Protein AF-0000000078876801 (afdb_homodimer)

Secondary structure (DSSP, 8-state):
---GGG-HHHHHHHHHHHHHHHHHHHTTT-HHHHHHHHHHHHHHHHHHHHHHHHTT---HHHHHHHHHHHHHHHHHHHHHHHHH-GGGHHHHHHHHHHHHHHHHHHHHHHH-----TT---GGGSHHHHHHTSHHHHHHHHHHHHHHHHHHHHHHH---SEEEETTEEEEHHHHHHHHHHHHHHHHHHHHHHHHHHHHHHHHHHHHHHHHHH-/---GGG-HHHHHHHHHHHHHHHHHHHTTT-HHHHHHHHHHHHHHHHHHHHHHHHTT---HHHHHHHHHHHHHHHHHHHHHHHHH-GGGHHHHHHHHHHHHHHHHHHHHHHH-----TT---GGGSHHHHHHTSHHHHHHHHHHHHHHHHHHHHHHH---SEEEETTEEEEHHHHHHHHHHHHHHHHHHHHHHHHHHHHHHHHHHHHHHHHHH-

Sequence (426 aa):
MTSVFLFIPNLIGYLRIILAFASFYYMPSDHVKAAVMYVISGFLDAFDGHAARYFNQSTKFGAFLDMLTDRCVTTALIMMLGVFYPKFLFLFQFLVCLDITSHWIHVQSAMLKGDSHKKIDLSGNYFLRVYYKKVVLFTFCAGNELFFCCLYLAHFTPGPIISLAGHSAGLWIILAYVTAPICLLKQLVSVIQLWAACYNTVLVDESERAKANMTSVFLFIPNLIGYLRIILAFASFYYMPSDHVKAAVMYVISGFLDAFDGHAARYFNQSTKFGAFLDMLTDRCVTTALIMMLGVFYPKFLFLFQFLVCLDITSHWIHVQSAMLKGDSHKKIDLSGNYFLRVYYKKVVLFTFCAGNELFFCCLYLAHFTPGPIISLAGHSAGLWIILAYVTAPICLLKQLVSVIQLWAACYNTVLVDESERAKAN

Structure (mmCIF, N/CA/C/O backbone):
data_AF-0000000078876801-model_v1
#
loop_
_entity.id
_entity.type
_entity.pdbx_description
1 polymer 'CDP-diacylglycerol--inositol 3-phosphatidyltransferase'
#
loop_
_atom_site.group_PDB
_atom_site.id
_atom_site.type_symbol
_atom_site.label_atom_id
_atom_site.label_alt_id
_atom_site.label_comp_id
_atom_site.label_asym_id
_atom_site.label_entity_id
_atom_site.label_seq_id
_atom_site.pdbx_PDB_ins_code
_atom_site.Cartn_x
_atom_site.Cartn_y
_atom_site.Cartn_z
_atom_site.occupancy
_atom_site.B_iso_or_equiv
_atom_site.auth_seq_id
_atom_site.auth_comp_id
_atom_site.auth_asym_id
_atom_site.auth_atom_id
_atom_site.pdbx_PDB_model_num
ATOM 1 N N . MET A 1 1 ? -9.055 9.336 32.125 1 66.12 1 MET A N 1
ATOM 2 C CA . MET A 1 1 ? -9.469 9.469 30.734 1 66.12 1 MET A CA 1
ATOM 3 C C . MET A 1 1 ? -9.062 8.234 29.922 1 66.12 1 MET A C 1
ATOM 5 O O . MET A 1 1 ? -8.039 7.609 30.219 1 66.12 1 MET A O 1
ATOM 9 N N . THR A 1 2 ? -9.938 7.617 29.281 1 85.62 2 THR A N 1
ATOM 10 C CA . THR A 1 2 ? -9.711 6.395 28.516 1 85.62 2 THR A CA 1
ATOM 11 C C . THR A 1 2 ? -8.688 6.633 27.406 1 85.62 2 THR A C 1
ATOM 13 O O . THR A 1 2 ? -8.719 7.664 26.734 1 85.62 2 THR A O 1
ATOM 16 N N . SER A 1 3 ? -7.75 5.766 27.422 1 91.44 3 SER A N 1
ATOM 17 C CA . SER A 1 3 ? -6.727 5.875 26.391 1 91.44 3 SER A CA 1
ATOM 18 C C . SER A 1 3 ? -7.34 5.832 25 1 91.44 3 SER A C 1
ATOM 20 O O . SER A 1 3 ? -8.297 5.09 24.75 1 91.44 3 SER A O 1
ATOM 22 N N . VAL A 1 4 ? -6.836 6.598 24.188 1 93.69 4 VAL A N 1
ATOM 23 C CA . VAL A 1 4 ? -7.301 6.66 22.812 1 93.69 4 VAL A CA 1
ATOM 24 C C . VAL A 1 4 ? -7.246 5.27 22.188 1 93.69 4 VAL A C 1
ATOM 26 O O . VAL A 1 4 ? -8.094 4.918 21.359 1 93.69 4 VAL A O 1
ATOM 29 N N . PHE A 1 5 ? -6.285 4.438 22.609 1 95 5 PHE A N 1
ATOM 30 C CA . PHE A 1 5 ? -6.156 3.078 22.094 1 95 5 PHE A CA 1
ATOM 31 C C . PHE A 1 5 ? -7.41 2.266 22.406 1 95 5 PHE A C 1
ATOM 33 O O . PHE A 1 5 ? -7.734 1.322 21.672 1 95 5 PHE A O 1
ATOM 40 N N . LEU A 1 6 ? -8.156 2.734 23.391 1 95.19 6 LEU A N 1
ATOM 41 C CA . LEU A 1 6 ? -9.273 1.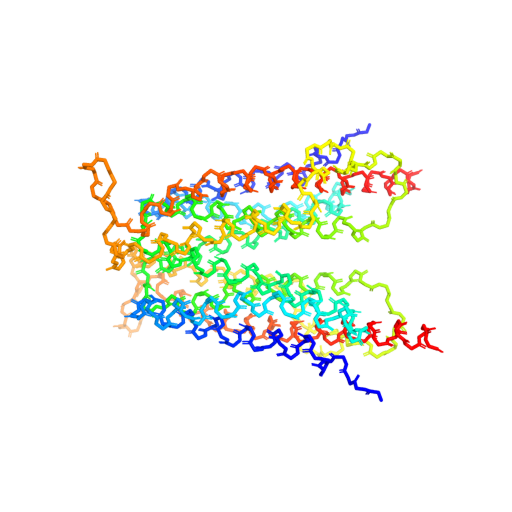921 23.844 1 95.19 6 LEU A CA 1
ATOM 42 C C . LEU A 1 6 ? -10.602 2.584 23.5 1 95.19 6 LEU A C 1
ATOM 44 O O . LEU A 1 6 ? -11.656 2.168 24 1 95.19 6 LEU A O 1
ATOM 48 N N . PHE A 1 7 ? -10.516 3.615 22.688 1 95.31 7 PHE A N 1
ATOM 49 C CA . PHE A 1 7 ? -11.75 4.219 22.203 1 95.31 7 PHE A CA 1
ATOM 50 C C . PHE A 1 7 ? -12.594 3.197 21.453 1 95.31 7 PHE A C 1
ATOM 52 O O . PHE A 1 7 ? -12.055 2.309 20.797 1 95.31 7 PHE A O 1
ATOM 59 N N . ILE A 1 8 ? -13.836 3.342 21.484 1 95.62 8 ILE A N 1
ATOM 60 C CA . ILE A 1 8 ? -14.781 2.389 20.922 1 95.62 8 ILE A CA 1
ATOM 61 C C . ILE A 1 8 ? -14.516 2.219 19.422 1 95.62 8 ILE A C 1
ATOM 63 O O . ILE A 1 8 ? -14.391 1.095 18.938 1 95.62 8 ILE A O 1
ATOM 67 N N . PRO A 1 9 ? -14.461 3.258 18.609 1 96.19 9 PRO A N 1
ATOM 68 C CA . PRO A 1 9 ? -14.18 3.084 17.188 1 96.19 9 PRO A CA 1
ATOM 69 C C . PRO A 1 9 ? -12.883 2.326 16.922 1 96.19 9 PRO A C 1
ATOM 71 O O . PRO A 1 9 ? -12.797 1.566 15.953 1 96.19 9 PRO A O 1
ATOM 74 N N . ASN A 1 10 ? -11.891 2.529 17.781 1 97.44 10 ASN A N 1
ATOM 75 C CA . ASN A 1 10 ? -10.617 1.841 17.594 1 97.44 10 ASN A CA 1
ATOM 76 C C . ASN A 1 10 ? -10.742 0.351 17.906 1 97.44 10 ASN A C 1
ATOM 78 O O . ASN A 1 10 ? -10.109 -0.477 17.25 1 97.44 10 ASN A O 1
ATOM 82 N N . LEU A 1 11 ? -11.523 0.039 18.906 1 97 11 LEU A N 1
ATOM 83 C CA . LEU A 1 11 ? -11.781 -1.365 19.203 1 97 11 LEU A CA 1
ATOM 84 C C . LEU A 1 11 ? -12.469 -2.057 18.031 1 97 11 LEU A C 1
ATOM 86 O O . LEU A 1 11 ? -12.148 -3.203 17.719 1 97 11 LEU A O 1
ATOM 90 N N . ILE A 1 12 ? -13.391 -1.38 17.438 1 97.12 12 ILE A N 1
ATOM 91 C CA . ILE A 1 12 ? -14.047 -1.898 16.25 1 97.12 12 ILE A CA 1
ATOM 92 C C . ILE A 1 12 ? -13.023 -2.078 15.125 1 97.12 12 ILE A C 1
ATOM 94 O O . ILE A 1 12 ? -13.031 -3.09 14.422 1 97.12 12 ILE A O 1
ATOM 98 N N . GLY A 1 13 ? -12.109 -1.131 15.016 1 97.25 13 GLY A N 1
ATOM 99 C CA . GLY A 1 13 ? -11.055 -1.223 14.023 1 97.25 13 GLY A CA 1
ATOM 100 C C . GLY A 1 13 ? -10.148 -2.426 14.227 1 97.25 13 GLY A C 1
ATOM 101 O O . GLY A 1 13 ? -9.773 -3.094 13.266 1 97.25 13 GLY A O 1
ATOM 102 N N . TYR A 1 14 ? -9.836 -2.684 15.57 1 97.88 14 TYR A N 1
ATOM 103 C CA . TYR A 1 14 ? -9.016 -3.852 15.867 1 97.88 14 TYR A CA 1
ATOM 104 C C . TYR A 1 14 ? -9.727 -5.137 15.469 1 97.88 14 TYR A C 1
ATOM 106 O O . TYR A 1 14 ? -9.109 -6.055 14.922 1 97.88 14 TYR A O 1
ATOM 114 N N . LEU A 1 15 ? -10.945 -5.16 15.734 1 97.81 15 LEU A N 1
ATOM 115 C CA . LEU A 1 15 ? -11.734 -6.328 15.359 1 97.81 15 LEU A CA 1
ATOM 116 C C . LEU A 1 15 ? -11.758 -6.496 13.844 1 97.81 15 LEU A C 1
ATOM 118 O O . LEU A 1 15 ? -11.664 -7.617 13.336 1 97.81 15 LEU A O 1
ATOM 122 N N . ARG A 1 16 ? -11.875 -5.379 13.094 1 98.06 16 ARG A N 1
ATOM 123 C CA . ARG A 1 16 ? -11.844 -5.414 11.641 1 98.06 16 ARG A CA 1
ATOM 124 C C . ARG A 1 16 ? -10.547 -6.039 11.133 1 98.06 16 ARG A C 1
ATOM 126 O O . ARG A 1 16 ? -10.562 -6.859 10.219 1 98.06 16 ARG A O 1
ATOM 133 N N . ILE A 1 17 ? -9.469 -5.688 11.75 1 98.12 17 ILE A N 1
ATOM 134 C CA . ILE A 1 17 ? -8.156 -6.176 11.344 1 98.12 17 ILE A CA 1
ATOM 135 C C . ILE A 1 17 ? -8.062 -7.68 11.586 1 98.12 17 ILE A C 1
ATOM 137 O O . ILE A 1 17 ? -7.605 -8.43 10.719 1 98.12 17 ILE A O 1
ATOM 141 N N . ILE A 1 18 ? -8.516 -8.141 12.703 1 98.31 18 ILE A N 1
ATOM 142 C CA . ILE A 1 18 ? -8.492 -9.555 13.055 1 98.31 18 ILE A CA 1
ATOM 143 C C . ILE A 1 18 ? -9.336 -10.352 12.062 1 98.31 18 ILE A C 1
ATOM 145 O O . ILE A 1 18 ? -8.883 -11.375 11.539 1 98.31 18 ILE A O 1
ATOM 149 N N . LEU A 1 19 ? -10.516 -9.852 11.789 1 98.25 19 LEU A N 1
ATOM 150 C CA . LEU A 1 19 ? -11.406 -10.531 10.852 1 98.25 19 LEU A CA 1
ATOM 151 C C . LEU A 1 19 ? -10.812 -10.531 9.445 1 98.25 19 LEU A C 1
ATOM 153 O O . LEU A 1 19 ? -10.953 -11.516 8.719 1 98.25 19 LEU A O 1
ATOM 157 N N . ALA A 1 20 ? -10.195 -9.438 9.086 1 98 20 ALA A N 1
ATOM 158 C CA . ALA A 1 20 ? -9.57 -9.352 7.77 1 98 20 ALA A CA 1
ATOM 159 C C . ALA A 1 20 ? -8.484 -10.398 7.609 1 98 20 ALA A C 1
ATOM 161 O O . ALA A 1 20 ? -8.461 -11.133 6.617 1 98 20 ALA A O 1
ATOM 162 N N . PHE A 1 21 ? -7.598 -10.555 8.594 1 98.38 21 PHE A N 1
ATOM 163 C CA . PHE A 1 21 ? -6.508 -11.516 8.484 1 98.38 21 PHE A CA 1
ATOM 164 C C . PHE A 1 21 ? -7.043 -12.945 8.547 1 98.38 21 PHE A C 1
ATOM 166 O O . PHE A 1 21 ? -6.5 -13.844 7.902 1 98.38 21 PHE A O 1
ATOM 173 N N . ALA A 1 22 ? -8.062 -13.133 9.359 1 98.38 22 ALA A N 1
ATOM 174 C CA . ALA A 1 22 ? -8.711 -14.438 9.336 1 98.38 22 ALA A CA 1
ATOM 175 C C . ALA A 1 22 ? -9.273 -14.742 7.949 1 98.38 22 ALA A C 1
ATOM 177 O O . ALA A 1 22 ? -9.172 -15.875 7.465 1 98.38 22 ALA A O 1
ATOM 178 N N . SER A 1 23 ? -9.875 -13.742 7.379 1 98.56 23 SER A N 1
ATOM 179 C CA . SER A 1 23 ? -10.383 -13.906 6.02 1 98.56 23 SER A CA 1
ATOM 180 C C . SER A 1 23 ? -9.266 -14.273 5.051 1 98.56 23 SER A C 1
ATOM 182 O O . SER A 1 23 ? -9.414 -15.172 4.227 1 98.56 23 SER A O 1
ATOM 184 N N . PHE A 1 24 ? -8.117 -13.57 5.156 1 98.38 24 PHE A N 1
ATOM 185 C CA . PHE A 1 24 ? -6.98 -13.859 4.297 1 98.38 24 PHE A CA 1
ATOM 186 C C . PHE A 1 24 ? -6.582 -15.328 4.391 1 98.38 24 PHE A C 1
ATOM 188 O O . PHE A 1 24 ? -6.301 -15.969 3.375 1 98.38 24 PHE A O 1
ATOM 195 N N . TYR A 1 25 ? -6.574 -15.82 5.617 1 98.12 25 TYR A N 1
ATOM 196 C CA . TYR A 1 25 ? -6.148 -17.188 5.883 1 98.12 25 TYR A CA 1
ATOM 197 C C . TYR A 1 25 ? -7.035 -18.188 5.148 1 98.12 25 TYR A C 1
ATOM 199 O O . TYR A 1 25 ? -6.551 -19.188 4.629 1 98.12 25 TYR A O 1
ATOM 207 N N . TYR A 1 26 ? -8.289 -17.938 5.008 1 98.12 26 TYR A N 1
ATOM 208 C CA . TYR A 1 26 ? -9.234 -18.891 4.457 1 98.12 26 TYR A CA 1
ATOM 209 C C . TYR A 1 26 ? -9.453 -18.656 2.969 1 98.12 26 TYR A C 1
ATOM 211 O O . TYR A 1 26 ? -10.078 -19.469 2.287 1 98.12 26 TYR A O 1
ATOM 219 N N . MET A 1 27 ? -8.922 -17.656 2.418 1 97.81 27 MET A N 1
ATOM 220 C CA . MET A 1 27 ? -9.188 -17.234 1.042 1 97.81 27 MET A CA 1
ATOM 221 C C . MET A 1 27 ? -8.891 -18.375 0.067 1 97.81 27 MET A C 1
ATOM 223 O O . MET A 1 27 ? -9.672 -18.641 -0.845 1 97.81 27 MET A O 1
ATOM 227 N N . PRO A 1 28 ? -7.77 -19.078 0.29 1 97.19 28 PRO A N 1
ATOM 228 C CA . PRO A 1 28 ? -7.449 -20.094 -0.714 1 97.19 28 PRO A CA 1
ATOM 229 C C . PRO A 1 28 ? -8.297 -21.359 -0.568 1 97.19 28 PRO A C 1
ATOM 231 O O . PRO A 1 28 ? -8.492 -22.094 -1.541 1 97.19 28 PRO A O 1
ATOM 234 N N . SER A 1 29 ? -8.836 -21.672 0.586 1 96.44 29 SER A N 1
ATOM 235 C CA . SER A 1 29 ? -9.367 -23.016 0.836 1 96.44 29 SER A CA 1
ATOM 236 C C . SER A 1 29 ? -10.875 -22.984 1.077 1 96.44 29 SER A C 1
ATOM 238 O O . SER A 1 29 ? -11.578 -23.922 0.741 1 96.44 29 SER A O 1
ATOM 240 N N . ASP A 1 30 ? -11.367 -21.938 1.752 1 97.94 30 ASP A N 1
ATOM 241 C CA . ASP A 1 30 ? -12.773 -21.844 2.117 1 97.94 30 ASP A CA 1
ATOM 242 C C . ASP A 1 30 ? -13.352 -20.469 1.776 1 97.94 30 ASP A C 1
ATOM 244 O O . ASP A 1 30 ? -13.289 -19.547 2.59 1 97.94 30 ASP A O 1
ATOM 248 N N . HIS A 1 31 ? -13.984 -20.438 0.604 1 97.5 31 HIS A N 1
ATOM 249 C CA . HIS A 1 31 ? -14.453 -19.156 0.101 1 97.5 31 HIS A CA 1
ATOM 250 C C . HIS A 1 31 ? -15.633 -18.641 0.922 1 97.5 31 HIS A C 1
ATOM 252 O O . HIS A 1 31 ? -15.852 -17.422 1.002 1 97.5 31 HIS A O 1
ATOM 258 N N . VAL A 1 32 ? -16.453 -19.484 1.577 1 97.44 32 VAL A N 1
ATOM 259 C CA . VAL A 1 32 ? -17.594 -19.062 2.373 1 97.44 32 VAL A CA 1
ATOM 260 C C . VAL A 1 32 ? -17.109 -18.375 3.652 1 97.44 32 VAL A C 1
ATOM 262 O O . VAL A 1 32 ? -17.5 -17.25 3.947 1 97.44 32 VAL A O 1
ATOM 265 N N . LYS A 1 33 ? -16.219 -19.094 4.41 1 98.31 33 LYS A N 1
ATOM 266 C CA . LYS A 1 33 ? -15.664 -18.484 5.621 1 98.31 33 LYS A CA 1
ATOM 267 C C . LYS A 1 33 ? -14.938 -17.188 5.305 1 98.31 33 LYS A C 1
ATOM 269 O O . LYS A 1 33 ? -15.094 -16.188 6.016 1 98.31 33 LYS A O 1
ATOM 274 N N . ALA A 1 34 ? -14.125 -17.203 4.199 1 98.5 34 ALA A N 1
ATOM 275 C CA . ALA A 1 34 ? -13.375 -16.016 3.795 1 98.5 34 ALA A CA 1
ATOM 276 C C . ALA A 1 34 ? -14.312 -14.859 3.463 1 98.5 34 ALA A C 1
ATOM 278 O O . ALA A 1 34 ? -14.109 -13.734 3.932 1 98.5 34 ALA A O 1
ATOM 279 N N . ALA A 1 35 ? -15.359 -15.133 2.715 1 97.75 35 ALA A N 1
ATOM 280 C CA . ALA A 1 35 ? -16.281 -14.094 2.277 1 97.75 35 ALA A CA 1
ATOM 281 C C . ALA A 1 35 ? -17.062 -13.516 3.459 1 97.75 35 ALA A C 1
ATOM 283 O O . ALA A 1 35 ? -17.234 -12.297 3.559 1 97.75 35 ALA A O 1
ATOM 284 N N . VAL A 1 36 ? -17.516 -14.359 4.348 1 97.81 36 VAL A N 1
ATOM 285 C CA . VAL A 1 36 ? -18.281 -13.922 5.5 1 97.81 36 VAL A CA 1
ATOM 286 C C . VAL A 1 36 ? -17.422 -13.016 6.387 1 97.81 36 VAL A C 1
ATOM 288 O O . VAL A 1 36 ? -17.859 -11.922 6.766 1 97.81 36 VAL A O 1
ATOM 291 N N . MET A 1 37 ? -16.25 -13.469 6.664 1 98.38 37 MET A N 1
ATOM 292 C CA . MET A 1 37 ? -15.352 -12.68 7.512 1 98.38 37 MET A CA 1
ATOM 293 C C . MET A 1 37 ? -14.953 -11.375 6.824 1 98.38 37 MET A C 1
ATOM 295 O O . MET A 1 37 ? -14.852 -10.336 7.473 1 98.38 37 MET A O 1
ATOM 299 N N . TYR A 1 38 ? -14.742 -11.453 5.539 1 98 38 TYR A N 1
ATOM 300 C CA . TYR A 1 38 ? -14.383 -10.273 4.762 1 98 38 TYR A CA 1
ATOM 301 C C . TYR A 1 38 ? -15.5 -9.242 4.797 1 98 38 TYR A C 1
ATOM 303 O O . TYR A 1 38 ? -15.25 -8.055 5.039 1 98 38 TYR A O 1
ATOM 311 N N . VAL A 1 39 ? -16.719 -9.688 4.594 1 95.19 39 VAL A N 1
ATOM 312 C CA . VAL A 1 39 ? -17.875 -8.797 4.52 1 95.19 39 VAL A CA 1
ATOM 313 C C . VAL A 1 39 ? -18.156 -8.211 5.902 1 95.19 39 VAL A C 1
ATOM 315 O O . VAL A 1 39 ? -18.453 -7.02 6.023 1 95.19 39 VAL A O 1
ATOM 318 N N . ILE A 1 40 ? -18.047 -9.023 6.914 1 96.62 40 ILE A N 1
ATOM 319 C CA . ILE A 1 40 ? -18.266 -8.516 8.266 1 96.62 40 ILE A CA 1
ATOM 320 C C . ILE A 1 40 ? -17.203 -7.461 8.594 1 96.62 40 ILE A C 1
ATOM 322 O O . ILE A 1 40 ? -17.516 -6.414 9.156 1 96.62 40 ILE A O 1
ATOM 326 N N . SER A 1 41 ? -15.961 -7.746 8.25 1 96.88 41 SER A N 1
ATOM 327 C CA . SER A 1 41 ? -14.891 -6.766 8.445 1 96.88 41 SER A CA 1
ATOM 328 C C . SER A 1 41 ? -15.219 -5.449 7.746 1 96.88 41 SER A C 1
ATOM 330 O O . SER A 1 41 ? -15.023 -4.375 8.32 1 96.88 41 SER A O 1
ATOM 332 N N . GLY A 1 42 ? -15.758 -5.555 6.531 1 93.12 42 GLY A N 1
ATOM 333 C CA . GLY A 1 42 ? -16.125 -4.371 5.766 1 93.12 42 GLY A CA 1
ATOM 334 C C . GLY A 1 42 ? -17.312 -3.623 6.363 1 93.12 42 GLY A C 1
ATOM 335 O O . GLY A 1 42 ? -17.328 -2.391 6.352 1 93.12 42 GLY A O 1
ATOM 336 N N . PHE A 1 43 ? -18.25 -4.309 6.887 1 91.62 43 PHE A N 1
ATOM 337 C CA . PHE A 1 43 ? -19.422 -3.695 7.496 1 91.62 43 PHE A CA 1
ATOM 338 C C . PHE A 1 43 ? -19.047 -2.957 8.773 1 91.62 43 PHE A C 1
ATOM 340 O O . PHE A 1 43 ? -19.609 -1.899 9.078 1 91.62 43 PHE A O 1
ATOM 347 N N . LEU A 1 44 ? -18.141 -3.531 9.438 1 94.38 44 LEU A N 1
ATOM 348 C CA . LEU A 1 44 ? -17.688 -2.906 10.672 1 94.38 44 LEU A CA 1
ATOM 349 C C . LEU A 1 44 ? -17.031 -1.555 10.391 1 94.38 44 LEU A C 1
ATOM 351 O O . LEU A 1 44 ? -16.922 -0.717 11.289 1 94.38 44 LEU A O 1
ATOM 355 N N . ASP A 1 45 ? -16.531 -1.382 9.18 1 92.38 45 ASP A N 1
ATOM 356 C CA . ASP A 1 45 ? -15.969 -0.106 8.758 1 92.38 45 ASP A CA 1
ATOM 357 C C . ASP A 1 45 ? -16.984 1.024 8.898 1 92.38 45 ASP A C 1
ATOM 359 O O . ASP A 1 45 ? -16.656 2.104 9.398 1 92.38 45 ASP A O 1
ATOM 363 N N . ALA A 1 46 ? -18.25 0.812 8.492 1 86.75 46 ALA A N 1
ATOM 364 C CA . ALA A 1 46 ? -19.312 1.808 8.617 1 86.75 46 ALA A CA 1
ATOM 365 C C . ALA A 1 46 ? -19.641 2.076 10.078 1 86.75 46 ALA A C 1
ATOM 367 O O . ALA A 1 46 ? -19.938 3.215 10.461 1 86.75 46 ALA A O 1
ATOM 368 N N . PHE A 1 47 ? -19.438 1.127 10.859 1 91.25 47 PHE A N 1
ATOM 369 C CA . PHE A 1 47 ? -19.812 1.24 12.266 1 91.25 47 PHE A CA 1
ATOM 370 C C . PHE A 1 47 ? -18.75 2.021 13.039 1 91.25 47 PHE A C 1
ATOM 372 O O . PHE A 1 47 ? -19.094 2.773 13.961 1 91.25 47 PHE A O 1
ATOM 379 N N . ASP A 1 48 ? -17.547 1.779 12.727 1 92.31 48 ASP A N 1
ATOM 380 C CA . ASP A 1 48 ? -16.516 2.492 13.484 1 92.31 48 ASP A CA 1
ATOM 381 C C . ASP A 1 48 ? -16.562 3.99 13.188 1 92.31 48 ASP A C 1
ATOM 383 O O . ASP A 1 48 ? -16.312 4.809 14.07 1 92.31 48 ASP A O 1
ATOM 387 N N . GLY A 1 49 ? -16.844 4.359 11.953 1 89.12 49 GLY A N 1
ATOM 388 C CA . GLY A 1 49 ? -17.031 5.77 11.641 1 89.12 49 GLY A CA 1
ATOM 389 C C . GLY A 1 49 ? -18.219 6.387 12.375 1 89.12 49 GLY A C 1
ATOM 390 O O . GLY A 1 49 ? -18.109 7.492 12.906 1 89.12 49 GLY A O 1
ATOM 391 N N . HIS A 1 50 ? -19.281 5.664 12.375 1 91.12 50 HIS A N 1
ATOM 392 C CA . HIS A 1 50 ? -20.469 6.141 13.086 1 91.12 50 HIS A CA 1
ATOM 393 C C . HIS A 1 50 ? -20.203 6.27 14.578 1 91.12 50 HIS A C 1
ATOM 395 O O . HIS A 1 50 ? -20.578 7.273 15.195 1 91.12 50 HIS A O 1
ATOM 401 N N . ALA A 1 51 ? -19.547 5.297 15.117 1 92.81 51 ALA A N 1
ATOM 402 C CA . ALA A 1 51 ? -19.219 5.305 16.531 1 92.81 51 ALA A CA 1
ATOM 403 C C . ALA A 1 51 ? -18.312 6.477 16.891 1 92.81 51 ALA A C 1
ATOM 405 O O . ALA A 1 51 ? -18.469 7.105 17.938 1 92.81 51 ALA A O 1
ATOM 406 N N . ALA A 1 52 ? -17.359 6.785 16.031 1 92.88 52 ALA A N 1
ATOM 407 C CA . ALA A 1 52 ? -16.438 7.898 16.266 1 92.88 52 ALA A CA 1
ATOM 408 C C . ALA A 1 52 ? -17.203 9.211 16.406 1 92.88 52 ALA A C 1
ATOM 410 O O . ALA A 1 52 ? -16.922 10.008 17.297 1 92.88 52 ALA A O 1
ATOM 411 N N . ARG A 1 53 ? -18.203 9.391 15.625 1 92 53 ARG A N 1
ATOM 412 C CA . ARG A 1 53 ? -19 10.609 15.641 1 92 53 ARG A CA 1
ATOM 413 C C . ARG A 1 53 ? -19.984 10.609 16.797 1 92 53 ARG A C 1
ATOM 415 O O . ARG A 1 53 ? -20.156 11.617 17.5 1 92 53 ARG A O 1
ATOM 422 N N . TYR A 1 54 ? -20.578 9.5 17 1 94.25 54 TYR A N 1
ATOM 423 C CA . TYR A 1 54 ? -21.594 9.367 18.031 1 94.25 54 TYR A CA 1
ATOM 424 C C . TYR A 1 54 ? -21.016 9.586 19.406 1 94.25 54 TYR A C 1
ATOM 426 O O . TYR A 1 54 ? -21.609 10.266 20.25 1 94.25 54 TYR A O 1
ATOM 434 N N . PHE A 1 55 ? -19.828 9.078 19.719 1 94.88 55 PHE A N 1
ATOM 435 C CA . PHE A 1 55 ? -19.234 9.156 21.047 1 94.88 55 PHE A CA 1
ATOM 436 C C . PHE A 1 55 ? -18.234 10.305 21.125 1 94.88 55 PHE A C 1
ATOM 438 O O . PHE A 1 55 ? -17.5 10.438 22.109 1 94.88 55 PHE A O 1
ATOM 445 N N . ASN A 1 56 ? -18.141 11.109 20.078 1 93.81 56 ASN A N 1
ATOM 446 C CA . ASN A 1 56 ? -17.172 12.203 20 1 93.81 56 ASN A CA 1
ATOM 447 C C . ASN A 1 56 ? -15.742 11.703 20.219 1 93.81 56 ASN A C 1
ATOM 449 O O . ASN A 1 56 ? -15.008 12.25 21.047 1 93.81 56 ASN A O 1
ATOM 453 N N . GLN A 1 57 ? -15.477 10.617 19.594 1 95.5 57 GLN A N 1
ATOM 454 C CA . GLN A 1 57 ? -14.172 9.969 19.703 1 95.5 57 GLN A CA 1
ATOM 455 C C . GLN A 1 57 ? -13.453 9.961 18.359 1 95.5 57 GLN A C 1
ATOM 457 O O . GLN A 1 57 ? -12.828 8.961 17.984 1 95.5 57 GLN A O 1
ATOM 462 N N . SER A 1 58 ? -13.633 11.008 17.547 1 94.25 58 SER A N 1
ATOM 463 C CA . SER A 1 58 ? -12.898 11.148 16.297 1 94.25 58 SER A CA 1
ATOM 464 C C . SER A 1 58 ? -11.453 11.555 16.531 1 94.25 58 SER A C 1
ATOM 466 O O . SER A 1 58 ? -11.188 12.57 17.172 1 94.25 58 SER A O 1
ATOM 468 N N . THR A 1 59 ? -10.547 10.672 16.156 1 95.31 59 THR A N 1
ATOM 469 C CA . THR A 1 59 ? -9.125 10.922 16.359 1 95.31 59 THR A CA 1
ATOM 470 C C . THR A 1 59 ? -8.336 10.711 15.07 1 95.31 59 THR A C 1
ATOM 472 O O . THR A 1 59 ? -8.844 10.109 14.125 1 95.31 59 THR A O 1
ATOM 475 N N . LYS A 1 60 ? -7.141 11.195 15.031 1 94.31 60 LYS A N 1
ATOM 476 C CA . LYS A 1 60 ? -6.234 10.945 13.914 1 94.31 60 LYS A CA 1
ATOM 477 C C . LYS A 1 60 ? -5.852 9.469 13.836 1 94.31 60 LYS A C 1
ATOM 479 O O . LYS A 1 60 ? -5.805 8.891 12.75 1 94.31 60 LYS A O 1
ATOM 484 N N . PHE A 1 61 ? -5.559 8.906 15 1 95.62 61 PHE A N 1
ATOM 485 C CA . PHE A 1 61 ? -5.195 7.492 15.047 1 95.62 61 PHE A CA 1
ATOM 486 C C . PHE A 1 61 ? -6.305 6.629 14.453 1 95.62 61 PHE A C 1
ATOM 488 O O . PHE A 1 61 ? -6.043 5.758 13.625 1 95.62 61 PHE A O 1
ATOM 495 N N . GLY A 1 62 ? -7.5 6.906 14.906 1 96.06 62 GLY A N 1
ATOM 496 C CA . GLY A 1 62 ? -8.633 6.152 14.383 1 96.06 62 GLY A CA 1
ATOM 497 C C . GLY A 1 62 ? -8.797 6.297 12.883 1 96.06 62 GLY A C 1
ATOM 498 O O . GLY A 1 62 ? -9.109 5.324 12.195 1 96.06 62 GLY A O 1
ATOM 499 N N . ALA A 1 63 ? -8.633 7.449 12.391 1 94.19 63 ALA A N 1
ATOM 500 C CA . ALA A 1 63 ? -8.742 7.703 10.953 1 94.19 63 ALA A CA 1
ATOM 501 C C . ALA A 1 63 ? -7.672 6.941 10.18 1 94.19 63 ALA A C 1
ATOM 503 O O . ALA A 1 63 ? -7.949 6.359 9.133 1 94.19 63 ALA A O 1
ATOM 504 N N . PHE A 1 64 ? -6.5 6.918 10.719 1 94.5 64 PHE A N 1
ATOM 505 C CA . PHE A 1 64 ? -5.402 6.195 10.078 1 94.5 64 PHE A CA 1
ATOM 506 C C . PHE A 1 64 ? -5.664 4.695 10.094 1 94.5 64 PHE A C 1
ATOM 508 O O . PHE A 1 64 ? -5.449 4.012 9.086 1 94.5 64 PHE A O 1
ATOM 515 N N . LEU A 1 65 ? -6.043 4.262 11.227 1 96.12 65 LEU A N 1
ATOM 516 C CA . LEU A 1 65 ? -6.359 2.846 11.375 1 96.12 65 LEU A CA 1
ATOM 517 C C . LEU A 1 65 ? -7.395 2.412 10.336 1 96.12 65 LEU A C 1
ATOM 519 O O . LEU A 1 65 ? -7.227 1.38 9.688 1 96.12 65 LEU A O 1
ATOM 523 N N . ASP A 1 66 ? -8.383 3.254 10.219 1 95.5 66 ASP A N 1
ATOM 524 C CA . ASP A 1 66 ? -9.461 2.975 9.273 1 95.5 66 ASP A CA 1
ATOM 525 C C . ASP A 1 66 ? -8.945 2.979 7.836 1 95.5 66 ASP A C 1
ATOM 527 O O . ASP A 1 66 ? -9.141 2.008 7.102 1 95.5 66 ASP A O 1
ATOM 531 N N . MET A 1 67 ? -8.281 3.965 7.438 1 94.69 67 MET A N 1
ATOM 532 C CA . MET A 1 67 ? -7.82 4.145 6.066 1 94.69 67 MET A CA 1
ATOM 533 C C . MET A 1 67 ? -6.824 3.053 5.684 1 94.69 67 MET A C 1
ATOM 535 O O . MET A 1 67 ? -6.871 2.531 4.566 1 94.69 67 MET A O 1
ATOM 539 N N . LEU A 1 68 ? -5.91 2.678 6.535 1 96.75 68 LEU A N 1
ATOM 540 C CA . LEU A 1 68 ? -4.887 1.673 6.254 1 96.75 68 LEU A CA 1
ATOM 541 C C . LEU A 1 68 ? -5.504 0.28 6.176 1 96.75 68 LEU A C 1
ATOM 543 O O . LEU A 1 68 ? -5.117 -0.527 5.328 1 96.75 68 LEU A O 1
ATOM 547 N N . THR A 1 69 ? -6.434 0.023 7.094 1 97.31 69 THR A N 1
ATOM 548 C CA . THR A 1 69 ? -7.105 -1.271 7.055 1 97.31 69 THR A CA 1
ATOM 549 C C . THR A 1 69 ? -7.812 -1.474 5.719 1 97.31 69 THR A C 1
ATOM 551 O O . THR A 1 69 ? -7.715 -2.543 5.113 1 97.31 69 THR A O 1
ATOM 554 N N . ASP A 1 70 ? -8.484 -0.43 5.27 1 95.88 70 ASP A N 1
ATOM 555 C CA . ASP A 1 70 ? -9.188 -0.511 3.992 1 95.88 70 ASP A CA 1
ATOM 556 C C . ASP A 1 70 ? -8.227 -0.862 2.859 1 95.88 70 ASP A C 1
ATOM 558 O O . ASP A 1 70 ? -8.523 -1.735 2.039 1 95.88 70 ASP A O 1
ATOM 562 N N . ARG A 1 71 ? -7.086 -0.229 2.801 1 96.56 71 ARG A N 1
ATOM 563 C CA . ARG A 1 71 ? -6.102 -0.455 1.749 1 96.56 71 ARG A CA 1
ATOM 564 C C . ARG A 1 71 ? -5.508 -1.857 1.846 1 96.56 71 ARG A C 1
ATOM 566 O O . ARG A 1 71 ? -5.219 -2.486 0.825 1 96.56 71 ARG A O 1
ATOM 573 N N . CYS A 1 72 ? -5.223 -2.316 3.025 1 97.75 72 CYS A N 1
ATOM 574 C CA . CYS A 1 72 ? -4.633 -3.637 3.225 1 97.75 72 CYS A CA 1
ATOM 575 C C . CYS A 1 72 ? -5.602 -4.734 2.805 1 97.75 72 CYS A C 1
ATOM 577 O O . CYS A 1 72 ? -5.211 -5.695 2.141 1 97.75 72 CYS A O 1
ATOM 579 N N . VAL A 1 73 ? -6.859 -4.566 3.201 1 97.94 73 VAL A N 1
ATOM 580 C CA . VAL A 1 73 ? -7.867 -5.574 2.906 1 97.94 73 VAL A CA 1
ATOM 581 C C . VAL A 1 73 ? -8.047 -5.699 1.395 1 97.94 73 VAL A C 1
ATOM 583 O O . VAL A 1 73 ? -8.031 -6.805 0.848 1 97.94 73 VAL A O 1
ATOM 586 N N . THR A 1 74 ? -8.188 -4.602 0.756 1 97.81 74 THR A N 1
ATOM 587 C CA . THR A 1 74 ? -8.359 -4.613 -0.692 1 97.81 74 THR A CA 1
ATOM 588 C C . THR A 1 74 ? -7.121 -5.172 -1.38 1 97.81 74 THR A C 1
ATOM 590 O O . THR A 1 74 ? -7.23 -5.992 -2.293 1 97.81 74 THR A O 1
ATOM 593 N N . THR A 1 75 ? -5.945 -4.781 -0.97 1 98.69 75 THR A N 1
ATOM 594 C CA . THR A 1 75 ? -4.695 -5.27 -1.546 1 98.69 75 THR A CA 1
ATOM 595 C C . THR A 1 75 ? -4.594 -6.785 -1.403 1 98.69 75 THR A C 1
ATOM 597 O O . THR A 1 75 ? -4.25 -7.484 -2.361 1 98.69 75 THR A O 1
ATOM 600 N N . ALA A 1 76 ? -4.891 -7.254 -0.235 1 98.75 76 ALA A N 1
ATOM 601 C CA . ALA A 1 76 ? -4.805 -8.688 0.017 1 98.75 76 ALA A CA 1
ATOM 602 C C . ALA A 1 76 ? -5.777 -9.461 -0.875 1 98.75 76 ALA A C 1
ATOM 604 O O . ALA A 1 76 ? -5.449 -10.539 -1.37 1 98.75 76 ALA A O 1
ATOM 605 N N . LEU A 1 77 ? -6.961 -8.914 -1.008 1 98.69 77 LEU A N 1
ATOM 606 C CA . LEU A 1 77 ? -7.938 -9.547 -1.89 1 98.69 77 LEU A CA 1
ATOM 607 C C . LEU A 1 77 ? -7.43 -9.578 -3.328 1 98.69 77 LEU A C 1
ATOM 609 O O . LEU A 1 77 ? -7.527 -10.609 -4 1 98.69 77 LEU A O 1
ATOM 613 N N . ILE A 1 78 ? -6.863 -8.516 -3.785 1 98.81 78 ILE A N 1
ATOM 614 C CA . ILE A 1 78 ? -6.367 -8.43 -5.152 1 98.81 78 ILE A CA 1
ATOM 615 C C . ILE A 1 78 ? -5.18 -9.367 -5.332 1 98.81 78 ILE A C 1
ATOM 617 O O . ILE A 1 78 ? -5.012 -9.977 -6.391 1 98.81 78 ILE A O 1
ATOM 621 N N . MET A 1 79 ? -4.359 -9.516 -4.293 1 98.81 79 MET A N 1
ATOM 622 C CA . MET A 1 79 ? -3.275 -10.492 -4.34 1 98.81 79 MET A CA 1
ATOM 623 C C . MET A 1 79 ? -3.824 -11.898 -4.566 1 98.81 79 MET A C 1
ATOM 625 O O . MET A 1 79 ? -3.264 -12.672 -5.348 1 98.81 79 MET A O 1
ATOM 629 N N . MET A 1 80 ? -4.898 -12.219 -3.871 1 98.88 80 MET A N 1
ATOM 630 C CA . MET A 1 80 ? -5.531 -13.523 -4.074 1 98.88 80 MET A CA 1
ATOM 631 C C . MET A 1 80 ? -6.043 -13.664 -5.504 1 98.88 80 MET A C 1
ATOM 633 O O . MET A 1 80 ? -5.891 -14.719 -6.121 1 98.88 80 MET A O 1
ATOM 637 N N . LEU A 1 81 ? -6.648 -12.594 -5.988 1 98.75 81 LEU A N 1
ATOM 638 C CA . LEU A 1 81 ? -7.141 -12.617 -7.359 1 98.75 81 LEU A CA 1
ATOM 639 C C . LEU A 1 81 ? -5.996 -12.844 -8.344 1 98.75 81 LEU A C 1
ATOM 641 O O . LEU A 1 81 ? -6.172 -13.523 -9.359 1 98.75 81 LEU A O 1
ATOM 645 N N . GLY A 1 82 ? -4.836 -12.273 -8.047 1 98.69 82 GLY A N 1
ATOM 646 C CA . GLY A 1 82 ? -3.664 -12.555 -8.859 1 98.69 82 GLY A CA 1
ATOM 647 C C . GLY A 1 82 ? -3.311 -14.023 -8.914 1 98.69 82 GLY A C 1
ATOM 648 O O . GLY A 1 82 ? -2.91 -14.539 -9.969 1 98.69 82 GLY A O 1
ATOM 649 N N . VAL A 1 83 ? -3.461 -14.695 -7.844 1 98.62 83 VAL A N 1
ATOM 650 C CA . VAL A 1 83 ? -3.17 -16.125 -7.762 1 98.62 83 VAL A CA 1
ATOM 651 C C . VAL A 1 83 ? -4.195 -16.906 -8.578 1 98.62 83 VAL A C 1
ATOM 653 O O . VAL A 1 83 ? -3.84 -17.844 -9.289 1 98.62 83 VAL A O 1
ATOM 656 N N . PHE A 1 84 ? -5.465 -16.5 -8.484 1 98.25 84 PHE A N 1
ATOM 657 C CA . PHE A 1 84 ? -6.543 -17.203 -9.172 1 98.25 84 PHE A CA 1
ATOM 658 C C . PHE A 1 84 ? -6.516 -16.922 -10.664 1 98.25 84 PHE A C 1
ATOM 660 O O . PHE A 1 84 ? -6.84 -17.797 -11.477 1 98.25 84 PHE A O 1
ATOM 667 N N . TYR A 1 85 ? -6.215 -15.672 -11.008 1 98 85 TYR A N 1
ATOM 668 C CA . TYR A 1 85 ? -6.223 -15.219 -12.398 1 98 85 TYR A CA 1
ATOM 669 C C . TYR A 1 85 ? -4.875 -14.625 -12.789 1 98 85 TYR A C 1
ATOM 671 O O . TYR A 1 85 ? -4.777 -13.43 -13.078 1 98 85 TYR A O 1
ATOM 679 N N . PRO A 1 86 ? -3.9 -15.492 -12.969 1 97.88 86 PRO A N 1
ATOM 680 C CA . PRO A 1 86 ? -2.535 -15 -13.188 1 97.88 86 PRO A CA 1
ATOM 681 C C . PRO A 1 86 ? -2.375 -14.266 -14.516 1 97.88 86 PRO A C 1
ATOM 683 O O . PRO A 1 86 ? -1.464 -13.445 -14.656 1 97.88 86 PRO A O 1
ATOM 686 N N . LYS A 1 87 ? -3.258 -14.492 -15.484 1 97.62 87 LYS A N 1
ATOM 687 C CA . LYS A 1 87 ? -3.203 -13.797 -16.766 1 97.62 87 LYS A CA 1
ATOM 688 C C . LYS A 1 87 ? -3.395 -12.297 -16.578 1 97.62 87 LYS A C 1
ATOM 690 O O . LYS A 1 87 ? -2.918 -11.5 -17.406 1 97.62 87 LYS A O 1
ATOM 695 N N . PHE A 1 88 ? -4.055 -11.906 -15.477 1 98.12 88 PHE A N 1
ATOM 696 C CA . PHE A 1 88 ? -4.375 -10.508 -15.242 1 98.12 88 PHE A CA 1
ATOM 697 C C . PHE A 1 88 ? -3.508 -9.93 -14.133 1 98.12 88 PHE A C 1
ATOM 699 O O . PHE A 1 88 ? -3.828 -8.883 -13.57 1 98.12 88 PHE A O 1
ATOM 706 N N . LEU A 1 89 ? -2.455 -10.609 -13.789 1 98.56 89 LEU A N 1
ATOM 707 C CA . LEU A 1 89 ? -1.618 -10.188 -12.672 1 98.56 89 LEU A CA 1
ATOM 708 C C . LEU A 1 89 ? -1.085 -8.781 -12.898 1 98.56 89 LEU A C 1
ATOM 710 O O . LEU A 1 89 ? -1.059 -7.969 -11.969 1 98.56 89 LEU A O 1
ATOM 714 N N . PHE A 1 90 ? -0.666 -8.5 -14.125 1 98.56 90 PHE A N 1
ATOM 715 C CA . PHE A 1 90 ? -0.128 -7.184 -14.43 1 98.56 90 PHE A CA 1
ATOM 716 C C . PHE A 1 90 ? -1.146 -6.094 -14.109 1 98.56 90 PHE A C 1
ATOM 718 O O . PHE A 1 90 ? -0.806 -5.082 -13.492 1 98.56 90 PHE A O 1
ATOM 725 N N . LEU A 1 91 ? -2.369 -6.301 -14.508 1 98.38 91 LEU A N 1
ATOM 726 C CA . LEU A 1 91 ? -3.439 -5.348 -14.227 1 98.38 91 LEU A CA 1
ATOM 727 C C . LEU A 1 91 ? -3.664 -5.215 -12.727 1 98.38 91 LEU A C 1
ATOM 729 O O . LEU A 1 91 ? -3.842 -4.105 -12.219 1 98.38 91 LEU A O 1
ATOM 733 N N . PHE A 1 92 ? -3.68 -6.332 -11.992 1 98.69 92 PHE A N 1
ATOM 734 C CA . PHE A 1 92 ? -3.877 -6.32 -10.547 1 98.69 92 PHE A CA 1
ATOM 735 C C . PHE A 1 92 ? -2.752 -5.559 -9.859 1 98.69 92 PHE A C 1
ATOM 737 O O . PHE A 1 92 ? -2.996 -4.805 -8.914 1 98.69 92 PHE A O 1
ATOM 744 N N . GLN A 1 93 ? -1.514 -5.785 -10.336 1 98.75 93 GLN A N 1
ATOM 745 C CA . GLN A 1 93 ? -0.383 -5.035 -9.797 1 98.75 93 GLN A CA 1
ATOM 746 C C . GLN A 1 93 ? -0.571 -3.535 -10.008 1 98.75 93 GLN A C 1
ATOM 748 O O . GLN A 1 93 ? -0.319 -2.738 -9.102 1 98.75 93 GLN A O 1
ATOM 753 N N . PHE A 1 94 ? -1.031 -3.158 -11.148 1 98.56 94 PHE A N 1
ATOM 754 C CA . PHE A 1 94 ? -1.274 -1.756 -11.461 1 98.56 94 PHE A CA 1
ATOM 755 C C . PHE A 1 94 ? -2.352 -1.178 -10.555 1 98.56 94 PHE A C 1
ATOM 757 O O . PHE A 1 94 ? -2.191 -0.083 -10.008 1 98.56 94 PHE A O 1
ATOM 764 N N . LEU A 1 95 ? -3.414 -1.915 -10.375 1 98.5 95 LEU A N 1
ATOM 765 C CA . LEU A 1 95 ? -4.535 -1.444 -9.57 1 98.5 95 LEU A CA 1
ATOM 766 C C . LEU A 1 95 ? -4.121 -1.252 -8.117 1 98.5 95 LEU A C 1
ATOM 768 O O . LEU A 1 95 ? -4.512 -0.273 -7.48 1 98.5 95 LEU A O 1
ATOM 772 N N . VAL A 1 96 ? -3.324 -2.174 -7.594 1 98.69 96 VAL A N 1
ATOM 773 C CA . VAL A 1 96 ? -2.85 -2.072 -6.219 1 98.69 96 VAL A CA 1
ATOM 774 C C . VAL A 1 96 ? -1.94 -0.854 -6.074 1 98.69 96 VAL A C 1
ATOM 776 O O . VAL A 1 96 ? -2.088 -0.069 -5.137 1 98.69 96 VAL A O 1
ATOM 779 N N . CYS A 1 97 ? -1.028 -0.646 -7.031 1 98.44 97 CYS A N 1
ATOM 780 C CA . CYS A 1 97 ? -0.13 0.503 -7 1 98.44 97 CYS A CA 1
ATOM 781 C C . CYS A 1 97 ? -0.913 1.81 -7.062 1 98.44 97 CYS A C 1
ATOM 783 O O . CYS A 1 97 ? -0.618 2.75 -6.32 1 98.44 97 CYS A O 1
ATOM 785 N N . LEU A 1 98 ? -1.89 1.832 -7.914 1 98.19 98 LEU A N 1
ATOM 786 C CA . LEU A 1 98 ? -2.703 3.035 -8.055 1 98.19 98 LEU A CA 1
ATOM 787 C C . LEU A 1 98 ? -3.453 3.342 -6.766 1 98.19 98 LEU A C 1
ATOM 789 O O . LEU A 1 98 ? -3.479 4.492 -6.316 1 98.19 98 LEU A O 1
ATOM 793 N N . ASP A 1 99 ? -4.027 2.355 -6.176 1 97.69 99 ASP A N 1
ATOM 794 C CA . ASP A 1 99 ? -4.809 2.529 -4.953 1 97.69 99 ASP A CA 1
ATOM 795 C C . ASP A 1 99 ? -3.938 3.066 -3.82 1 97.69 99 ASP A C 1
ATOM 797 O O . ASP A 1 99 ? -4.281 4.062 -3.184 1 97.69 99 ASP A O 1
ATOM 801 N N . ILE A 1 100 ? -2.797 2.455 -3.641 1 97.38 100 ILE A N 1
ATOM 802 C CA . ILE A 1 100 ? -1.905 2.83 -2.549 1 97.38 100 ILE A CA 1
ATOM 803 C C . ILE A 1 100 ? -1.345 4.23 -2.799 1 97.38 100 ILE A C 1
ATOM 805 O O . ILE A 1 100 ? -1.424 5.102 -1.929 1 97.38 100 ILE A O 1
ATOM 809 N N . THR A 1 101 ? -0.87 4.488 -3.979 1 97.75 101 THR A N 1
ATOM 810 C CA . THR A 1 101 ? -0.173 5.734 -4.27 1 97.75 101 THR A CA 1
ATOM 811 C C . THR A 1 101 ? -1.146 6.91 -4.27 1 97.75 101 THR A C 1
ATOM 813 O O . THR A 1 101 ? -0.851 7.965 -3.701 1 97.75 101 THR A O 1
ATOM 816 N N . SER A 1 102 ? -2.289 6.73 -4.879 1 96.5 102 SER A N 1
ATOM 817 C CA . SER A 1 102 ? -3.248 7.828 -4.969 1 96.5 102 SER A CA 1
ATOM 818 C C . SER A 1 102 ? -3.736 8.25 -3.59 1 96.5 102 SER A C 1
ATOM 820 O O . SER A 1 102 ? -3.779 9.445 -3.277 1 96.5 102 SER A O 1
ATOM 822 N N . HIS A 1 103 ? -4.004 7.266 -2.752 1 95.38 103 HIS A N 1
ATOM 823 C CA . HIS A 1 103 ? -4.512 7.59 -1.422 1 95.38 103 HIS A CA 1
ATOM 824 C C . HIS A 1 103 ? -3.404 8.148 -0.533 1 95.38 103 HIS A C 1
ATOM 826 O O . HIS A 1 103 ? -3.621 9.109 0.205 1 95.38 103 HIS A O 1
ATOM 832 N N . TRP A 1 104 ? -2.268 7.562 -0.618 1 95.62 104 TRP A N 1
ATOM 833 C CA . TRP A 1 104 ? -1.146 7.98 0.219 1 95.62 104 TRP A CA 1
ATOM 834 C C . TRP A 1 104 ? -0.757 9.422 -0.072 1 95.62 104 TRP A C 1
ATOM 836 O O . TRP A 1 104 ? -0.753 10.266 0.829 1 95.62 104 TRP A O 1
ATOM 846 N N . ILE A 1 105 ? -0.608 9.773 -1.287 1 93.94 105 ILE A N 1
ATOM 847 C CA . ILE A 1 105 ? -0.155 11.117 -1.62 1 93.94 105 ILE A CA 1
ATOM 848 C C . ILE A 1 105 ? -1.29 12.117 -1.395 1 93.94 105 ILE A C 1
ATOM 850 O O . ILE A 1 105 ? -1.047 13.273 -1.049 1 93.94 105 ILE A O 1
ATOM 854 N N . HIS A 1 106 ? -2.494 11.68 -1.583 1 90.94 106 HIS A N 1
ATOM 855 C CA . HIS A 1 106 ? -3.635 12.547 -1.315 1 90.94 106 HIS A CA 1
ATOM 856 C C . HIS A 1 106 ? -3.676 12.969 0.15 1 90.94 106 HIS A C 1
ATOM 858 O O . HIS A 1 106 ? -3.822 14.156 0.455 1 90.94 106 HIS A O 1
ATOM 864 N N . VAL A 1 107 ? -3.486 12.047 1.004 1 91.62 107 VAL A N 1
ATOM 865 C CA . VAL A 1 107 ? -3.508 12.336 2.434 1 91.62 107 VAL A CA 1
ATOM 866 C C . VAL A 1 107 ? -2.307 13.203 2.805 1 91.62 107 VAL A C 1
ATOM 868 O O . VAL A 1 107 ? -2.441 14.18 3.547 1 91.62 107 VAL A O 1
ATOM 871 N N . GLN A 1 108 ? -1.201 12.906 2.312 1 90.5 108 GLN A N 1
ATOM 872 C CA . GLN A 1 108 ? 0.01 13.664 2.621 1 90.5 108 GLN A CA 1
ATOM 873 C C . GLN A 1 108 ? -0.092 15.102 2.115 1 90.5 108 GLN A C 1
ATOM 875 O O . GLN A 1 108 ? 0.29 16.031 2.816 1 90.5 108 GLN A O 1
ATOM 880 N N . SER A 1 109 ? -0.586 15.203 0.904 1 89.38 109 SER A N 1
ATOM 881 C CA . SER A 1 109 ? -0.717 16.531 0.319 1 89.38 109 SER A CA 1
ATOM 882 C C . SER A 1 109 ? -1.701 17.391 1.108 1 89.38 109 SER A C 1
ATOM 884 O O . SER A 1 109 ? -1.522 18.594 1.225 1 89.38 109 SER A O 1
ATOM 886 N N . ALA A 1 110 ? -2.688 16.781 1.676 1 85.62 110 ALA A N 1
ATOM 887 C CA . ALA A 1 110 ? -3.689 17.5 2.459 1 85.62 110 ALA A CA 1
ATOM 888 C C . ALA A 1 110 ? -3.104 18 3.779 1 85.62 110 ALA A C 1
ATOM 890 O O . ALA A 1 110 ? -3.59 18.969 4.355 1 85.62 110 ALA A O 1
ATOM 891 N N . MET A 1 111 ? -2.061 17.359 4.219 1 86.12 111 MET A N 1
ATOM 892 C CA . MET A 1 111 ? -1.442 17.719 5.492 1 86.12 111 MET A CA 1
ATOM 893 C C . MET A 1 111 ? -0.402 18.828 5.297 1 86.12 111 MET A C 1
ATOM 895 O O . MET A 1 111 ? 0.037 19.438 6.266 1 86.12 111 MET A O 1
ATOM 899 N N . LEU A 1 112 ? 0.036 19.016 4.086 1 85.44 112 LEU A N 1
ATOM 900 C CA . LEU A 1 112 ? 1.041 20.047 3.826 1 85.44 112 LEU A CA 1
ATOM 901 C C . LEU A 1 112 ? 0.432 21.438 3.918 1 85.44 112 LEU A C 1
ATOM 903 O O . LEU A 1 112 ? -0.685 21.656 3.447 1 85.44 112 LEU A O 1
ATOM 907 N N . LYS A 1 113 ? 0.978 22.297 4.949 1 68.62 113 LYS A N 1
ATOM 908 C CA . LYS A 1 113 ? 0.56 23.672 5.195 1 68.62 113 LYS A CA 1
ATOM 909 C C . LYS A 1 113 ? 1.132 24.625 4.145 1 68.62 113 LYS A C 1
ATOM 911 O O . LYS A 1 113 ? 2.316 24.547 3.811 1 68.62 113 LYS A O 1
ATOM 916 N N . GLY A 1 114 ? 0.363 24.891 3.01 1 60.78 114 GLY A N 1
ATOM 917 C CA . GLY A 1 114 ? 0.956 25.891 2.131 1 60.78 114 GLY A CA 1
ATOM 918 C C . GLY A 1 114 ? -0.066 26.828 1.513 1 60.78 114 GLY A C 1
ATOM 919 O O . GLY A 1 114 ? -1.22 26.438 1.304 1 60.78 114 GLY A O 1
ATOM 920 N N . ASP A 1 115 ? 0.054 28 1.822 1 53.81 115 ASP A N 1
ATOM 921 C CA . ASP A 1 115 ? -0.706 29.188 1.445 1 53.81 115 ASP A CA 1
ATOM 922 C C . ASP A 1 115 ? -0.714 29.375 -0.07 1 53.81 115 ASP A C 1
ATOM 924 O O . ASP A 1 115 ? 0.075 30.156 -0.608 1 53.81 115 ASP A O 1
ATOM 928 N N . SER A 1 116 ? -0.636 28.328 -0.911 1 61.12 116 SER A N 1
ATOM 929 C CA . SER A 1 116 ? -0.623 28.828 -2.285 1 61.12 116 SER A CA 1
ATOM 930 C C . SER A 1 116 ? -2.039 28.953 -2.838 1 61.12 116 SER A C 1
ATOM 932 O O . SER A 1 116 ? -2.844 28.031 -2.729 1 61.12 116 SER A O 1
ATOM 934 N N . HIS A 1 117 ? -2.5 30.078 -3.193 1 60.12 117 HIS A N 1
ATOM 935 C CA . HIS A 1 117 ? -3.771 30.359 -3.846 1 60.12 117 HIS A CA 1
ATOM 936 C C . HIS A 1 117 ? -3.973 29.5 -5.078 1 60.12 117 HIS A C 1
ATOM 938 O O . HIS A 1 117 ? -5.078 29.422 -5.625 1 60.12 117 HIS A O 1
ATOM 944 N N . LYS A 1 118 ? -2.914 28.781 -5.539 1 67.06 118 LYS A N 1
ATOM 945 C CA . LYS A 1 118 ? -2.99 28.016 -6.777 1 67.06 118 LYS A CA 1
ATOM 946 C C . LYS A 1 118 ? -3.268 26.531 -6.488 1 67.06 118 LYS A C 1
ATOM 948 O O . LYS A 1 118 ? -3.293 25.719 -7.406 1 67.06 118 LYS A O 1
ATOM 953 N N . LYS A 1 119 ? -3.549 26.281 -5.301 1 73.62 119 LYS A N 1
ATOM 954 C CA . LYS A 1 119 ? -3.836 24.906 -4.938 1 73.62 119 LYS A CA 1
ATOM 955 C C . LYS A 1 119 ? -5.086 24.391 -5.648 1 73.62 119 LYS A C 1
ATOM 957 O O . LYS A 1 119 ? -6.066 25.125 -5.789 1 73.62 119 LYS A O 1
ATOM 962 N N . ILE A 1 120 ? -4.941 23.25 -6.355 1 71.94 120 ILE A N 1
ATOM 963 C CA . ILE A 1 120 ? -6.098 22.609 -6.977 1 71.94 120 ILE A CA 1
ATOM 964 C C . ILE A 1 120 ? -7.059 22.125 -5.898 1 71.94 120 ILE A C 1
ATOM 966 O O . ILE A 1 120 ? -6.684 21.297 -5.059 1 71.94 120 ILE A O 1
ATOM 970 N N . ASP A 1 121 ? -8.148 22.75 -5.859 1 71.69 121 ASP A N 1
ATOM 971 C CA . ASP A 1 121 ? -9.25 22.281 -5.023 1 71.69 121 ASP A CA 1
ATOM 972 C C . ASP A 1 121 ? -10.203 21.391 -5.816 1 71.69 121 ASP A C 1
ATOM 974 O O . ASP A 1 121 ? -10.906 21.859 -6.711 1 71.69 121 ASP A O 1
ATOM 978 N N . LEU A 1 12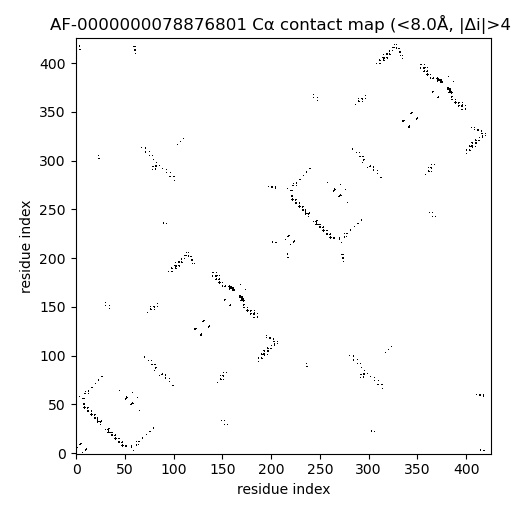2 ? -10.133 20.203 -5.559 1 68.25 122 LEU A N 1
ATOM 979 C CA . LEU A 1 122 ? -10.945 19.25 -6.293 1 68.25 122 LEU A CA 1
ATOM 980 C C . LEU A 1 122 ? -12.43 19.547 -6.125 1 68.25 122 LEU A C 1
ATOM 982 O O . LEU A 1 122 ? -13.25 19.156 -6.961 1 68.25 122 LEU A O 1
ATOM 986 N N . SER A 1 123 ? -12.664 20.219 -5.145 1 67.19 123 SER A N 1
ATOM 987 C CA . SER A 1 123 ? -14.055 20.594 -4.918 1 67.19 123 SER A CA 1
ATOM 988 C C . SER A 1 123 ? -14.508 21.656 -5.922 1 67.19 123 SER A C 1
ATOM 990 O O . SER A 1 123 ? -15.703 21.922 -6.043 1 67.19 123 SER A O 1
ATOM 992 N N . GLY A 1 124 ? -13.555 22.125 -6.609 1 70.5 124 GLY A N 1
ATOM 993 C CA . GLY A 1 124 ? -13.914 23.094 -7.629 1 70.5 124 GLY A CA 1
ATOM 994 C C . GLY A 1 124 ? -14.547 22.469 -8.859 1 70.5 124 GLY A C 1
ATOM 995 O O . GLY A 1 124 ? -15.289 23.125 -9.586 1 70.5 124 GLY A O 1
ATOM 996 N N . ASN A 1 125 ? -14.188 21.297 -9.086 1 77.06 125 ASN A N 1
ATOM 997 C CA . ASN A 1 125 ? -14.781 20.547 -10.18 1 77.06 125 ASN A CA 1
ATOM 998 C C . ASN A 1 125 ? -16.109 19.906 -9.758 1 77.06 125 ASN A C 1
ATOM 1000 O O . ASN A 1 125 ? -16.188 19.25 -8.719 1 77.06 125 ASN A O 1
ATOM 1004 N N . TYR A 1 126 ? -17.125 20.172 -10.609 1 79.25 126 TYR A N 1
ATOM 1005 C CA . TYR A 1 126 ? -18.469 19.719 -10.273 1 79.25 126 TYR A CA 1
ATOM 1006 C C . TYR A 1 126 ? -18.5 18.203 -10.07 1 79.25 126 TYR A C 1
ATOM 1008 O O . TYR A 1 126 ? -19.078 17.719 -9.094 1 79.25 126 TYR A O 1
ATOM 1016 N N . PHE A 1 127 ? -17.875 17.531 -10.953 1 78.56 127 PHE A N 1
ATOM 1017 C CA . PHE A 1 127 ? -17.875 16.078 -10.891 1 78.56 127 PHE A CA 1
ATOM 1018 C C . PHE A 1 127 ? -17.219 15.586 -9.609 1 78.56 127 PHE A C 1
ATOM 1020 O O . PHE A 1 127 ? -17.719 14.664 -8.953 1 78.56 127 PHE A O 1
ATOM 1027 N N . LEU A 1 128 ? -16.25 16.141 -9.273 1 80.94 128 LEU A N 1
ATOM 1028 C CA . LEU A 1 128 ? -15.531 15.727 -8.07 1 80.94 128 LEU A CA 1
ATOM 1029 C C . LEU A 1 128 ? -16.281 16.172 -6.816 1 80.94 128 LEU A C 1
ATOM 1031 O O . LEU A 1 128 ? -16.266 15.469 -5.801 1 80.94 128 LEU A O 1
ATOM 1035 N N . ARG A 1 129 ? -16.984 17.203 -6.945 1 82.31 129 ARG A N 1
ATOM 1036 C CA . ARG A 1 129 ? -17.828 17.625 -5.828 1 82.31 129 ARG A CA 1
ATOM 1037 C C . ARG A 1 129 ? -18.938 16.625 -5.551 1 82.31 129 ARG A C 1
ATOM 1039 O O . ARG A 1 129 ? -19.219 16.312 -4.395 1 82.31 129 ARG A O 1
ATOM 1046 N N . VAL A 1 130 ? -19.469 16.203 -6.664 1 83.88 130 VAL A N 1
ATOM 1047 C CA . VAL A 1 130 ? -20.516 15.195 -6.527 1 83.88 130 VAL A CA 1
ATOM 1048 C C . VAL A 1 130 ? -19.922 13.898 -5.992 1 83.88 130 VAL A C 1
ATOM 1050 O O . VAL A 1 130 ? -20.5 13.242 -5.129 1 83.88 130 VAL A O 1
ATOM 1053 N N . TYR A 1 131 ? -18.766 13.562 -6.441 1 83.62 131 TYR A N 1
ATOM 1054 C CA . TYR A 1 131 ? -18.078 12.344 -6.035 1 83.62 131 TYR A CA 1
ATOM 1055 C C . TYR A 1 131 ? -17.844 12.328 -4.531 1 83.62 131 TYR A C 1
ATOM 1057 O O . TYR A 1 131 ? -17.953 11.281 -3.885 1 83.62 131 TYR A O 1
ATOM 1065 N N . TYR A 1 132 ? -17.688 13.445 -4 1 82.5 132 TYR A N 1
ATOM 1066 C CA . TYR A 1 132 ? -17.281 13.492 -2.602 1 82.5 132 TYR A CA 1
ATOM 1067 C C . TYR A 1 132 ? -18.484 13.633 -1.683 1 82.5 132 TYR A C 1
ATOM 1069 O O . TYR A 1 132 ? -18.344 13.719 -0.461 1 82.5 132 TYR A O 1
ATOM 1077 N N . LYS A 1 133 ? -19.609 13.625 -2.359 1 85.44 133 LYS A N 1
ATOM 1078 C CA . LYS A 1 133 ? -20.781 13.438 -1.513 1 85.44 133 LYS A CA 1
ATOM 1079 C C . LYS A 1 133 ? -20.75 12.086 -0.814 1 85.44 133 LYS A C 1
ATOM 1081 O O . LYS A 1 133 ? -20.344 11.078 -1.413 1 85.44 133 LYS A O 1
ATOM 1086 N N . LYS A 1 134 ? -21.156 12.008 0.368 1 84.94 134 LYS A N 1
ATOM 1087 C CA . LYS A 1 134 ? -21.016 10.828 1.227 1 84.94 134 LYS A CA 1
ATOM 1088 C C . LYS A 1 134 ? -21.625 9.594 0.573 1 84.94 134 LYS A C 1
ATOM 1090 O O . LYS A 1 134 ? -20.969 8.547 0.504 1 84.94 134 LYS A O 1
ATOM 1095 N N . VAL A 1 135 ? -22.812 9.695 0.089 1 86.56 135 VAL A N 1
ATOM 1096 C CA . VAL A 1 135 ? -23.531 8.562 -0.47 1 86.56 135 VAL A CA 1
ATOM 1097 C C . VAL A 1 135 ? -22.859 8.086 -1.748 1 86.56 135 VAL A C 1
ATOM 1099 O O . VAL A 1 135 ? -22.734 6.879 -1.979 1 86.56 135 VAL A O 1
ATOM 1102 N N . VAL A 1 136 ? -22.438 9.023 -2.537 1 89.12 136 VAL A N 1
ATOM 1103 C CA . VAL A 1 136 ? -21.812 8.688 -3.805 1 89.12 136 VAL A CA 1
ATOM 1104 C C . VAL A 1 136 ? -20.453 8.031 -3.543 1 89.12 136 VAL A C 1
ATOM 1106 O O . VAL A 1 136 ? -20.125 6.992 -4.129 1 89.12 136 VAL A O 1
ATOM 1109 N N . LEU A 1 137 ? -19.75 8.625 -2.682 1 87.25 137 LEU A N 1
ATOM 1110 C CA . LEU A 1 137 ? -18.453 8.07 -2.303 1 87.25 137 LEU A CA 1
ATOM 1111 C C . LEU A 1 137 ? -18.609 6.652 -1.77 1 87.25 137 LEU A C 1
ATOM 1113 O O . LEU A 1 137 ? -17.844 5.758 -2.152 1 87.25 137 LEU A O 1
ATOM 1117 N N . PHE A 1 138 ? -19.562 6.43 -0.971 1 87.56 138 PHE A N 1
ATOM 1118 C CA . PHE A 1 138 ? -19.828 5.117 -0.396 1 87.56 138 PHE A CA 1
ATOM 1119 C C . PHE A 1 138 ? -20.172 4.105 -1.484 1 87.56 138 PHE A C 1
ATOM 1121 O O . PHE A 1 138 ? -19.672 2.977 -1.469 1 87.56 138 PHE A O 1
ATOM 1128 N N . THR A 1 139 ? -20.984 4.531 -2.371 1 90 139 THR A N 1
ATOM 1129 C CA . THR A 1 139 ? -21.406 3.648 -3.455 1 90 139 THR A CA 1
ATOM 1130 C C . THR A 1 139 ? -20.219 3.254 -4.316 1 90 139 THR A C 1
ATOM 1132 O O . THR A 1 139 ? -20.078 2.09 -4.699 1 90 139 THR A O 1
ATOM 1135 N N . PHE A 1 140 ? -19.391 4.148 -4.582 1 91.38 140 PHE A N 1
ATOM 1136 C CA . PHE A 1 140 ? -18.219 3.879 -5.395 1 91.38 140 PHE A CA 1
ATOM 1137 C C . PHE A 1 140 ? -17.266 2.943 -4.668 1 91.38 140 PHE A C 1
ATOM 1139 O O . PHE A 1 140 ? -16.734 2.006 -5.266 1 91.38 140 PHE A O 1
ATOM 1146 N N . CYS A 1 141 ? -17.078 3.172 -3.404 1 91 141 CYS A N 1
ATOM 1147 C CA . CYS A 1 141 ? -16.188 2.324 -2.613 1 91 141 CYS A CA 1
ATOM 1148 C C . CYS A 1 141 ? -16.75 0.917 -2.48 1 91 141 CYS A C 1
ATOM 1150 O O . CYS A 1 141 ? -16.031 -0.067 -2.654 1 91 141 CYS A O 1
ATOM 1152 N N . ALA A 1 142 ? -18.031 0.869 -2.221 1 92.12 142 ALA A N 1
ATOM 1153 C CA . ALA A 1 142 ? -18.703 -0.422 -2.084 1 92.12 142 ALA A CA 1
ATOM 1154 C C . ALA A 1 142 ? -18.734 -1.169 -3.414 1 92.12 142 ALA A C 1
ATOM 1156 O O . ALA A 1 142 ? -18.516 -2.383 -3.457 1 92.12 142 ALA A O 1
ATOM 1157 N N . GLY A 1 143 ? -19.047 -0.428 -4.453 1 94.69 143 GLY A N 1
ATOM 1158 C CA . GLY A 1 143 ? -19.062 -1.035 -5.773 1 94.69 143 GLY A CA 1
ATOM 1159 C C . GLY A 1 143 ? -17.703 -1.555 -6.203 1 94.69 143 GLY A C 1
ATOM 1160 O O . GLY A 1 143 ? -17.594 -2.633 -6.797 1 94.69 143 GLY A O 1
ATOM 1161 N N . ASN A 1 144 ? -16.703 -0.757 -5.977 1 96 144 ASN A N 1
ATOM 1162 C CA . ASN A 1 144 ? -15.336 -1.187 -6.266 1 96 144 ASN A CA 1
ATOM 1163 C C . ASN A 1 144 ? -14.984 -2.475 -5.531 1 96 144 ASN A C 1
ATOM 1165 O O . ASN A 1 144 ? -14.484 -3.428 -6.137 1 96 144 ASN A O 1
ATOM 1169 N N . GLU A 1 145 ? -15.297 -2.518 -4.266 1 96.19 145 GLU A N 1
ATOM 1170 C CA . GLU A 1 145 ? -15.008 -3.689 -3.445 1 96.19 145 GLU A CA 1
ATOM 1171 C C . GLU A 1 145 ? -15.828 -4.895 -3.898 1 96.19 145 GLU A C 1
ATOM 1173 O O . GLU A 1 145 ? -15.305 -6.012 -3.979 1 96.19 145 GLU A O 1
ATOM 1178 N N . LEU A 1 146 ? -17.047 -4.637 -4.156 1 96.44 146 LEU A N 1
ATOM 1179 C CA . LEU A 1 146 ? -17.938 -5.715 -4.574 1 96.44 146 LEU A CA 1
ATOM 1180 C C . LEU A 1 146 ? -17.438 -6.348 -5.871 1 96.44 146 LEU A C 1
ATOM 1182 O O . LEU A 1 146 ? -17.562 -7.562 -6.055 1 96.44 146 LEU A O 1
ATOM 1186 N N . PHE A 1 147 ? -16.938 -5.562 -6.773 1 98.19 147 PHE A N 1
ATOM 1187 C CA . PHE A 1 147 ? -16.406 -6.086 -8.023 1 98.19 147 PHE A CA 1
ATOM 1188 C C . PHE A 1 147 ? -15.336 -7.141 -7.754 1 98.19 147 PHE A C 1
ATOM 1190 O O . PHE A 1 147 ? -15.414 -8.25 -8.273 1 98.19 147 PHE A O 1
ATOM 1197 N N . PHE A 1 148 ? -14.359 -6.848 -6.922 1 98.31 148 PHE A N 1
ATOM 1198 C CA . PHE A 1 148 ? -13.266 -7.762 -6.625 1 98.31 148 PHE A CA 1
ATOM 1199 C C . PHE A 1 148 ? -13.766 -8.969 -5.84 1 98.31 148 PHE A C 1
ATOM 1201 O O . PHE A 1 148 ? -13.297 -10.094 -6.055 1 98.31 148 PHE A O 1
ATOM 1208 N N . CYS A 1 149 ? -14.703 -8.727 -4.949 1 97.94 149 CYS A N 1
ATOM 1209 C CA . CYS A 1 149 ? -15.273 -9.828 -4.188 1 97.94 149 CYS A CA 1
ATOM 1210 C C . CYS A 1 149 ? -15.977 -10.82 -5.109 1 97.94 149 CYS A C 1
ATOM 1212 O O . CYS A 1 149 ? -15.859 -12.039 -4.926 1 97.94 149 CYS A O 1
ATOM 1214 N N . CYS A 1 150 ? -16.703 -10.305 -6.059 1 97.88 150 CYS A N 1
ATOM 1215 C CA . CYS A 1 150 ? -17.406 -11.172 -6.996 1 97.88 150 CYS A CA 1
ATOM 1216 C C . CYS A 1 150 ? -16.438 -11.977 -7.84 1 97.88 150 CYS A C 1
ATOM 1218 O O . CYS A 1 150 ? -16.672 -13.156 -8.117 1 97.88 150 CYS A O 1
ATOM 1220 N N . LEU A 1 151 ? -15.367 -11.336 -8.281 1 97.94 151 LEU A N 1
ATOM 1221 C CA . LEU A 1 151 ? -14.344 -12.07 -9.016 1 97.94 151 LEU A CA 1
ATOM 1222 C C . LEU A 1 151 ? -13.766 -13.195 -8.164 1 97.94 151 LEU A C 1
ATOM 1224 O O . LEU A 1 151 ? -13.484 -14.281 -8.672 1 97.94 151 LEU A O 1
ATOM 1228 N N . TYR A 1 152 ? -13.578 -12.914 -6.879 1 98.56 152 TYR A N 1
ATOM 1229 C CA . TYR A 1 152 ? -13.07 -13.922 -5.949 1 98.56 152 TYR A CA 1
ATOM 1230 C C . TYR A 1 152 ? -14.039 -15.094 -5.836 1 98.56 152 TYR A C 1
ATOM 1232 O O . TYR A 1 152 ? -13.641 -16.25 -5.992 1 98.56 152 TYR A O 1
ATOM 1240 N N . LEU A 1 153 ? -15.281 -14.812 -5.629 1 98.06 153 LEU A N 1
ATOM 1241 C CA . LEU A 1 153 ? -16.281 -15.859 -5.438 1 98.06 153 LEU A CA 1
ATOM 1242 C C . LEU A 1 153 ? -16.5 -16.641 -6.73 1 98.06 153 LEU A C 1
ATOM 1244 O O . LEU A 1 153 ? -16.734 -17.859 -6.699 1 98.06 153 LEU A O 1
ATOM 1248 N N . ALA A 1 154 ? -16.453 -15.953 -7.863 1 96.88 154 ALA A N 1
ATOM 1249 C CA . ALA A 1 154 ? -16.703 -16.562 -9.164 1 96.88 154 ALA A CA 1
ATOM 1250 C C . ALA A 1 154 ? -15.68 -17.641 -9.469 1 96.88 154 ALA A C 1
ATOM 1252 O O . ALA A 1 154 ? -15.93 -18.531 -10.281 1 96.88 154 ALA A O 1
ATOM 1253 N N . HIS A 1 155 ? -14.523 -17.516 -8.844 1 97.06 155 HIS A N 1
ATOM 1254 C CA . HIS A 1 155 ? -13.492 -18.547 -9.031 1 97.06 155 HIS A CA 1
ATOM 1255 C C . HIS A 1 155 ? -13.945 -19.891 -8.469 1 97.06 155 HIS A C 1
ATOM 1257 O O . HIS A 1 155 ? -13.602 -20.938 -9.023 1 97.06 155 HIS A O 1
ATOM 1263 N N . PHE A 1 156 ? -14.727 -19.844 -7.418 1 96.69 156 PHE A N 1
ATOM 1264 C CA . PHE A 1 156 ? -15.102 -21.062 -6.719 1 96.69 156 PHE A CA 1
ATOM 1265 C C . PHE A 1 156 ? -16.453 -21.578 -7.199 1 96.69 156 PHE A C 1
ATOM 1267 O O . PHE A 1 156 ? -16.672 -22.781 -7.309 1 96.69 156 PHE A O 1
ATOM 1274 N N . THR A 1 157 ? -17.375 -20.656 -7.441 1 94.31 157 THR A N 1
ATOM 1275 C CA . THR A 1 157 ? -18.734 -21.016 -7.816 1 94.31 157 THR A CA 1
ATOM 1276 C C . THR A 1 157 ? -19.391 -19.859 -8.578 1 94.31 157 THR A C 1
ATOM 1278 O O . THR A 1 157 ? -19.125 -18.688 -8.305 1 94.31 157 THR A O 1
ATOM 1281 N N . PRO A 1 158 ? -20.203 -20.203 -9.477 1 90.81 158 PRO A N 1
ATOM 1282 C CA . PRO A 1 158 ? -20.922 -19.141 -10.156 1 90.81 158 PRO A CA 1
ATOM 1283 C C . PRO A 1 158 ? -21.984 -18.484 -9.266 1 90.81 158 PRO A C 1
ATOM 1285 O O . PRO A 1 158 ? -22.453 -17.375 -9.57 1 90.81 158 PRO A O 1
ATOM 1288 N N . GLY A 1 159 ? -22.219 -19.078 -8.102 1 90.38 159 GLY A N 1
ATOM 1289 C CA . GLY A 1 159 ? -23.328 -18.625 -7.266 1 90.38 159 GLY A CA 1
ATOM 1290 C C . GLY A 1 159 ? -24.688 -19.062 -7.777 1 90.38 159 GLY A C 1
ATOM 1291 O O . GLY A 1 159 ? -24.766 -19.922 -8.656 1 90.38 159 GLY A O 1
ATOM 1292 N N . PRO A 1 160 ? -25.766 -18.625 -7.184 1 91.75 160 PRO A N 1
ATOM 1293 C CA . PRO A 1 160 ? -27.109 -18.969 -7.68 1 91.75 160 PRO A CA 1
ATOM 1294 C C . PRO A 1 160 ? -27.312 -18.562 -9.141 1 91.75 160 PRO A C 1
ATOM 1296 O O . PRO A 1 160 ? -26.891 -17.484 -9.555 1 91.75 160 PRO A O 1
ATOM 1299 N N . ILE A 1 161 ? -27.859 -19.453 -9.891 1 92.38 161 ILE A N 1
ATOM 1300 C CA . ILE A 1 161 ? -28.094 -19.219 -11.312 1 92.38 161 ILE A CA 1
ATOM 1301 C C . ILE A 1 161 ? -29.328 -18.344 -11.5 1 92.38 161 ILE A C 1
ATOM 1303 O O . ILE A 1 161 ? -30.391 -18.641 -10.945 1 92.38 161 ILE A O 1
ATOM 1307 N N . ILE A 1 162 ? -29.094 -17.234 -12.125 1 90.06 162 ILE A N 1
ATOM 1308 C CA . ILE A 1 162 ? -30.172 -16.312 -12.43 1 90.06 162 ILE A CA 1
ATOM 1309 C C . ILE A 1 162 ? -30.531 -16.391 -13.914 1 90.06 162 ILE A C 1
ATOM 1311 O O . ILE A 1 162 ? -29.641 -16.328 -14.766 1 90.06 162 ILE A O 1
ATOM 1315 N N . SER A 1 163 ? -31.766 -16.766 -14.25 1 87.62 163 SER A N 1
ATOM 1316 C CA . SER A 1 163 ? -32.25 -16.859 -15.625 1 87.62 163 SER A CA 1
ATOM 1317 C C . SER A 1 163 ? -33.062 -15.648 -16.031 1 87.62 163 SER A C 1
ATOM 1319 O O . SER A 1 163 ? -34.062 -15.32 -15.367 1 87.62 163 SER A O 1
ATOM 1321 N N . LEU A 1 164 ? -32.344 -14.82 -16.797 1 77.88 164 LEU A N 1
ATOM 1322 C CA . LEU A 1 164 ? -33.062 -13.664 -17.297 1 77.88 164 LEU A CA 1
ATOM 1323 C C . LEU A 1 164 ? -33.125 -13.695 -18.828 1 77.88 164 LEU A C 1
ATOM 1325 O O . LEU A 1 164 ? -32.094 -13.766 -19.5 1 77.88 164 LEU A O 1
ATOM 1329 N N . ALA A 1 165 ? -34.344 -13.57 -19.406 1 80.62 165 ALA A N 1
ATOM 1330 C CA . ALA A 1 165 ? -34.656 -13.484 -20.828 1 80.62 165 ALA A CA 1
ATOM 1331 C C . ALA A 1 165 ? -33.938 -14.578 -21.609 1 80.62 165 ALA A C 1
ATOM 1333 O O . ALA A 1 165 ? -33.312 -14.305 -22.641 1 80.62 165 ALA A O 1
ATOM 1334 N N . GLY A 1 166 ? -33.75 -15.758 -21.188 1 80 166 GLY A N 1
ATOM 1335 C CA . GLY A 1 166 ? -33.188 -16.891 -21.906 1 80 166 GLY A CA 1
ATOM 1336 C C . GLY A 1 166 ? -31.719 -17.078 -21.641 1 80 166 GLY A C 1
ATOM 1337 O O . GLY A 1 166 ? -31.109 -18.031 -22.141 1 80 166 GLY A O 1
ATOM 1338 N N . HIS A 1 167 ? -31.047 -16.125 -21.062 1 84 167 HIS A N 1
ATOM 1339 C CA . HIS A 1 167 ? -29.625 -16.297 -20.719 1 84 167 HIS A CA 1
ATOM 1340 C C . HIS A 1 167 ? -29.453 -16.578 -19.234 1 84 167 HIS A C 1
ATOM 1342 O O . HIS A 1 167 ? -30.125 -15.984 -18.391 1 84 167 HIS A O 1
ATOM 1348 N N . SER A 1 168 ? -28.828 -17.75 -18.922 1 88.44 168 SER A N 1
ATOM 1349 C CA . SER A 1 168 ? -28.547 -18.109 -17.531 1 88.44 168 SER A CA 1
ATOM 1350 C C . SER A 1 168 ? -27.094 -17.859 -17.172 1 88.44 168 SER A C 1
ATOM 1352 O O . SER A 1 168 ? -26.188 -18.188 -17.938 1 88.44 168 SER A O 1
ATOM 1354 N N . ALA A 1 169 ? -26.984 -17 -16.156 1 89.88 169 ALA A N 1
ATOM 1355 C CA . ALA A 1 169 ? -25.625 -16.734 -15.672 1 89.88 169 ALA A CA 1
ATOM 1356 C C . ALA A 1 169 ? -25.562 -16.75 -14.148 1 89.88 169 ALA A C 1
ATOM 1358 O O . ALA A 1 169 ? -26.594 -16.609 -13.484 1 89.88 169 ALA A O 1
ATOM 1359 N N . GLY A 1 170 ? -24.469 -17.047 -13.648 1 94.25 170 GLY A N 1
ATOM 1360 C CA . GLY A 1 170 ? -24.281 -17.062 -12.203 1 94.25 170 GLY A CA 1
ATOM 1361 C C . GLY A 1 170 ? -24.328 -15.664 -11.594 1 94.25 170 GLY A C 1
ATOM 1362 O O . GLY A 1 170 ? -23.891 -14.695 -12.219 1 94.25 170 GLY A O 1
ATOM 1363 N N . LEU A 1 171 ? -24.844 -15.57 -10.422 1 94.12 171 LEU A N 1
ATOM 1364 C CA . LEU A 1 171 ? -25.031 -14.305 -9.727 1 94.12 171 LEU A CA 1
ATOM 1365 C C . LEU A 1 171 ? -23.719 -13.547 -9.617 1 94.12 171 LEU A C 1
ATOM 1367 O O . LEU A 1 171 ? -23.672 -12.328 -9.836 1 94.12 171 LEU A O 1
ATOM 1371 N N . TRP A 1 172 ? -22.625 -14.25 -9.234 1 95.94 172 TRP A N 1
ATOM 1372 C CA . TRP A 1 172 ? -21.344 -13.586 -9.016 1 95.94 172 TRP A CA 1
ATOM 1373 C C . TRP A 1 172 ? -20.812 -12.977 -10.312 1 95.94 172 TRP A C 1
ATOM 1375 O O . TRP A 1 172 ? -20.25 -11.875 -10.305 1 95.94 172 TRP A O 1
ATOM 1385 N N . ILE A 1 173 ? -21.078 -13.602 -11.398 1 94.88 173 ILE A N 1
ATOM 1386 C CA . ILE A 1 173 ? -20.625 -13.102 -12.695 1 94.88 173 ILE A CA 1
ATOM 1387 C C . ILE A 1 173 ? -21.453 -11.891 -13.102 1 94.88 173 ILE A C 1
ATOM 1389 O O . ILE A 1 173 ? -20.906 -10.891 -13.57 1 94.88 173 ILE A O 1
ATOM 1393 N N . ILE A 1 174 ? -22.734 -12 -12.914 1 95 174 ILE A N 1
ATOM 1394 C CA . ILE A 1 174 ? -23.625 -10.898 -13.234 1 95 174 ILE A CA 1
ATOM 1395 C C . ILE A 1 174 ? -23.25 -9.672 -12.414 1 95 174 ILE A C 1
ATOM 1397 O O . ILE A 1 174 ? -23.109 -8.57 -12.961 1 95 174 ILE A O 1
ATOM 1401 N N . LEU A 1 175 ? -23.062 -9.883 -11.133 1 96.06 175 LEU A N 1
ATOM 1402 C CA . LEU A 1 175 ? -22.703 -8.781 -10.25 1 96.06 175 LEU A CA 1
ATOM 1403 C C . LEU A 1 175 ? -21.344 -8.195 -10.625 1 96.06 175 LEU A C 1
ATOM 1405 O O . LEU A 1 175 ? -21.141 -6.984 -10.523 1 96.06 175 LEU A O 1
ATOM 1409 N N . ALA A 1 176 ? -20.391 -8.992 -11.031 1 96.62 176 ALA A N 1
ATOM 1410 C CA . ALA A 1 176 ? -19.094 -8.508 -11.477 1 96.62 176 ALA A CA 1
ATOM 1411 C C . ALA A 1 176 ? -19.234 -7.586 -12.688 1 96.62 176 ALA A C 1
ATOM 1413 O O . ALA A 1 176 ? -18.594 -6.531 -12.75 1 96.62 176 ALA A O 1
ATOM 1414 N N . TYR A 1 177 ? -20.109 -7.961 -13.578 1 95.75 177 TYR A N 1
ATOM 1415 C CA . TYR A 1 177 ? -20.328 -7.148 -14.773 1 95.75 177 TYR A CA 1
ATOM 1416 C C . TYR A 1 177 ? -21 -5.828 -14.414 1 95.75 177 TYR A C 1
ATOM 1418 O O . TYR A 1 177 ? -20.672 -4.781 -14.977 1 95.75 177 TYR A O 1
ATOM 1426 N N . VAL A 1 178 ? -21.938 -5.891 -13.523 1 95.56 178 VAL A N 1
ATOM 1427 C CA . VAL A 1 178 ? -22.688 -4.703 -13.109 1 95.56 178 VAL A CA 1
ATOM 1428 C C . VAL A 1 178 ? -21.75 -3.744 -12.367 1 95.56 178 VAL A C 1
ATOM 1430 O O . VAL A 1 178 ? -21.859 -2.525 -12.523 1 95.56 178 VAL A O 1
ATOM 1433 N N . THR A 1 179 ? -20.844 -4.277 -11.602 1 97.56 179 THR A N 1
ATOM 1434 C CA . THR A 1 179 ? -20.016 -3.438 -10.75 1 97.56 179 THR A CA 1
ATOM 1435 C C . THR A 1 179 ? -18.734 -3.035 -11.484 1 97.56 179 THR A C 1
ATOM 1437 O O . THR A 1 179 ? -18.016 -2.137 -11.039 1 97.56 179 THR A O 1
ATOM 1440 N N . ALA A 1 180 ? -18.453 -3.578 -12.633 1 97.56 180 ALA A N 1
ATOM 1441 C CA . ALA A 1 180 ? -17.219 -3.305 -13.383 1 97.56 180 ALA A CA 1
ATOM 1442 C C . ALA A 1 180 ? -17.125 -1.829 -13.758 1 97.56 180 ALA A C 1
ATOM 1444 O O . ALA A 1 180 ? -16.094 -1.198 -13.57 1 97.56 180 ALA A O 1
ATOM 1445 N N . PRO A 1 181 ? -18.234 -1.256 -14.234 1 97.19 181 PRO A N 1
ATOM 1446 C CA . PRO A 1 181 ? -18.156 0.168 -14.57 1 97.19 181 PRO A CA 1
ATOM 1447 C C . PRO A 1 181 ? -17.891 1.044 -13.344 1 97.19 181 PRO A C 1
ATOM 1449 O O . PRO A 1 181 ? -17.219 2.066 -13.445 1 97.19 181 PRO A O 1
ATOM 1452 N N . ILE A 1 182 ? -18.484 0.682 -12.266 1 96.5 182 ILE A N 1
ATOM 1453 C CA . ILE A 1 182 ? -18.266 1.431 -11.031 1 96.5 182 ILE A CA 1
ATOM 1454 C C . ILE A 1 182 ? -16.797 1.336 -10.625 1 96.5 182 ILE A C 1
ATOM 1456 O O . ILE A 1 182 ? -16.172 2.342 -10.266 1 96.5 182 ILE A O 1
ATOM 1460 N N . CYS A 1 183 ? -16.25 0.171 -10.727 1 97.12 183 CYS A N 1
ATOM 1461 C CA . CYS A 1 183 ? -14.836 -0.039 -10.422 1 97.12 183 CYS A CA 1
ATOM 1462 C C . CYS A 1 183 ? -13.945 0.783 -11.352 1 97.12 183 CYS A C 1
ATOM 1464 O O . CYS A 1 183 ? -13.008 1.438 -10.898 1 97.12 183 CYS A O 1
ATOM 1466 N N . LEU A 1 184 ? -14.266 0.799 -12.633 1 96.88 184 LEU A N 1
ATOM 1467 C CA . LEU A 1 184 ? -13.492 1.562 -13.609 1 96.88 184 LEU A CA 1
ATOM 1468 C C . LEU A 1 184 ? -13.539 3.053 -13.297 1 96.88 184 LEU A C 1
ATOM 1470 O O . LEU A 1 184 ? -12.523 3.738 -13.359 1 96.88 184 LEU A O 1
ATOM 1474 N N . LEU A 1 185 ? -14.711 3.525 -12.961 1 94.88 185 LEU A N 1
ATOM 1475 C CA . LEU A 1 185 ? -14.867 4.934 -12.625 1 94.88 185 LEU A CA 1
ATOM 1476 C C . LEU A 1 185 ? -14.086 5.285 -11.367 1 94.88 185 LEU A C 1
ATOM 1478 O O . LEU A 1 185 ? -13.477 6.352 -11.281 1 94.88 185 LEU A O 1
ATOM 1482 N N . LYS A 1 186 ? -14.125 4.418 -10.422 1 95.44 186 LYS A N 1
ATOM 1483 C CA . LYS A 1 186 ? -13.359 4.637 -9.195 1 95.44 186 LYS A CA 1
ATOM 1484 C C . LYS A 1 186 ? -11.867 4.742 -9.5 1 95.44 186 LYS A C 1
ATOM 1486 O O . LYS A 1 186 ? -11.156 5.547 -8.891 1 95.44 186 LYS A O 1
ATOM 1491 N N . GLN A 1 187 ? -11.359 3.934 -10.406 1 97.06 187 GLN A N 1
ATOM 1492 C CA . GLN A 1 187 ? -9.953 3.996 -10.797 1 97.06 187 GLN A CA 1
ATOM 1493 C C . GLN A 1 187 ? -9.633 5.32 -11.484 1 97.06 187 GLN A C 1
ATOM 1495 O O . GLN A 1 187 ? -8.57 5.898 -11.266 1 97.06 187 GLN A O 1
ATOM 1500 N N . LEU A 1 188 ? -10.562 5.781 -12.273 1 94.88 188 LEU A N 1
ATOM 1501 C CA . LEU A 1 188 ? -10.367 7.059 -12.945 1 94.88 188 LEU A CA 1
ATOM 1502 C C . LEU A 1 188 ? -10.305 8.203 -11.938 1 94.88 188 LEU A C 1
ATOM 1504 O O . LEU A 1 188 ? -9.469 9.102 -12.07 1 94.88 188 LEU A O 1
ATOM 1508 N N . VAL A 1 189 ? -11.164 8.133 -11.008 1 92.44 189 VAL A N 1
ATOM 1509 C CA . VAL A 1 189 ? -11.148 9.148 -9.961 1 92.44 189 VAL A CA 1
ATOM 1510 C C . VAL A 1 189 ? -9.828 9.086 -9.203 1 92.44 189 VAL A C 1
ATOM 1512 O O . VAL A 1 189 ? -9.258 10.125 -8.844 1 92.44 189 VAL A O 1
ATOM 1515 N N . SER A 1 190 ? -9.328 7.898 -8.914 1 94.75 190 SER A N 1
ATOM 1516 C CA . SER A 1 190 ? -8.047 7.73 -8.227 1 94.75 190 SER A CA 1
ATOM 1517 C C . SER A 1 190 ? -6.91 8.367 -9.016 1 94.75 190 SER A C 1
ATOM 1519 O O . SER A 1 190 ? -6 8.961 -8.43 1 94.75 190 SER A O 1
ATOM 1521 N N . VAL A 1 191 ? -6.988 8.297 -10.312 1 95.81 191 VAL A N 1
ATOM 1522 C CA . VAL A 1 191 ? -5.977 8.898 -11.172 1 95.81 191 VAL A CA 1
ATOM 1523 C C . VAL A 1 191 ? -6.047 10.422 -11.062 1 95.81 191 VAL A C 1
ATOM 1525 O O . VAL A 1 191 ? -5.02 11.094 -10.945 1 95.81 191 VAL A O 1
ATOM 1528 N N . ILE A 1 192 ? -7.211 10.922 -11.062 1 92.44 192 ILE A N 1
ATOM 1529 C CA . ILE A 1 192 ? -7.414 12.367 -10.953 1 92.44 192 ILE A CA 1
ATOM 1530 C C . ILE A 1 192 ? -6.91 12.859 -9.602 1 92.44 192 ILE A C 1
ATOM 1532 O O . ILE A 1 192 ? -6.227 13.883 -9.516 1 92.44 192 ILE A O 1
ATOM 1536 N N . GLN A 1 193 ? -7.262 12.109 -8.609 1 90.12 193 GLN A N 1
ATOM 1537 C CA . GLN A 1 193 ? -6.812 12.461 -7.266 1 90.12 193 GLN A CA 1
ATOM 1538 C C . GLN A 1 193 ? -5.293 12.422 -7.164 1 90.12 193 GLN A C 1
ATOM 1540 O O . GLN A 1 193 ? -4.688 13.266 -6.5 1 90.12 193 GLN A O 1
ATOM 1545 N N . LEU A 1 194 ? -4.742 11.461 -7.758 1 94.88 194 LEU A N 1
ATOM 1546 C CA . LEU A 1 194 ? -3.289 11.336 -7.766 1 94.88 194 LEU A CA 1
ATOM 1547 C C . LEU A 1 194 ? -2.645 12.539 -8.438 1 94.88 194 LEU A C 1
ATOM 1549 O O . LEU A 1 194 ? -1.722 13.141 -7.883 1 94.88 194 LEU A O 1
ATOM 1553 N N . TRP A 1 195 ? -3.162 12.914 -9.539 1 93.81 195 TRP A N 1
ATOM 1554 C CA . TRP A 1 195 ? -2.631 14.062 -10.266 1 93.81 195 TRP A CA 1
ATOM 1555 C C . TRP A 1 195 ? -2.773 15.344 -9.453 1 93.81 195 TRP A C 1
ATOM 1557 O O . TRP A 1 195 ? -1.828 16.125 -9.352 1 93.81 195 TRP A O 1
ATOM 1567 N N . ALA A 1 196 ? -3.922 15.562 -8.922 1 90.62 196 ALA A N 1
ATOM 1568 C CA . ALA A 1 196 ? -4.18 16.766 -8.125 1 90.62 196 ALA A CA 1
ATOM 1569 C C . ALA A 1 196 ? -3.248 16.828 -6.922 1 90.62 196 ALA A C 1
ATOM 1571 O O . ALA A 1 196 ? -2.699 17.891 -6.609 1 90.62 196 ALA A O 1
ATOM 1572 N N . ALA A 1 197 ? -3.102 15.688 -6.266 1 92.81 197 ALA A N 1
ATOM 1573 C CA . ALA A 1 197 ? -2.248 15.641 -5.082 1 92.81 197 ALA A CA 1
ATOM 1574 C C . ALA A 1 197 ? -0.792 15.922 -5.445 1 92.81 197 ALA A C 1
ATOM 1576 O O . ALA A 1 197 ? -0.092 16.641 -4.723 1 92.81 197 ALA A O 1
ATOM 1577 N N . CYS A 1 198 ? -0.316 15.359 -6.547 1 94.44 198 CYS A N 1
ATOM 1578 C CA . CYS A 1 198 ? 1.04 15.617 -7.02 1 94.44 198 CYS A CA 1
ATOM 1579 C C . CYS A 1 198 ? 1.238 17.094 -7.324 1 94.44 198 CYS A C 1
ATOM 1581 O O . CYS A 1 198 ? 2.232 17.703 -6.906 1 94.44 198 CYS A O 1
ATOM 1583 N N . TYR A 1 199 ? 0.272 17.641 -7.996 1 92.69 199 TYR A N 1
ATOM 1584 C CA . TYR A 1 199 ? 0.34 19.047 -8.367 1 92.69 199 TYR A CA 1
ATOM 1585 C C . TYR A 1 199 ? 0.38 19.938 -7.133 1 92.69 199 TYR A C 1
ATOM 1587 O O . TYR A 1 199 ? 1.195 20.859 -7.051 1 92.69 199 TYR A O 1
ATOM 1595 N N . ASN A 1 200 ? -0.438 19.688 -6.195 1 91.19 200 ASN A N 1
ATOM 1596 C CA . ASN A 1 200 ? -0.486 20.469 -4.965 1 91.19 200 ASN A CA 1
ATOM 1597 C C . ASN A 1 200 ? 0.818 20.359 -4.18 1 91.19 200 ASN A C 1
ATOM 1599 O O . ASN A 1 200 ? 1.273 21.344 -3.586 1 91.19 200 ASN A O 1
ATOM 1603 N N . THR A 1 201 ? 1.377 19.188 -4.152 1 93.25 201 THR A N 1
ATOM 1604 C CA . THR A 1 201 ? 2.648 19 -3.463 1 93.25 201 THR A CA 1
ATOM 1605 C C . THR A 1 201 ? 3.752 19.812 -4.129 1 93.25 201 THR A C 1
ATOM 1607 O O . THR A 1 201 ? 4.547 20.469 -3.443 1 93.25 201 THR A O 1
ATOM 1610 N N . VAL A 1 202 ? 3.754 19.828 -5.438 1 93.75 202 VAL A N 1
ATOM 1611 C CA . VAL A 1 202 ? 4.758 20.562 -6.195 1 93.75 202 VAL A CA 1
ATOM 1612 C C . VAL A 1 202 ? 4.598 22.062 -5.945 1 93.75 202 VAL A C 1
ATOM 1614 O O . VAL A 1 202 ? 5.586 22.797 -5.828 1 93.75 202 VAL A O 1
ATOM 1617 N N . LEU A 1 203 ? 3.383 22.531 -5.824 1 91.12 203 LEU A N 1
ATOM 1618 C CA . LEU A 1 203 ? 3.121 23.938 -5.539 1 91.12 203 LEU A CA 1
ATOM 1619 C C . LEU A 1 203 ? 3.709 24.328 -4.188 1 91.12 203 LEU A C 1
ATOM 1621 O O . LEU A 1 203 ? 4.254 25.422 -4.043 1 91.12 203 LEU A O 1
ATOM 1625 N N . VAL A 1 204 ? 3.564 23.469 -3.244 1 90.75 204 VAL A N 1
ATOM 1626 C CA . VAL A 1 204 ? 4.133 23.719 -1.924 1 90.75 204 VAL A CA 1
ATOM 1627 C C . VAL A 1 204 ? 5.656 23.797 -2.021 1 90.75 204 VAL A C 1
ATOM 1629 O O . VAL A 1 204 ? 6.277 24.703 -1.461 1 90.75 204 VAL A O 1
ATOM 1632 N N . ASP A 1 205 ? 6.23 22.859 -2.715 1 93.5 205 ASP A N 1
ATOM 1633 C CA . ASP A 1 205 ? 7.676 22.859 -2.908 1 93.5 205 ASP A CA 1
ATOM 1634 C C . ASP A 1 205 ? 8.156 24.156 -3.555 1 93.5 205 ASP A C 1
ATOM 1636 O O . ASP A 1 205 ? 9.141 24.75 -3.115 1 93.5 205 ASP A O 1
ATOM 1640 N N . GLU A 1 206 ? 7.473 24.562 -4.57 1 92 206 GLU A N 1
ATOM 1641 C CA . GLU A 1 206 ? 7.855 25.766 -5.297 1 92 206 GLU A CA 1
ATOM 1642 C C . GLU A 1 206 ? 7.711 27 -4.422 1 92 206 GLU A C 1
ATOM 1644 O O . GLU A 1 206 ? 8.547 27.906 -4.465 1 92 206 GLU A O 1
ATOM 1649 N N . SER A 1 207 ? 6.668 27.031 -3.684 1 89.12 207 SER A N 1
ATOM 1650 C CA . SER A 1 207 ? 6.461 28.141 -2.768 1 89.12 207 SER A CA 1
ATOM 1651 C C . SER A 1 207 ? 7.57 28.219 -1.723 1 89.12 207 SER A C 1
ATOM 1653 O O . SER A 1 207 ? 8.07 29.297 -1.411 1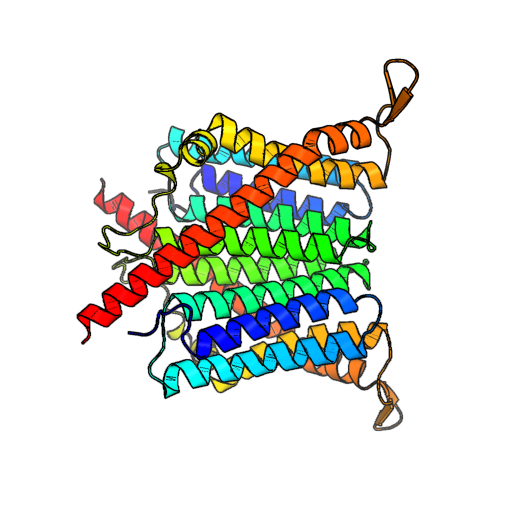 89.12 207 SER A O 1
ATOM 1655 N N . GLU A 1 208 ? 7.918 27.094 -1.184 1 89.25 208 GLU A N 1
ATOM 1656 C CA . GLU A 1 208 ? 8.969 27.047 -0.172 1 89.25 208 GLU A CA 1
ATOM 1657 C C . GLU A 1 208 ? 10.32 27.438 -0.763 1 89.25 208 GLU A C 1
ATOM 1659 O O . GLU A 1 208 ? 11.125 28.094 -0.104 1 89.25 208 GLU A O 1
ATOM 1664 N N . ARG A 1 209 ? 10.594 27.047 -1.938 1 89.56 209 ARG A N 1
ATOM 1665 C CA . ARG A 1 209 ? 11.852 27.375 -2.602 1 89.56 209 ARG A CA 1
ATOM 1666 C C . ARG A 1 209 ? 11.906 28.859 -2.951 1 89.56 209 ARG A C 1
ATOM 1668 O O . ARG A 1 209 ? 12.977 29.469 -2.924 1 89.56 209 ARG A O 1
ATOM 1675 N N . ALA A 1 210 ? 10.797 29.422 -3.334 1 87.56 210 ALA A N 1
ATOM 1676 C CA . ALA A 1 210 ? 10.727 30.844 -3.639 1 87.56 210 ALA A CA 1
ATOM 1677 C C . ALA A 1 210 ? 11.008 31.688 -2.396 1 87.56 210 ALA A C 1
ATOM 1679 O O . ALA A 1 210 ? 11.633 32.75 -2.484 1 87.56 210 ALA A O 1
ATOM 1680 N N . LYS A 1 211 ? 10.594 31.188 -1.312 1 85.75 211 LYS A N 1
ATOM 1681 C CA . LYS A 1 211 ? 10.82 31.906 -0.056 1 85.75 211 LYS A CA 1
ATOM 1682 C C . LYS A 1 211 ? 12.281 31.781 0.386 1 85.75 211 LYS A C 1
ATOM 1684 O O . LYS A 1 211 ? 12.805 32.688 1.061 1 85.75 211 LYS A O 1
ATOM 1689 N N . ALA A 1 212 ? 12.898 30.734 0.102 1 83.25 212 ALA A N 1
ATOM 1690 C CA . ALA A 1 212 ? 14.281 30.5 0.513 1 83.25 212 ALA A CA 1
ATOM 1691 C C . ALA A 1 212 ? 15.258 31.297 -0.348 1 83.25 212 ALA A C 1
ATOM 1693 O O . ALA A 1 212 ? 16.391 31.562 0.071 1 83.25 212 ALA A O 1
ATOM 1694 N N . ASN A 1 213 ? 14.914 31.656 -1.538 1 71.94 213 ASN A N 1
ATOM 1695 C CA . ASN A 1 213 ? 15.758 32.5 -2.385 1 71.94 213 ASN A CA 1
ATOM 1696 C C . ASN A 1 213 ? 15.445 33.969 -2.184 1 71.94 213 ASN A C 1
ATOM 1698 O O . ASN A 1 213 ? 16.312 34.844 -2.389 1 71.94 213 ASN A O 1
ATOM 1702 N N . MET B 1 1 ? 12.336 29.5 -13.875 1 66.38 1 MET B N 1
ATOM 1703 C CA . MET B 1 1 ? 12.68 28.469 -12.906 1 66.38 1 MET B CA 1
ATOM 1704 C C . MET B 1 1 ? 12.094 27.109 -13.312 1 66.38 1 MET B C 1
ATOM 1706 O O . MET B 1 1 ? 11.016 27.062 -13.906 1 66.38 1 MET B O 1
ATOM 1710 N N . THR B 1 2 ? 12.859 26.141 -13.438 1 85.88 2 THR B N 1
ATOM 1711 C CA . THR B 1 2 ? 12.461 24.797 -13.875 1 85.88 2 THR B CA 1
ATOM 1712 C C . THR B 1 2 ? 11.414 24.219 -12.93 1 85.88 2 THR B C 1
ATOM 1714 O O . THR B 1 2 ? 11.531 24.344 -11.711 1 85.88 2 THR B O 1
ATOM 1717 N N . SER B 1 3 ? 10.391 23.781 -13.547 1 91.56 3 SER B N 1
ATOM 1718 C CA . SER B 1 3 ? 9.328 23.172 -12.75 1 91.56 3 SER B CA 1
ATOM 1719 C C . SER B 1 3 ? 9.859 22 -11.93 1 91.56 3 SER B C 1
ATOM 1721 O O . SER B 1 3 ? 10.703 21.234 -12.406 1 91.56 3 SER B O 1
ATOM 1723 N N . VAL B 1 4 ? 9.398 21.922 -10.797 1 93.88 4 VAL B N 1
ATOM 1724 C CA . VAL B 1 4 ? 9.789 20.844 -9.898 1 93.88 4 VAL B CA 1
ATOM 1725 C C . VAL B 1 4 ? 9.539 19.5 -10.57 1 93.88 4 VAL B C 1
ATOM 1727 O O . VAL B 1 4 ? 10.297 18.547 -10.367 1 93.88 4 VAL B O 1
ATOM 1730 N N . PHE B 1 5 ? 8.508 19.406 -11.43 1 95 5 PHE B N 1
ATOM 1731 C CA . PHE B 1 5 ? 8.188 18.188 -12.148 1 95 5 PHE B CA 1
ATOM 1732 C C . PHE B 1 5 ? 9.352 17.766 -13.039 1 95 5 PHE B C 1
ATOM 1734 O O . PHE B 1 5 ? 9.523 16.578 -13.328 1 95 5 PHE B O 1
ATOM 1741 N N . LEU B 1 6 ? 10.203 18.734 -13.344 1 95.19 6 LEU B N 1
ATOM 1742 C CA . LEU B 1 6 ? 11.242 18.453 -14.32 1 95.19 6 LEU B CA 1
ATOM 1743 C C . LEU B 1 6 ? 12.617 18.438 -13.672 1 95.19 6 LEU B C 1
ATOM 1745 O O . LEU B 1 6 ? 13.641 18.438 -14.359 1 95.19 6 LEU B O 1
ATOM 1749 N N . PHE B 1 7 ? 12.602 18.484 -12.359 1 95.38 7 PHE B N 1
ATOM 1750 C CA . PHE B 1 7 ? 13.867 18.344 -11.656 1 95.38 7 PHE B CA 1
ATOM 1751 C C . PHE B 1 7 ? 14.547 17.031 -12.016 1 95.38 7 PHE B C 1
ATOM 1753 O O . PHE B 1 7 ? 13.875 16.016 -12.242 1 95.38 7 PHE B O 1
ATOM 1760 N N . ILE B 1 8 ? 15.805 16.984 -12 1 95.69 8 ILE B N 1
ATOM 1761 C CA . ILE B 1 8 ? 16.609 15.844 -12.43 1 95.69 8 ILE B CA 1
ATOM 1762 C C . ILE B 1 8 ? 16.25 14.625 -11.586 1 95.69 8 ILE B C 1
ATOM 1764 O O . ILE B 1 8 ? 15.961 13.555 -12.133 1 95.69 8 ILE B O 1
ATOM 1768 N N . PRO B 1 9 ? 16.266 14.664 -10.266 1 96.19 9 PRO B N 1
ATOM 1769 C CA . PRO B 1 9 ? 15.898 13.492 -9.477 1 96.19 9 PRO B CA 1
ATOM 1770 C C . PRO B 1 9 ? 14.508 12.961 -9.812 1 96.19 9 PRO B C 1
ATOM 1772 O O . PRO B 1 9 ? 14.273 11.75 -9.773 1 96.19 9 PRO B O 1
ATOM 1775 N N . ASN B 1 10 ? 13.594 13.859 -10.148 1 97.44 10 ASN B N 1
ATOM 1776 C CA . ASN B 1 10 ? 12.234 13.438 -10.492 1 97.44 10 ASN B CA 1
ATOM 1777 C C . ASN B 1 10 ? 12.195 12.719 -11.836 1 97.44 10 ASN B C 1
ATOM 1779 O O . ASN B 1 10 ? 11.438 11.766 -12.016 1 97.44 10 ASN B O 1
ATOM 1783 N N . LEU B 1 11 ? 12.992 13.203 -12.758 1 97 11 LEU B N 1
ATOM 1784 C CA . LEU B 1 11 ? 13.094 12.523 -14.039 1 97 11 LEU B CA 1
ATOM 1785 C C . LEU B 1 11 ? 13.625 11.109 -13.867 1 97 11 LEU B C 1
ATOM 1787 O O . LEU B 1 11 ? 13.156 10.172 -14.516 1 97 11 LEU B O 1
ATOM 1791 N N . ILE B 1 12 ? 14.586 10.969 -13.016 1 97.19 12 ILE B N 1
ATOM 1792 C CA . ILE B 1 12 ? 15.117 9.648 -12.695 1 97.19 12 ILE B CA 1
ATOM 1793 C C . ILE B 1 12 ? 14.016 8.797 -12.055 1 97.19 12 ILE B C 1
ATOM 1795 O O . ILE B 1 12 ? 13.875 7.617 -12.383 1 97.19 12 ILE B O 1
ATOM 1799 N N . GLY B 1 13 ? 13.219 9.414 -11.211 1 97.25 13 GLY B N 1
ATOM 1800 C CA . GLY B 1 13 ? 12.109 8.719 -10.586 1 97.25 13 GLY B CA 1
ATOM 1801 C C . GLY B 1 13 ? 11.078 8.219 -11.586 1 97.25 13 GLY B C 1
ATOM 1802 O O . GLY B 1 13 ? 10.57 7.102 -11.453 1 97.25 13 GLY B O 1
ATOM 1803 N N . TYR B 1 14 ? 10.812 9.125 -12.617 1 97.88 14 TYR B N 1
ATOM 1804 C CA . TYR B 1 14 ? 9.875 8.711 -13.656 1 97.88 14 TYR B CA 1
ATOM 1805 C C . TYR B 1 14 ? 10.406 7.516 -14.43 1 97.88 14 TYR B C 1
ATOM 1807 O O . TYR B 1 14 ? 9.664 6.586 -14.75 1 97.88 14 TYR B O 1
ATOM 1815 N N . LEU B 1 15 ? 11.633 7.562 -14.695 1 97.81 15 LEU B N 1
ATOM 1816 C CA . LEU B 1 15 ? 12.258 6.441 -15.391 1 97.81 15 LEU B CA 1
ATOM 1817 C C . LEU B 1 15 ? 12.18 5.168 -14.562 1 97.81 15 LEU B C 1
ATOM 1819 O O . LEU B 1 15 ? 11.922 4.086 -15.094 1 97.81 15 LEU B O 1
ATOM 1823 N N . ARG B 1 16 ? 12.375 5.297 -13.227 1 98.06 16 ARG B N 1
ATOM 1824 C CA . ARG B 1 16 ? 12.266 4.156 -12.328 1 98.06 16 ARG B CA 1
ATOM 1825 C C . ARG B 1 16 ? 10.875 3.529 -12.414 1 98.06 16 ARG B C 1
ATOM 1827 O O . ARG B 1 16 ? 10.742 2.305 -12.453 1 98.06 16 ARG B O 1
ATOM 1834 N N . ILE B 1 17 ? 9.883 4.34 -12.477 1 98.12 17 ILE B N 1
ATOM 1835 C CA . ILE B 1 17 ? 8.5 3.875 -12.516 1 98.12 17 ILE B CA 1
ATOM 1836 C C . ILE B 1 17 ? 8.25 3.127 -13.82 1 98.12 17 ILE B C 1
ATOM 1838 O O . ILE B 1 17 ? 7.66 2.043 -13.82 1 98.12 17 ILE B O 1
ATOM 1842 N N . ILE B 1 18 ? 8.703 3.648 -14.922 1 98.31 18 ILE B N 1
ATOM 1843 C CA . ILE B 1 18 ? 8.531 3.029 -16.234 1 98.31 18 ILE B CA 1
ATOM 1844 C C . ILE B 1 18 ? 9.219 1.666 -16.25 1 98.31 18 ILE B C 1
ATOM 1846 O O . ILE B 1 18 ? 8.625 0.673 -16.688 1 98.31 18 ILE B O 1
ATOM 1850 N N . LEU B 1 19 ? 10.438 1.644 -15.766 1 98.25 19 LEU B N 1
ATOM 1851 C CA . LEU B 1 19 ? 11.188 0.394 -15.734 1 98.25 19 LEU B CA 1
ATOM 1852 C C . LEU B 1 19 ? 10.523 -0.62 -14.805 1 98.25 19 LEU B C 1
ATOM 1854 O O . LEU B 1 19 ? 10.5 -1.816 -15.102 1 98.25 19 LEU B O 1
ATOM 1858 N N . ALA B 1 20 ? 10.023 -0.138 -13.703 1 98 20 ALA B N 1
ATOM 1859 C CA . ALA B 1 20 ? 9.344 -1.022 -12.758 1 98 20 ALA B CA 1
ATOM 1860 C C . ALA B 1 20 ? 8.125 -1.683 -13.398 1 98 20 ALA B C 1
ATOM 1862 O O . ALA B 1 20 ? 7.965 -2.902 -13.328 1 98 20 ALA B O 1
ATOM 1863 N N . PHE B 1 21 ? 7.285 -0.921 -14.078 1 98.38 21 PHE B N 1
ATOM 1864 C CA . PHE B 1 21 ? 6.086 -1.479 -14.695 1 98.38 21 PHE B CA 1
ATOM 1865 C C . PHE B 1 21 ? 6.449 -2.393 -15.859 1 98.38 21 PHE B C 1
ATOM 1867 O O . PHE B 1 21 ? 5.766 -3.387 -16.109 1 98.38 21 PHE B O 1
ATOM 1874 N N . ALA B 1 22 ? 7.48 -2.008 -16.594 1 98.38 22 ALA B N 1
ATOM 1875 C CA . ALA B 1 22 ? 7.973 -2.924 -17.609 1 98.38 22 ALA B CA 1
ATOM 1876 C C . ALA B 1 22 ? 8.414 -4.246 -17 1 98.38 22 ALA B C 1
ATOM 1878 O O . ALA B 1 22 ? 8.156 -5.316 -17.562 1 98.38 22 ALA B O 1
ATOM 1879 N N . SER B 1 23 ? 9.102 -4.121 -15.898 1 98.56 23 SER B N 1
ATOM 1880 C CA . SER B 1 23 ? 9.508 -5.328 -15.188 1 98.56 23 SER B CA 1
ATOM 1881 C C . SER B 1 23 ? 8.305 -6.172 -14.789 1 98.56 23 SER B C 1
ATOM 1883 O O . SER B 1 23 ? 8.305 -7.391 -14.961 1 98.56 23 SER B O 1
ATOM 1885 N N . PHE B 1 24 ? 7.258 -5.527 -14.258 1 98.31 24 PHE B N 1
ATOM 1886 C CA . PHE B 1 24 ? 6.047 -6.238 -13.867 1 98.31 24 PHE B CA 1
ATOM 1887 C C . PHE B 1 24 ? 5.488 -7.039 -15.031 1 98.31 24 PHE B C 1
ATOM 1889 O O . PHE B 1 24 ? 5.078 -8.188 -14.867 1 98.31 24 PHE B O 1
ATOM 1896 N N . TYR B 1 25 ? 5.488 -6.402 -16.203 1 98.06 25 TYR B N 1
ATOM 1897 C CA . TYR B 1 25 ? 4.922 -7.004 -17.391 1 98.06 25 TYR B CA 1
ATOM 1898 C C . TYR B 1 25 ? 5.645 -8.305 -17.75 1 98.06 25 TYR B C 1
ATOM 1900 O O . TYR B 1 25 ? 5.012 -9.273 -18.156 1 98.06 25 TYR B O 1
ATOM 1908 N N . TYR B 1 26 ? 6.902 -8.391 -17.516 1 98.12 26 TYR B N 1
ATOM 1909 C CA . TYR B 1 26 ? 7.703 -9.523 -17.969 1 98.12 26 TYR B CA 1
ATOM 1910 C C . TYR B 1 26 ? 7.867 -10.547 -16.844 1 98.12 26 TYR B C 1
ATOM 1912 O O . TYR B 1 26 ? 8.352 -11.656 -17.062 1 98.12 26 TYR B O 1
ATOM 1920 N N . MET B 1 27 ? 7.426 -10.281 -15.695 1 97.75 27 MET B N 1
ATOM 1921 C CA . MET B 1 27 ? 7.656 -11.109 -14.516 1 97.75 27 MET B CA 1
ATOM 1922 C C . MET B 1 27 ? 7.176 -12.539 -14.75 1 97.75 27 MET B C 1
ATOM 1924 O O . MET B 1 27 ? 7.875 -13.492 -14.414 1 97.75 27 MET B O 1
ATOM 1928 N N . PRO B 1 28 ? 6 -12.68 -15.367 1 97.19 28 PRO B N 1
ATOM 1929 C CA . PRO B 1 28 ? 5.508 -14.055 -15.492 1 97.19 28 PRO B CA 1
ATOM 1930 C C . PRO B 1 28 ? 6.207 -14.836 -16.609 1 97.19 28 PRO B C 1
ATOM 1932 O O . PRO B 1 28 ? 6.262 -16.062 -16.562 1 97.19 28 PRO B O 1
ATOM 1935 N N . SER B 1 29 ? 6.766 -14.211 -17.609 1 96.44 29 SER B N 1
ATOM 1936 C CA . SER B 1 29 ? 7.145 -14.922 -18.828 1 96.44 29 SER B CA 1
ATOM 1937 C C . SER B 1 29 ? 8.656 -14.891 -19.047 1 96.44 29 SER B C 1
ATOM 1939 O O . SER B 1 29 ? 9.227 -15.828 -19.609 1 96.44 29 SER B O 1
ATOM 1941 N N . ASP B 1 30 ? 9.305 -13.781 -18.688 1 98 30 ASP B N 1
ATOM 1942 C CA . ASP B 1 30 ? 10.734 -13.609 -18.938 1 98 30 ASP B CA 1
ATOM 1943 C C . ASP B 1 30 ? 11.453 -13.078 -17.703 1 98 30 ASP B C 1
ATOM 1945 O O . ASP B 1 30 ? 11.547 -11.859 -17.5 1 98 30 ASP B O 1
ATOM 1949 N N . HIS B 1 31 ? 12.023 -14.031 -16.969 1 97.5 31 HIS B N 1
ATOM 1950 C CA . HIS B 1 31 ? 12.609 -13.664 -15.68 1 97.5 31 HIS B CA 1
ATOM 1951 C C . HIS B 1 31 ? 13.883 -12.844 -15.875 1 97.5 31 HIS B C 1
ATOM 1953 O O . HIS B 1 31 ? 14.242 -12.039 -15.008 1 97.5 31 HIS B O 1
ATOM 1959 N N . VAL B 1 32 ? 14.641 -12.969 -16.984 1 97.44 32 VAL B N 1
ATOM 1960 C CA . VAL B 1 32 ? 15.867 -12.219 -17.219 1 97.44 32 VAL B CA 1
ATOM 1961 C C . VAL B 1 32 ? 15.531 -10.758 -17.5 1 97.44 32 VAL B C 1
ATOM 1963 O O . VAL B 1 32 ? 16.062 -9.859 -16.828 1 97.44 32 VAL B O 1
ATOM 1966 N N . LYS B 1 33 ? 14.602 -10.508 -18.469 1 98.31 33 LYS B N 1
ATOM 1967 C CA . LYS B 1 33 ? 14.188 -9.141 -18.75 1 98.31 33 LYS B CA 1
ATOM 1968 C C . LYS B 1 33 ? 13.602 -8.477 -17.5 1 98.31 33 LYS B C 1
ATOM 1970 O O . LYS B 1 33 ? 13.914 -7.32 -17.203 1 98.31 33 LYS B O 1
ATOM 1975 N N . ALA B 1 34 ? 12.734 -9.242 -16.766 1 98.5 34 ALA B N 1
ATOM 1976 C CA . ALA B 1 34 ? 12.109 -8.719 -15.562 1 98.5 34 ALA B CA 1
ATOM 1977 C C . ALA B 1 34 ? 13.156 -8.352 -14.508 1 98.5 34 ALA B C 1
ATOM 1979 O O . ALA B 1 34 ? 13.109 -7.262 -13.93 1 98.5 34 ALA B O 1
ATOM 1980 N N . ALA B 1 35 ? 14.117 -9.227 -14.312 1 97.75 35 ALA B N 1
ATOM 1981 C CA . ALA B 1 35 ? 15.133 -9.016 -13.281 1 97.75 35 ALA B CA 1
ATOM 1982 C C . ALA B 1 35 ? 16.031 -7.832 -13.633 1 97.75 35 ALA B C 1
ATOM 1984 O O . ALA B 1 35 ? 16.344 -7.012 -12.773 1 97.75 35 ALA B O 1
ATOM 1985 N N . VAL B 1 36 ? 16.438 -7.73 -14.875 1 97.81 36 VAL B N 1
ATOM 1986 C CA . VAL B 1 36 ? 17.328 -6.656 -15.312 1 97.81 36 VAL B CA 1
ATOM 1987 C C . VAL B 1 36 ? 16.625 -5.309 -15.133 1 97.81 36 VAL B C 1
ATOM 1989 O O . VAL B 1 36 ? 17.188 -4.379 -14.555 1 97.81 36 VAL B O 1
ATOM 1992 N N . MET B 1 37 ? 15.414 -5.242 -15.586 1 98.38 37 MET B N 1
ATOM 1993 C CA . MET B 1 37 ? 14.672 -3.994 -15.469 1 98.38 37 MET B CA 1
ATOM 1994 C C . MET B 1 37 ? 14.391 -3.66 -14.008 1 98.38 37 MET B C 1
ATOM 1996 O O . MET B 1 37 ? 14.445 -2.494 -13.609 1 98.38 37 MET B O 1
ATOM 2000 N N . TYR B 1 38 ? 14.094 -4.676 -13.242 1 98 38 TYR B N 1
ATOM 2001 C CA . TYR B 1 38 ? 13.836 -4.492 -11.82 1 98 38 TYR B CA 1
ATOM 2002 C C . TYR B 1 38 ? 15.062 -3.938 -11.109 1 98 38 TYR B C 1
ATOM 2004 O O . TYR B 1 38 ? 14.961 -2.977 -10.344 1 98 38 TYR B O 1
ATOM 2012 N N . VAL B 1 39 ? 16.219 -4.52 -11.391 1 95.12 39 VAL B N 1
ATOM 2013 C CA . VAL B 1 39 ? 17.469 -4.145 -10.727 1 95.12 39 VAL B CA 1
ATOM 2014 C C . VAL B 1 39 ? 17.891 -2.744 -11.172 1 95.12 39 VAL B C 1
ATOM 2016 O O . VAL B 1 39 ? 18.328 -1.933 -10.352 1 95.12 39 VAL B O 1
ATOM 2019 N N . ILE B 1 40 ? 17.734 -2.467 -12.438 1 96.56 40 ILE B N 1
ATOM 2020 C CA . ILE B 1 40 ? 18.078 -1.134 -12.922 1 96.56 40 ILE B CA 1
ATOM 2021 C C . ILE B 1 40 ? 17.172 -0.097 -12.266 1 96.56 40 ILE B C 1
ATOM 2023 O O . ILE B 1 40 ? 17.641 0.962 -11.836 1 96.56 40 ILE B O 1
ATOM 2027 N N . SER B 1 41 ? 15.875 -0.393 -12.188 1 96.81 41 SER B N 1
ATOM 2028 C CA . SER B 1 41 ? 14.953 0.498 -11.492 1 96.81 41 SER B CA 1
ATOM 2029 C C . SER B 1 41 ? 15.391 0.751 -10.055 1 96.81 41 SER B C 1
ATOM 2031 O O . SER B 1 41 ? 15.359 1.89 -9.586 1 96.81 41 SER B O 1
ATOM 2033 N N . GLY B 1 42 ? 15.844 -0.316 -9.391 1 93 42 GLY B N 1
ATOM 2034 C CA . GLY B 1 42 ? 16.312 -0.201 -8.023 1 93 42 GLY B CA 1
ATOM 2035 C C . GLY B 1 42 ? 17.594 0.59 -7.891 1 93 42 GLY B C 1
ATOM 2036 O O . GLY B 1 42 ? 17.766 1.353 -6.938 1 93 42 GLY B O 1
ATOM 2037 N N . PHE B 1 43 ? 18.484 0.45 -8.805 1 91.5 43 PHE B N 1
ATOM 2038 C CA . PHE B 1 43 ? 19.75 1.165 -8.789 1 91.5 43 PHE B CA 1
ATOM 2039 C C . PHE B 1 43 ? 19.531 2.656 -9.016 1 91.5 43 PHE B C 1
ATOM 2041 O O . PHE B 1 43 ? 20.234 3.486 -8.43 1 91.5 43 PHE B O 1
ATOM 2048 N N . LEU B 1 44 ? 18.609 2.916 -9.836 1 94.25 44 LEU B N 1
ATOM 2049 C CA . LEU B 1 44 ? 18.297 4.312 -10.117 1 94.25 44 LEU B CA 1
ATOM 2050 C C . LEU B 1 44 ? 17.797 5.023 -8.867 1 94.25 44 LEU B C 1
ATOM 2052 O O . LEU B 1 44 ? 17.812 6.254 -8.789 1 94.25 44 LEU B O 1
ATOM 2056 N N . ASP B 1 45 ? 17.266 4.25 -7.922 1 92.25 45 ASP B N 1
ATOM 2057 C CA . ASP B 1 45 ? 16.828 4.801 -6.641 1 92.25 45 ASP B CA 1
ATOM 2058 C C . ASP B 1 45 ? 17.969 5.504 -5.926 1 92.25 45 ASP B C 1
ATOM 2060 O O . ASP B 1 45 ? 17.797 6.605 -5.398 1 92.25 45 ASP B O 1
ATOM 2064 N N . ALA B 1 46 ? 19.172 4.914 -5.91 1 86.69 46 ALA B N 1
ATOM 2065 C CA . ALA B 1 46 ? 20.344 5.512 -5.285 1 86.69 46 ALA B CA 1
ATOM 2066 C C . ALA B 1 46 ? 20.797 6.766 -6.031 1 86.69 46 ALA B C 1
ATOM 2068 O O . ALA B 1 46 ? 21.234 7.742 -5.414 1 86.69 46 ALA B O 1
ATOM 2069 N N . PHE B 1 47 ? 20.516 6.785 -7.246 1 91.19 47 PHE B N 1
ATOM 2070 C CA . PHE B 1 47 ? 20.969 7.891 -8.078 1 91.19 47 PHE B CA 1
ATOM 2071 C C . PHE B 1 47 ? 20.062 9.102 -7.914 1 91.19 47 PHE B C 1
ATOM 2073 O O . PHE B 1 47 ? 20.531 10.242 -7.941 1 91.19 47 PHE B O 1
ATOM 2080 N N . ASP B 1 48 ? 18.812 8.852 -7.824 1 92.31 48 ASP B N 1
ATOM 2081 C CA . ASP B 1 48 ? 17.922 10 -7.699 1 92.31 48 ASP B CA 1
ATOM 2082 C C . ASP B 1 48 ? 18.125 10.711 -6.363 1 92.31 48 ASP B C 1
ATOM 2084 O O . ASP B 1 48 ? 18.031 11.938 -6.285 1 92.31 48 ASP B O 1
ATOM 2088 N N . GLY B 1 49 ? 18.391 9.961 -5.312 1 89.06 49 GLY B N 1
ATOM 2089 C CA . GLY B 1 49 ? 18.734 10.586 -4.043 1 89.06 49 GLY B CA 1
ATOM 2090 C C . GLY B 1 49 ? 20 11.398 -4.102 1 89.06 49 GLY B C 1
ATOM 2091 O O . GLY B 1 49 ? 20.062 12.523 -3.588 1 89.06 49 GLY B O 1
ATOM 2092 N N . HIS B 1 50 ? 20.984 10.828 -4.719 1 91.12 50 HIS B N 1
ATOM 2093 C CA . HIS B 1 50 ? 22.25 11.531 -4.871 1 91.12 50 HIS B CA 1
ATOM 2094 C C . HIS B 1 50 ? 22.094 12.797 -5.711 1 91.12 50 HIS B C 1
ATOM 2096 O O . HIS B 1 50 ? 22.609 13.852 -5.355 1 91.12 50 HIS B O 1
ATOM 2102 N N . ALA B 1 51 ? 21.344 12.672 -6.754 1 92.75 51 ALA B N 1
ATOM 2103 C CA . ALA B 1 51 ? 21.094 13.805 -7.637 1 92.75 51 ALA B CA 1
ATOM 2104 C C . ALA B 1 51 ? 20.344 14.914 -6.902 1 92.75 51 ALA B C 1
ATOM 2106 O O . ALA B 1 51 ? 20.641 16.094 -7.098 1 92.75 51 ALA B O 1
ATOM 2107 N N . ALA B 1 52 ? 19.406 14.555 -6.074 1 93 52 ALA B N 1
ATOM 2108 C CA . ALA B 1 52 ? 18.641 15.539 -5.316 1 93 52 ALA B CA 1
ATOM 2109 C C . ALA B 1 52 ? 19.547 16.391 -4.438 1 93 52 ALA B C 1
ATOM 2111 O O . ALA B 1 52 ? 19.406 17.609 -4.379 1 93 52 ALA B O 1
ATOM 2112 N N . ARG B 1 53 ? 20.516 15.781 -3.855 1 91.94 53 ARG B N 1
ATOM 2113 C CA . ARG B 1 53 ? 21.453 16.469 -2.971 1 91.94 53 ARG B CA 1
ATOM 2114 C C . ARG B 1 53 ? 22.5 17.25 -3.771 1 91.94 53 ARG B C 1
ATOM 2116 O O . ARG B 1 53 ? 22.812 18.391 -3.447 1 91.94 53 ARG B O 1
ATOM 2123 N N . TYR B 1 54 ? 22.969 16.625 -4.781 1 94.31 54 TYR B N 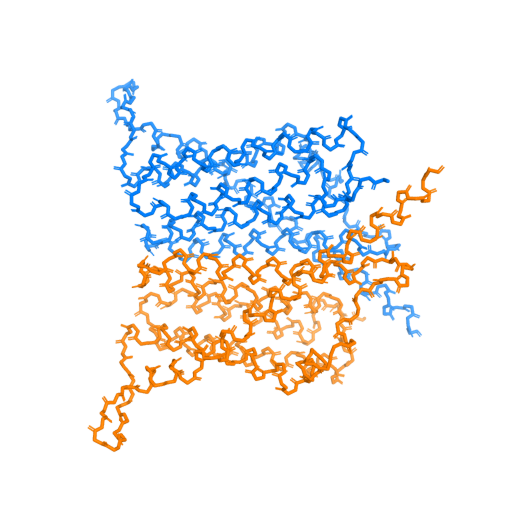1
ATOM 2124 C CA . TYR B 1 54 ? 24.016 17.219 -5.594 1 94.31 54 TYR B CA 1
ATOM 2125 C C . TYR B 1 54 ? 23.531 18.5 -6.281 1 94.31 54 TYR B C 1
ATOM 2127 O O . TYR B 1 54 ? 24.25 19.5 -6.324 1 94.31 54 TYR B O 1
ATOM 2135 N N . PHE B 1 55 ? 22.328 18.547 -6.797 1 94.88 55 PHE B N 1
ATOM 2136 C CA . PHE B 1 55 ? 21.812 19.688 -7.551 1 94.88 55 PHE B CA 1
ATOM 2137 C C . PHE B 1 55 ? 20.969 20.578 -6.66 1 94.88 55 PHE B C 1
ATOM 2139 O O . PHE B 1 55 ? 20.312 21.5 -7.145 1 94.88 55 PHE B O 1
ATOM 2146 N N . ASN B 1 56 ? 20.922 20.281 -5.383 1 93.88 56 ASN B N 1
ATOM 2147 C CA . ASN B 1 56 ? 20.078 21.031 -4.441 1 93.88 56 ASN B CA 1
ATOM 2148 C C . ASN B 1 56 ? 18.625 21.047 -4.879 1 93.88 56 ASN B C 1
ATOM 2150 O O . ASN B 1 56 ? 18 22.109 -4.945 1 93.88 56 ASN B O 1
ATOM 2154 N N . GLN B 1 57 ? 18.188 19.922 -5.289 1 95.5 57 GLN B N 1
ATOM 2155 C CA . GLN B 1 57 ? 16.828 19.75 -5.777 1 95.5 57 GLN B CA 1
ATOM 2156 C C . GLN B 1 57 ? 16.031 18.797 -4.887 1 95.5 57 GLN B C 1
ATOM 2158 O O . GLN B 1 57 ? 15.281 17.953 -5.379 1 95.5 57 GLN B O 1
ATOM 2163 N N . SER B 1 58 ? 16.312 18.812 -3.588 1 94.31 58 SER B N 1
ATOM 2164 C CA . SER B 1 58 ? 15.531 18.016 -2.639 1 94.31 58 SER B CA 1
ATOM 2165 C C . SER B 1 58 ? 14.156 18.641 -2.398 1 94.31 58 SER B C 1
ATOM 2167 O O . SER B 1 58 ? 14.055 19.797 -2 1 94.31 58 SER B O 1
ATOM 2169 N N . THR B 1 59 ? 13.133 17.891 -2.773 1 95.38 59 THR B N 1
ATOM 2170 C CA . THR B 1 59 ? 11.766 18.375 -2.631 1 95.38 59 THR B CA 1
ATOM 2171 C C . THR B 1 59 ? 10.891 17.344 -1.928 1 95.38 59 THR B C 1
ATOM 2173 O O . THR B 1 59 ? 11.266 16.188 -1.812 1 95.38 59 THR B O 1
ATOM 2176 N N . LYS B 1 60 ? 9.758 17.766 -1.453 1 94.31 60 LYS B N 1
ATOM 2177 C CA . LYS B 1 60 ? 8.773 16.859 -0.879 1 94.31 60 LYS B CA 1
ATOM 2178 C C . LYS B 1 60 ? 8.211 15.914 -1.94 1 94.31 60 LYS B C 1
ATOM 2180 O O . LYS B 1 60 ? 8.031 14.719 -1.688 1 94.31 60 LYS B O 1
ATOM 2185 N N . PHE B 1 61 ? 7.918 16.469 -3.107 1 95.69 61 PHE B N 1
ATOM 2186 C CA . PHE B 1 61 ? 7.395 15.664 -4.199 1 95.69 61 PHE B CA 1
ATOM 2187 C C . PHE B 1 61 ? 8.359 14.539 -4.547 1 95.69 61 PHE B C 1
ATOM 2189 O O . PHE B 1 61 ? 7.949 13.383 -4.676 1 95.69 61 PHE B O 1
ATOM 2196 N N . GLY B 1 62 ? 9.602 14.922 -4.699 1 96.12 62 GLY B N 1
ATOM 2197 C CA . GLY B 1 62 ? 10.602 13.914 -5.008 1 96.12 62 GLY B CA 1
ATOM 2198 C C . GLY B 1 62 ? 10.711 12.828 -3.951 1 96.12 62 GLY B C 1
ATOM 2199 O O . GLY B 1 62 ? 10.867 11.648 -4.273 1 96.12 62 GLY B O 1
ATOM 2200 N N . ALA B 1 63 ? 10.648 13.195 -2.736 1 94.19 63 ALA B N 1
ATOM 2201 C CA . ALA B 1 63 ? 10.711 12.242 -1.631 1 94.19 63 ALA B CA 1
ATOM 2202 C C . ALA B 1 63 ? 9.516 11.297 -1.66 1 94.19 63 ALA B C 1
ATOM 2204 O O . ALA B 1 63 ? 9.664 10.086 -1.453 1 94.19 63 ALA B O 1
ATOM 2205 N N . PHE B 1 64 ? 8.383 11.82 -1.957 1 94.5 64 PHE B N 1
ATOM 2206 C CA . PHE B 1 64 ? 7.172 11.008 -2.041 1 94.5 64 PHE B CA 1
ATOM 2207 C C . PHE B 1 64 ? 7.25 10.047 -3.219 1 94.5 64 PHE B C 1
ATOM 2209 O O . PHE B 1 64 ? 6.902 8.867 -3.09 1 94.5 64 PHE B O 1
ATOM 2216 N N . LEU B 1 65 ? 7.629 10.602 -4.297 1 96.19 65 LEU B N 1
ATOM 2217 C CA . LEU B 1 65 ? 7.781 9.781 -5.496 1 96.19 65 LEU B CA 1
ATOM 2218 C C . LEU B 1 65 ? 8.695 8.594 -5.227 1 96.19 65 LEU B C 1
ATOM 2220 O O . LEU B 1 65 ? 8.375 7.461 -5.594 1 96.19 65 LEU B O 1
ATOM 2224 N N . ASP B 1 66 ? 9.781 8.914 -4.566 1 95.44 66 ASP B N 1
ATOM 2225 C CA . ASP B 1 66 ? 10.766 7.891 -4.242 1 95.44 66 ASP B CA 1
ATOM 2226 C C . ASP B 1 66 ? 10.18 6.848 -3.293 1 95.44 66 ASP B C 1
ATOM 2228 O O . ASP B 1 66 ? 10.219 5.648 -3.58 1 95.44 66 ASP B O 1
ATOM 2232 N N . MET B 1 67 ? 9.602 7.246 -2.242 1 94.62 67 MET B N 1
ATOM 2233 C CA . MET B 1 67 ? 9.094 6.359 -1.202 1 94.62 67 MET B CA 1
ATOM 2234 C C . MET B 1 67 ? 7.957 5.492 -1.739 1 94.62 67 MET B C 1
ATOM 2236 O O . MET B 1 67 ? 7.879 4.301 -1.432 1 94.62 67 MET B O 1
ATOM 2240 N N . LEU B 1 68 ? 7.059 6.016 -2.52 1 96.75 68 LEU B N 1
ATOM 2241 C CA . LEU B 1 68 ? 5.914 5.285 -3.057 1 96.75 68 LEU B CA 1
ATOM 2242 C C . LEU B 1 68 ? 6.359 4.273 -4.105 1 96.75 68 LEU B C 1
ATOM 2244 O O . LEU B 1 68 ? 5.836 3.16 -4.16 1 96.75 68 LEU B O 1
ATOM 2248 N N . THR B 1 69 ? 7.297 4.715 -4.949 1 97.31 69 THR B N 1
ATOM 2249 C CA . THR B 1 69 ? 7.809 3.793 -5.957 1 97.31 69 THR B CA 1
ATOM 2250 C C . THR B 1 69 ? 8.414 2.557 -5.297 1 97.31 69 THR B C 1
ATOM 2252 O O . THR B 1 69 ? 8.156 1.43 -5.73 1 97.31 69 THR B O 1
ATOM 2255 N N . ASP B 1 70 ? 9.18 2.785 -4.238 1 95.75 70 ASP B N 1
ATOM 2256 C CA . ASP B 1 70 ? 9.797 1.672 -3.527 1 95.75 70 ASP B CA 1
ATOM 2257 C C . ASP B 1 70 ? 8.742 0.692 -3.02 1 95.75 70 ASP B C 1
ATOM 2259 O O . ASP B 1 70 ? 8.883 -0.521 -3.182 1 95.75 70 ASP B O 1
ATOM 2263 N N . ARG B 1 71 ? 7.68 1.177 -2.443 1 96.56 71 ARG B N 1
ATOM 2264 C CA . ARG B 1 71 ? 6.617 0.342 -1.891 1 96.56 71 ARG B CA 1
ATOM 2265 C C . ARG B 1 71 ? 5.871 -0.399 -2.996 1 96.56 71 ARG B C 1
ATOM 2267 O O . ARG B 1 71 ? 5.469 -1.55 -2.816 1 96.56 71 ARG B O 1
ATOM 2274 N N . CYS B 1 72 ? 5.594 0.251 -4.078 1 97.75 72 CYS B N 1
ATOM 2275 C CA . CYS B 1 72 ? 4.867 -0.357 -5.188 1 97.75 72 CYS B CA 1
ATOM 2276 C C . CYS B 1 72 ? 5.676 -1.484 -5.816 1 97.75 72 CYS B C 1
ATOM 2278 O O . CYS B 1 72 ? 5.137 -2.553 -6.109 1 97.75 72 CYS B O 1
ATOM 2280 N N . VAL B 1 73 ? 6.965 -1.213 -6.02 1 97.94 73 VAL B N 1
ATOM 2281 C CA . VAL B 1 73 ? 7.832 -2.193 -6.664 1 97.94 73 VAL B CA 1
ATOM 2282 C C . VAL B 1 73 ? 7.914 -3.455 -5.805 1 97.94 73 VAL B C 1
ATOM 2284 O O . VAL B 1 73 ? 7.73 -4.566 -6.305 1 97.94 73 VAL B O 1
ATOM 2287 N N . THR B 1 74 ? 8.141 -3.277 -4.562 1 97.81 74 THR B N 1
ATOM 2288 C CA . THR B 1 74 ? 8.234 -4.418 -3.656 1 97.81 74 THR B CA 1
ATOM 2289 C C . THR B 1 74 ? 6.895 -5.152 -3.582 1 97.81 74 THR B C 1
ATOM 2291 O O . THR B 1 74 ? 6.855 -6.383 -3.635 1 97.81 74 THR B O 1
ATOM 2294 N N . THR B 1 75 ? 5.801 -4.461 -3.477 1 98.69 75 THR B N 1
ATOM 2295 C CA . THR B 1 75 ? 4.473 -5.062 -3.416 1 98.69 75 THR B CA 1
ATOM 2296 C C . THR B 1 75 ? 4.199 -5.895 -4.664 1 98.69 75 THR B C 1
ATOM 2298 O O . THR B 1 75 ? 3.727 -7.027 -4.574 1 98.69 75 THR B O 1
ATOM 2301 N N . ALA B 1 76 ? 4.504 -5.32 -5.781 1 98.69 76 ALA B N 1
ATOM 2302 C CA . ALA B 1 76 ? 4.266 -6.02 -7.043 1 98.69 76 ALA B CA 1
ATOM 2303 C C . ALA B 1 76 ? 5.086 -7.305 -7.121 1 98.69 76 ALA B C 1
ATOM 2305 O O . ALA B 1 76 ? 4.605 -8.328 -7.617 1 98.69 76 ALA B O 1
ATOM 2306 N N . LEU B 1 77 ? 6.324 -7.199 -6.684 1 98.69 77 LEU B N 1
ATOM 2307 C CA . LEU B 1 77 ? 7.168 -8.391 -6.664 1 98.69 77 LEU B CA 1
ATOM 2308 C C . LEU B 1 77 ? 6.578 -9.453 -5.746 1 98.69 77 LEU B C 1
ATOM 2310 O O . LEU B 1 77 ? 6.512 -10.633 -6.117 1 98.69 77 LEU B O 1
ATOM 2314 N N . ILE B 1 78 ? 6.117 -9.07 -4.609 1 98.81 78 ILE B N 1
ATOM 2315 C CA . ILE B 1 78 ? 5.559 -10.016 -3.645 1 98.81 78 ILE B CA 1
ATOM 2316 C C . ILE B 1 78 ? 4.258 -10.602 -4.188 1 98.81 78 ILE B C 1
ATOM 2318 O O . ILE B 1 78 ? 3.959 -11.781 -3.971 1 98.81 78 ILE B O 1
ATOM 2322 N N . MET B 1 79 ? 3.477 -9.797 -4.91 1 98.81 79 MET B N 1
ATOM 2323 C CA . MET B 1 79 ? 2.287 -10.328 -5.574 1 98.81 79 MET B CA 1
ATOM 2324 C C . MET B 1 79 ? 2.652 -11.445 -6.539 1 98.81 79 MET B C 1
ATOM 2326 O O . MET B 1 79 ? 1.963 -12.469 -6.602 1 98.81 79 MET B O 1
ATOM 2330 N N . MET B 1 80 ? 3.721 -11.234 -7.289 1 98.88 80 MET B N 1
ATOM 2331 C CA . MET B 1 80 ? 4.184 -12.281 -8.195 1 98.88 80 MET B CA 1
ATOM 2332 C C . MET B 1 80 ? 4.594 -13.531 -7.418 1 98.88 80 MET B C 1
ATOM 2334 O O . MET B 1 80 ? 4.281 -14.656 -7.828 1 98.88 80 MET B O 1
ATOM 2338 N N . LEU B 1 81 ? 5.297 -13.305 -6.32 1 98.75 81 LEU B N 1
ATOM 2339 C CA . LEU B 1 81 ? 5.703 -14.43 -5.492 1 98.75 81 LEU B CA 1
ATOM 2340 C C . LEU B 1 81 ? 4.488 -15.195 -4.977 1 98.75 81 LEU B C 1
ATOM 2342 O O . LEU B 1 81 ? 4.527 -16.422 -4.855 1 98.75 81 LEU B O 1
ATOM 2346 N N . GLY B 1 82 ? 3.42 -14.477 -4.66 1 98.69 82 GLY B N 1
ATOM 2347 C CA . GLY B 1 82 ? 2.182 -15.141 -4.285 1 98.69 82 GLY B CA 1
ATOM 2348 C C . GLY B 1 82 ? 1.653 -16.062 -5.363 1 98.69 82 GLY B C 1
ATOM 2349 O O . GLY B 1 82 ? 1.138 -17.156 -5.066 1 98.69 82 GLY B O 1
ATOM 2350 N N . VAL B 1 83 ? 1.781 -15.688 -6.578 1 98.62 83 VAL B N 1
ATOM 2351 C CA . VAL B 1 83 ? 1.328 -16.484 -7.711 1 98.62 83 VAL B CA 1
ATOM 2352 C C . VAL B 1 83 ? 2.207 -17.734 -7.852 1 98.62 83 VAL B C 1
ATOM 2354 O O . VAL B 1 83 ? 1.705 -18.828 -8.102 1 98.62 83 VAL B O 1
ATOM 2357 N N . PHE B 1 84 ? 3.525 -17.547 -7.664 1 98.31 84 PHE B N 1
ATOM 2358 C CA . PHE B 1 84 ? 4.473 -18.641 -7.832 1 98.31 84 PHE B CA 1
ATOM 2359 C C . PHE B 1 84 ? 4.398 -19.609 -6.66 1 98.31 84 PHE B C 1
ATOM 2361 O O . PHE B 1 84 ? 4.562 -20.828 -6.832 1 98.31 84 PHE B O 1
ATOM 2368 N N . TYR B 1 85 ? 4.234 -19.047 -5.457 1 98 85 TYR B N 1
ATOM 2369 C CA . TYR B 1 85 ? 4.219 -19.828 -4.227 1 98 85 TYR B CA 1
ATOM 2370 C C . TYR B 1 85 ? 2.934 -19.594 -3.445 1 98 85 TYR B C 1
ATOM 2372 O O . TYR B 1 85 ? 2.963 -19.062 -2.338 1 98 85 TYR B O 1
ATOM 2380 N N . PRO B 1 86 ? 1.853 -20.172 -3.932 1 97.88 86 PRO B N 1
ATOM 2381 C CA . PRO B 1 86 ? 0.545 -19.875 -3.346 1 97.88 86 PRO B CA 1
ATOM 2382 C C . PRO B 1 86 ? 0.4 -20.406 -1.923 1 97.88 86 PRO B C 1
ATOM 2384 O O . PRO B 1 86 ? -0.417 -19.891 -1.15 1 97.88 86 PRO B O 1
ATOM 2387 N N . LYS B 1 87 ? 1.19 -21.391 -1.535 1 97.69 87 LYS B N 1
ATOM 2388 C CA . LYS B 1 87 ? 1.146 -21.938 -0.18 1 97.69 87 LYS B CA 1
ATOM 2389 C C . LYS B 1 87 ? 1.52 -20.875 0.85 1 97.69 87 LYS B C 1
ATOM 2391 O O . LYS B 1 87 ? 1.092 -20.953 2.004 1 97.69 87 LYS B O 1
ATOM 2396 N N . PHE B 1 88 ? 2.279 -19.859 0.404 1 98.19 88 PHE B N 1
ATOM 2397 C CA . PHE B 1 88 ? 2.771 -18.828 1.32 1 98.19 88 PHE B CA 1
ATOM 2398 C C . PHE B 1 88 ? 2.039 -17.516 1.103 1 98.19 88 PHE B C 1
ATOM 2400 O O . PHE B 1 88 ? 2.51 -16.453 1.531 1 98.19 88 PHE B O 1
ATOM 2407 N N . LEU B 1 89 ? 0.937 -17.562 0.411 1 98.56 89 LEU B N 1
ATOM 2408 C CA . LEU B 1 89 ? 0.216 -16.344 0.07 1 98.56 89 LEU B CA 1
ATOM 2409 C C . LEU B 1 89 ? -0.158 -15.562 1.326 1 98.56 89 LEU B C 1
ATOM 2411 O O . LEU B 1 89 ? -0.038 -14.336 1.359 1 98.56 89 LEU B O 1
ATOM 2415 N N . PHE B 1 90 ? -0.608 -16.281 2.352 1 98.56 90 PHE B N 1
ATOM 2416 C CA . PHE B 1 90 ? -1.002 -15.625 3.592 1 98.56 90 PHE B CA 1
ATOM 2417 C C . PHE B 1 90 ? 0.155 -14.812 4.168 1 98.56 90 PHE B C 1
ATOM 2419 O O . PHE B 1 90 ? -0.027 -13.664 4.57 1 98.56 90 PHE B O 1
ATOM 2426 N N . LEU B 1 91 ? 1.322 -15.391 4.191 1 98.44 91 LEU B N 1
ATOM 2427 C CA . LEU B 1 91 ? 2.51 -14.703 4.68 1 98.44 91 LEU B CA 1
ATOM 2428 C C . LEU B 1 91 ? 2.834 -13.492 3.812 1 98.44 91 LEU B C 1
ATOM 2430 O O . LEU B 1 91 ? 3.174 -12.43 4.328 1 98.44 91 LEU B O 1
ATOM 2434 N N . PHE B 1 92 ? 2.758 -13.641 2.488 1 98.69 92 PHE B N 1
ATOM 2435 C CA . PHE B 1 92 ? 3.035 -12.547 1.566 1 98.69 92 PHE B CA 1
ATOM 2436 C C . PHE B 1 92 ? 2.051 -11.398 1.771 1 98.69 92 PHE B C 1
ATOM 2438 O O . PHE B 1 92 ? 2.434 -10.234 1.733 1 98.69 92 PHE B O 1
ATOM 2445 N N . GLN B 1 93 ? 0.766 -11.766 1.974 1 98.75 93 GLN B N 1
ATOM 2446 C CA . GLN B 1 93 ? -0.238 -10.75 2.273 1 98.75 93 GLN B CA 1
ATOM 2447 C C . GLN B 1 93 ? 0.113 -9.992 3.551 1 98.75 93 GLN B C 1
ATOM 2449 O O . GLN B 1 93 ? 0.005 -8.766 3.598 1 98.75 93 GLN B O 1
ATOM 2454 N N . PHE B 1 94 ? 0.554 -10.688 4.531 1 98.56 94 PHE B N 1
ATOM 2455 C CA . PHE B 1 94 ? 0.942 -10.07 5.797 1 98.56 94 PHE B CA 1
ATOM 2456 C C . PHE B 1 94 ? 2.129 -9.133 5.602 1 98.56 94 PHE B C 1
ATOM 2458 O O . PHE B 1 94 ? 2.127 -8.008 6.105 1 98.56 94 PHE B O 1
ATOM 2465 N N . LEU B 1 95 ? 3.109 -9.586 4.875 1 98.5 95 LEU B N 1
ATOM 2466 C CA . LEU B 1 95 ? 4.32 -8.805 4.664 1 98.5 95 LEU B CA 1
ATOM 2467 C C . LEU B 1 95 ? 4.012 -7.516 3.908 1 98.5 95 LEU B C 1
ATOM 2469 O O . LEU B 1 95 ? 4.551 -6.453 4.234 1 98.5 95 LEU B O 1
ATOM 2473 N N . VAL B 1 96 ? 3.135 -7.594 2.904 1 98.69 96 VAL B N 1
ATOM 2474 C CA . VAL B 1 96 ? 2.752 -6.418 2.133 1 98.69 96 VAL B CA 1
ATOM 2475 C C . VAL B 1 96 ? 2 -5.434 3.027 1 98.69 96 VAL B C 1
ATOM 2477 O O . VAL B 1 96 ? 2.291 -4.238 3.025 1 98.69 96 VAL B O 1
ATOM 2480 N N . CYS B 1 97 ? 1.076 -5.941 3.852 1 98.44 97 CYS B N 1
ATOM 2481 C CA . CYS B 1 97 ? 0.322 -5.09 4.766 1 98.44 97 CYS B CA 1
ATOM 2482 C C . CYS B 1 97 ? 1.249 -4.406 5.762 1 98.44 97 CYS B C 1
ATOM 2484 O O . CYS B 1 97 ? 1.107 -3.211 6.031 1 98.44 97 CYS B O 1
ATOM 2486 N N . LEU B 1 98 ? 2.168 -5.156 6.266 1 98.19 98 LEU B N 1
ATOM 2487 C CA . LEU B 1 98 ? 3.109 -4.609 7.234 1 98.19 98 LEU B CA 1
ATOM 2488 C C . LEU B 1 98 ? 3.957 -3.508 6.605 1 98.19 98 LEU B C 1
ATOM 2490 O O . LEU B 1 98 ? 4.141 -2.443 7.199 1 98.19 98 LEU B O 1
ATOM 2494 N N . ASP B 1 99 ? 4.445 -3.738 5.438 1 97.69 99 ASP B N 1
ATOM 2495 C CA . ASP B 1 99 ? 5.309 -2.781 4.746 1 97.69 99 ASP B CA 1
ATOM 2496 C C . ASP B 1 99 ? 4.57 -1.471 4.484 1 97.69 99 ASP B C 1
ATOM 2498 O O . ASP B 1 99 ? 5.066 -0.395 4.824 1 97.69 99 ASP B O 1
ATOM 2502 N N . ILE B 1 100 ? 3.377 -1.586 3.969 1 97.38 100 ILE B N 1
ATOM 2503 C CA . ILE B 1 100 ? 2.596 -0.406 3.611 1 97.38 100 ILE B CA 1
ATOM 2504 C C . ILE B 1 100 ? 2.191 0.346 4.879 1 97.38 100 ILE B C 1
ATOM 2506 O O . ILE B 1 100 ? 2.422 1.552 4.992 1 97.38 100 ILE B O 1
ATOM 2510 N N . THR B 1 101 ? 1.689 -0.341 5.852 1 97.75 101 THR B N 1
ATOM 2511 C CA . THR B 1 101 ? 1.131 0.3 7.035 1 97.75 101 THR B CA 1
ATOM 2512 C C . THR B 1 101 ? 2.234 0.929 7.883 1 97.75 101 THR B C 1
ATOM 2514 O O . THR B 1 101 ? 2.1 2.062 8.344 1 97.75 101 THR B O 1
ATOM 2517 N N . SER B 1 102 ? 3.311 0.212 8.07 1 96.56 102 SER B N 1
ATOM 2518 C CA . SER B 1 102 ? 4.387 0.719 8.914 1 96.56 102 SER B CA 1
ATOM 2519 C C . SER B 1 102 ? 4.996 1.988 8.336 1 96.56 102 SER B C 1
ATOM 2521 O O . SER B 1 102 ? 5.199 2.971 9.047 1 96.56 102 SER B O 1
ATOM 2523 N N . HIS B 1 103 ? 5.195 1.989 7.035 1 95.38 103 HIS B N 1
ATOM 2524 C CA . HIS B 1 103 ? 5.809 3.154 6.41 1 95.38 103 HIS B CA 1
ATOM 2525 C C . HIS B 1 103 ? 4.828 4.32 6.336 1 95.38 103 HIS B C 1
ATOM 2527 O O . HIS B 1 103 ? 5.199 5.469 6.594 1 95.38 103 HIS B O 1
ATOM 2533 N N . TRP B 1 104 ? 3.623 4.016 6 1 95.62 104 TRP B N 1
ATOM 2534 C CA . TRP B 1 104 ? 2.607 5.051 5.852 1 95.62 104 TRP B CA 1
ATOM 2535 C C . TRP B 1 104 ? 2.375 5.781 7.168 1 95.62 104 TRP B C 1
ATOM 2537 O O . TRP B 1 104 ? 2.52 7.004 7.246 1 95.62 104 TRP B O 1
ATOM 2547 N N . ILE B 1 105 ? 2.197 5.074 8.211 1 93.94 105 ILE B N 1
ATOM 2548 C CA . ILE B 1 105 ? 1.887 5.715 9.484 1 93.94 105 ILE B CA 1
ATOM 2549 C C . ILE B 1 105 ? 3.141 6.383 10.047 1 93.94 105 ILE B C 1
ATOM 2551 O O . ILE B 1 105 ? 3.055 7.406 10.734 1 93.94 105 ILE B O 1
ATOM 2555 N N . HIS B 1 106 ? 4.277 5.832 9.766 1 91 106 HIS B N 1
ATOM 2556 C CA . HIS B 1 106 ? 5.527 6.449 10.203 1 91 106 HIS B CA 1
ATOM 2557 C C . HIS B 1 106 ? 5.695 7.836 9.594 1 91 106 HIS B C 1
ATOM 2559 O O . HIS B 1 106 ? 6 8.797 10.297 1 91 106 HIS B O 1
ATOM 2565 N N . VAL B 1 107 ? 5.445 7.938 8.352 1 91.62 107 VAL B N 1
ATOM 2566 C CA . VAL B 1 107 ? 5.582 9.219 7.66 1 91.62 107 VAL B CA 1
ATOM 2567 C C . VAL B 1 107 ? 4.516 10.188 8.156 1 91.62 107 VAL B C 1
ATOM 2569 O O . VAL B 1 107 ? 4.809 11.359 8.43 1 91.62 107 VAL B O 1
ATOM 2572 N N . GLN B 1 108 ? 3.359 9.75 8.305 1 90.5 108 GLN B N 1
ATOM 2573 C CA . GLN B 1 108 ? 2.266 10.602 8.758 1 90.5 108 GLN B CA 1
ATOM 2574 C C . GLN B 1 108 ? 2.506 11.102 10.18 1 90.5 108 GLN B C 1
ATOM 2576 O O . GLN B 1 108 ? 2.275 12.273 10.477 1 90.5 108 GLN B O 1
ATOM 2581 N N . SER B 1 109 ? 2.943 10.172 10.992 1 89.44 109 SER B N 1
ATOM 2582 C CA . SER B 1 109 ? 3.199 10.539 12.383 1 89.44 109 SER B CA 1
ATOM 2583 C C . SER B 1 109 ? 4.32 11.57 12.484 1 89.44 109 SER B C 1
ATOM 2585 O O . SER B 1 109 ? 4.293 12.445 13.352 1 89.44 109 SER B O 1
ATOM 2587 N N . ALA B 1 110 ? 5.258 11.508 11.609 1 85.62 110 ALA B N 1
ATOM 2588 C CA . ALA B 1 110 ? 6.383 12.445 11.609 1 85.62 110 ALA B CA 1
ATOM 2589 C C . ALA B 1 110 ? 5.938 13.836 11.18 1 85.62 110 ALA B C 1
ATOM 2591 O O . ALA B 1 110 ? 6.566 14.836 11.539 1 85.62 110 ALA B O 1
ATOM 2592 N N . MET B 1 111 ? 4.855 13.906 10.469 1 86.06 111 MET B N 1
ATOM 2593 C CA . MET B 1 111 ? 4.359 15.188 9.969 1 86.06 111 MET B CA 1
ATOM 2594 C C . MET B 1 111 ? 3.449 15.852 10.992 1 86.06 111 MET B C 1
ATOM 2596 O O . MET B 1 111 ? 3.146 17.047 10.883 1 86.06 111 MET B O 1
ATOM 2600 N N . LEU B 1 112 ? 2.971 15.109 11.945 1 85.31 112 LEU B N 1
ATOM 2601 C CA . LEU B 1 112 ? 2.08 15.672 12.953 1 85.31 112 LEU B CA 1
ATOM 2602 C C . LEU B 1 112 ? 2.854 16.547 13.938 1 85.31 112 LEU B C 1
ATOM 2604 O O . LEU B 1 112 ? 3.961 16.203 14.344 1 85.31 112 LEU B O 1
ATOM 2608 N N . LYS B 1 113 ? 2.488 17.953 13.977 1 68.69 113 LYS B N 1
ATOM 2609 C CA . LYS B 1 113 ? 3.084 18.969 14.852 1 68.69 113 LYS B CA 1
ATOM 2610 C C . LYS B 1 113 ? 2.584 18.812 16.281 1 68.69 113 LYS B C 1
ATOM 2612 O O . LYS B 1 113 ? 1.381 18.703 16.516 1 68.69 113 LYS B O 1
ATOM 2617 N N . GLY B 1 114 ? 3.26 17.938 17.125 1 60.62 114 GLY B N 1
ATOM 2618 C CA . GLY B 1 114 ? 2.748 17.969 18.484 1 60.62 114 GLY B CA 1
ATOM 2619 C C . GLY B 1 114 ? 3.844 17.984 19.531 1 60.62 114 GLY B C 1
ATOM 2620 O O . GLY B 1 114 ? 4.934 17.453 19.297 1 60.62 114 GLY B O 1
ATOM 2621 N N . ASP B 1 115 ? 3.871 18.984 20.25 1 53.84 115 ASP B N 1
ATOM 2622 C CA . ASP B 1 115 ? 4.746 19.359 21.359 1 53.84 115 ASP B CA 1
ATOM 2623 C C . ASP B 1 115 ? 4.715 18.312 22.469 1 53.84 115 ASP B C 1
ATOM 2625 O O . ASP B 1 115 ? 4.113 18.547 23.516 1 53.84 115 ASP B O 1
ATOM 2629 N N . SER B 1 116 ? 4.441 17.016 22.234 1 60.91 116 SER B N 1
ATOM 2630 C CA . SER B 1 116 ? 4.414 16.281 23.484 1 60.91 116 SER B CA 1
ATOM 2631 C C . SER B 1 116 ? 5.805 15.781 23.859 1 60.91 116 SER B C 1
ATOM 2633 O O . SER B 1 116 ? 6.5 15.188 23.031 1 60.91 116 SER B O 1
ATOM 2635 N N . HIS B 1 117 ? 6.387 16.172 24.922 1 60.22 117 HIS B N 1
ATOM 2636 C CA . HIS B 1 117 ? 7.645 15.695 25.484 1 60.22 117 HIS B CA 1
ATOM 2637 C C . HIS B 1 117 ? 7.664 14.18 25.594 1 60.22 117 HIS B C 1
ATOM 2639 O O . HIS B 1 117 ? 8.719 13.578 25.812 1 60.22 117 HIS B O 1
ATOM 2645 N N . LYS B 1 118 ? 6.512 13.5 25.406 1 67.19 118 LYS B N 1
ATOM 2646 C CA . LYS B 1 118 ? 6.426 12.055 25.594 1 67.19 118 LYS B CA 1
ATOM 2647 C C . LYS B 1 118 ? 6.547 11.32 24.266 1 67.19 118 LYS B C 1
ATOM 2649 O O . LYS B 1 118 ? 6.434 10.094 24.219 1 67.19 118 LYS B O 1
ATOM 2654 N N . LYS B 1 119 ? 6.84 12.031 23.297 1 74.12 119 LYS B N 1
ATOM 2655 C CA . LYS B 1 119 ? 6.984 11.406 21.984 1 74.12 119 LYS B CA 1
ATOM 2656 C C . LYS B 1 119 ? 8.125 10.398 21.984 1 74.12 119 LYS B C 1
ATOM 2658 O O . LYS B 1 119 ? 9.18 10.641 22.578 1 74.12 119 LYS B O 1
ATOM 2663 N N . ILE B 1 120 ? 7.809 9.156 21.562 1 72.25 120 ILE B N 1
ATOM 2664 C CA . ILE B 1 120 ? 8.844 8.141 21.406 1 72.25 120 ILE B CA 1
ATOM 2665 C C . ILE B 1 120 ? 9.797 8.547 20.281 1 72.25 120 ILE B C 1
ATOM 2667 O O . ILE B 1 120 ? 9.375 8.711 19.141 1 72.25 120 ILE B O 1
ATOM 2671 N N . ASP B 1 121 ? 10.953 8.836 20.672 1 72 121 ASP B N 1
ATOM 2672 C CA . ASP B 1 121 ? 12.039 9.055 19.719 1 72 121 ASP B CA 1
ATOM 2673 C C . ASP B 1 121 ? 12.836 7.777 19.5 1 72 121 ASP B C 1
ATOM 2675 O O . ASP B 1 121 ? 13.547 7.316 20.391 1 72 121 ASP B O 1
ATOM 2679 N N . LEU B 1 122 ? 12.641 7.238 18.422 1 68.56 122 LEU B N 1
ATOM 2680 C CA . LEU B 1 122 ? 13.297 5.969 18.125 1 68.56 122 LEU B CA 1
ATOM 2681 C C . LEU B 1 122 ? 14.812 6.117 18.141 1 68.56 122 LEU B C 1
ATOM 2683 O O . LEU B 1 122 ? 15.531 5.133 18.328 1 68.56 122 LEU B O 1
ATOM 2687 N N . SER B 1 123 ? 15.18 7.27 18 1 67.38 123 SER B N 1
ATOM 2688 C CA . SER B 1 123 ? 16.625 7.52 18.062 1 67.38 123 SER B CA 1
ATOM 2689 C C . SER B 1 123 ? 17.141 7.371 19.484 1 67.38 123 SER B C 1
ATOM 2691 O O . SER B 1 123 ? 18.359 7.316 19.703 1 67.38 123 SER B O 1
ATOM 2693 N N . GLY B 1 124 ? 16.219 7.242 20.359 1 70.88 124 GLY B N 1
ATOM 2694 C CA . GLY B 1 124 ? 16.641 7.039 21.734 1 70.88 124 GLY B CA 1
ATOM 2695 C C . GLY B 1 124 ? 17.125 5.629 22.016 1 70.88 124 GLY B C 1
ATOM 2696 O O . GLY B 1 124 ? 17.891 5.398 22.953 1 70.88 124 GLY B O 1
ATOM 2697 N N . ASN B 1 125 ? 16.625 4.75 21.281 1 76.94 125 ASN B N 1
ATOM 2698 C CA . ASN B 1 125 ? 17.062 3.363 21.375 1 76.94 125 ASN B CA 1
ATOM 2699 C C . ASN B 1 125 ? 18.328 3.125 20.547 1 76.94 125 ASN B C 1
ATOM 2701 O O . ASN B 1 125 ? 18.391 3.502 19.375 1 76.94 125 ASN B O 1
ATOM 2705 N N . TYR B 1 126 ? 19.344 2.516 21.234 1 79.25 126 TYR B N 1
ATOM 2706 C CA . TYR B 1 126 ? 20.641 2.324 20.594 1 7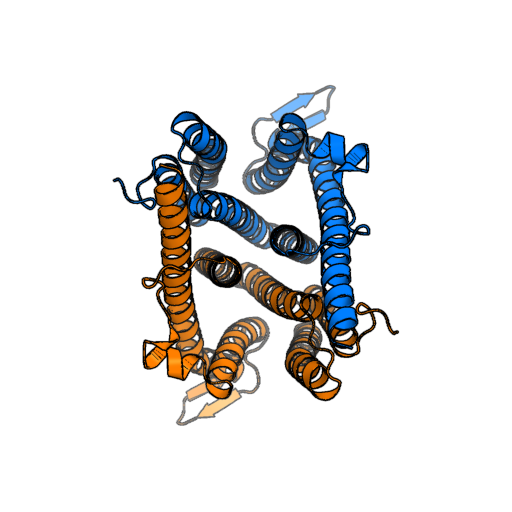9.25 126 TYR B CA 1
ATOM 2707 C C . TYR B 1 126 ? 20.484 1.527 19.312 1 79.25 126 TYR B C 1
ATOM 2709 O O . TYR B 1 126 ? 21.062 1.897 18.281 1 79.25 126 TYR B O 1
ATOM 2717 N N . PHE B 1 127 ? 19.734 0.497 19.391 1 78.31 127 PHE B N 1
ATOM 2718 C CA . PHE B 1 127 ? 19.578 -0.374 18.234 1 78.31 127 PHE B CA 1
ATOM 2719 C C . PHE B 1 127 ? 18.938 0.376 17.062 1 78.31 127 PHE B C 1
ATOM 2721 O O . PHE B 1 127 ? 19.359 0.241 15.922 1 78.31 127 PHE B O 1
ATOM 2728 N N . LEU B 1 128 ? 18.047 1.104 17.328 1 80.88 128 LEU B N 1
ATOM 2729 C CA . LEU B 1 128 ? 17.359 1.848 16.281 1 80.88 128 LEU B CA 1
ATOM 2730 C C . LEU B 1 128 ? 18.219 3 15.781 1 80.88 128 LEU B C 1
ATOM 2732 O O . LEU B 1 128 ? 18.172 3.346 14.594 1 80.88 128 LEU B O 1
ATOM 2736 N N . ARG B 1 129 ? 19.031 3.469 16.625 1 82.06 129 ARG B N 1
ATOM 2737 C CA . ARG B 1 129 ? 19.969 4.5 16.188 1 82.06 129 ARG B CA 1
ATOM 2738 C C . ARG B 1 129 ? 20.969 3.945 15.172 1 82.06 129 ARG B C 1
ATOM 2740 O O . ARG B 1 129 ? 21.281 4.605 14.18 1 82.06 129 ARG B O 1
ATOM 2747 N N . VAL B 1 130 ? 21.391 2.766 15.531 1 83.75 130 VAL B N 1
ATOM 2748 C CA . VAL B 1 130 ? 22.312 2.113 14.617 1 83.75 130 VAL B CA 1
ATOM 2749 C C . VAL B 1 130 ? 21.594 1.773 13.312 1 83.75 130 VAL B C 1
ATOM 2751 O O . VAL B 1 130 ? 22.156 1.955 12.227 1 83.75 130 VAL B O 1
ATOM 2754 N N . TYR B 1 131 ? 20.391 1.361 13.406 1 83.38 131 TYR B N 1
ATOM 2755 C CA . TYR B 1 131 ? 19.594 0.983 12.25 1 83.38 131 TYR B CA 1
ATOM 2756 C C . TYR B 1 131 ? 19.422 2.158 11.289 1 83.38 131 TYR B C 1
ATOM 2758 O O . TYR B 1 131 ? 19.453 1.981 10.07 1 83.38 131 TYR B O 1
ATOM 2766 N N . TYR B 1 132 ? 19.453 3.283 11.82 1 82.12 132 TYR B N 1
ATOM 2767 C CA . TYR B 1 132 ? 19.125 4.434 10.992 1 82.12 132 TYR B CA 1
ATOM 2768 C C . TYR B 1 132 ? 20.391 5.09 10.445 1 82.12 132 TYR B C 1
ATOM 2770 O O . TYR B 1 132 ? 20.312 6.102 9.742 1 82.12 132 TYR B O 1
ATOM 2778 N N . LYS B 1 133 ? 21.453 4.43 10.805 1 85.12 133 LYS B N 1
ATOM 2779 C CA . LYS B 1 133 ? 22.656 4.824 10.055 1 85.12 133 LYS B CA 1
ATOM 2780 C C . LYS B 1 133 ? 22.484 4.516 8.57 1 85.12 133 LYS B C 1
ATOM 2782 O O . LYS B 1 133 ? 21.953 3.471 8.203 1 85.12 133 LYS B O 1
ATOM 2787 N N . LYS B 1 134 ? 22.953 5.328 7.734 1 84.56 134 LYS B N 1
ATOM 2788 C CA . LYS B 1 134 ? 22.719 5.27 6.297 1 84.56 134 LYS B CA 1
ATOM 2789 C C . LYS B 1 134 ? 23.141 3.916 5.727 1 84.56 134 LYS B C 1
ATOM 2791 O O . LYS B 1 134 ? 22.375 3.281 4.996 1 84.56 134 LYS B O 1
ATOM 2796 N N . VAL B 1 135 ? 24.297 3.461 6.039 1 86.31 135 VAL B N 1
ATOM 2797 C CA . VAL B 1 135 ? 24.859 2.232 5.48 1 86.31 135 VAL B CA 1
ATOM 2798 C C . VAL B 1 135 ? 24.047 1.032 5.965 1 86.31 135 VAL B C 1
ATOM 2800 O O . VAL B 1 135 ? 23.766 0.113 5.191 1 86.31 135 VAL B O 1
ATOM 2803 N N . VAL B 1 136 ? 23.719 1.067 7.219 1 88.94 136 VAL B N 1
ATOM 2804 C CA . VAL B 1 136 ? 22.969 -0.043 7.805 1 88.94 136 VAL B CA 1
ATOM 2805 C C . VAL B 1 136 ? 21.562 -0.092 7.207 1 88.94 136 VAL B C 1
ATOM 2807 O O . VAL B 1 136 ? 21.094 -1.156 6.797 1 88.94 136 VAL B O 1
ATOM 2810 N N . LEU B 1 137 ? 20.984 1.029 7.148 1 87.12 137 LEU B N 1
ATOM 2811 C CA . LEU B 1 137 ? 19.656 1.126 6.559 1 87.12 137 LEU B CA 1
ATOM 2812 C C . LEU B 1 137 ? 19.656 0.627 5.117 1 87.12 137 LEU B C 1
ATOM 2814 O O . LEU B 1 137 ? 18.781 -0.141 4.715 1 87.12 137 LEU B O 1
ATOM 2818 N N . PHE B 1 138 ? 20.641 0.988 4.387 1 87.31 138 PHE B N 1
ATOM 2819 C CA . PHE B 1 138 ? 20.766 0.574 2.996 1 87.31 138 PHE B CA 1
ATOM 2820 C C . PHE B 1 138 ? 20.922 -0.939 2.895 1 87.31 138 PHE B C 1
ATOM 2822 O O . PHE B 1 138 ? 20.297 -1.576 2.045 1 87.31 138 PHE B O 1
ATOM 2829 N N . THR B 1 139 ? 21.75 -1.447 3.734 1 89.81 139 THR B N 1
ATOM 2830 C CA . THR B 1 139 ? 21.984 -2.885 3.723 1 89.81 139 THR B CA 1
ATOM 2831 C C . THR B 1 139 ? 20.719 -3.654 4.035 1 89.81 139 THR B C 1
ATOM 2833 O O . THR B 1 139 ? 20.422 -4.664 3.396 1 89.81 139 THR B O 1
ATOM 2836 N N . PHE B 1 140 ? 20 -3.203 4.93 1 91.25 140 PHE B N 1
ATOM 2837 C CA . PHE B 1 140 ? 18.75 -3.861 5.312 1 91.25 140 PHE B CA 1
ATOM 2838 C C . PHE B 1 140 ? 17.719 -3.777 4.184 1 91.25 140 PHE B C 1
ATOM 2840 O O . PHE B 1 140 ? 17.047 -4.762 3.877 1 91.25 140 PHE B O 1
ATOM 2847 N N . CYS B 1 141 ? 17.641 -2.637 3.572 1 90.88 141 CYS B N 1
ATOM 2848 C CA . CYS B 1 141 ? 16.703 -2.457 2.467 1 90.88 141 CYS B CA 1
ATOM 2849 C C . CYS B 1 141 ? 17.109 -3.309 1.269 1 90.88 141 CYS B C 1
ATOM 2851 O O . CYS B 1 141 ? 16.266 -3.975 0.665 1 90.88 141 CYS B O 1
ATOM 2853 N N . ALA B 1 142 ? 18.391 -3.287 0.994 1 91.94 142 ALA B N 1
ATOM 2854 C CA . ALA B 1 142 ? 18.906 -4.074 -0.122 1 91.94 142 ALA B CA 1
ATOM 2855 C C . ALA B 1 142 ? 18.766 -5.57 0.15 1 91.94 142 ALA B C 1
ATOM 2857 O O . ALA B 1 142 ? 18.406 -6.336 -0.743 1 91.94 142 ALA B O 1
ATOM 2858 N N . GLY B 1 143 ? 19.109 -5.938 1.366 1 94.56 143 GLY B N 1
ATOM 2859 C CA . GLY B 1 143 ? 18.969 -7.336 1.74 1 94.56 143 GLY B CA 1
ATOM 2860 C C . GLY B 1 143 ? 17.547 -7.832 1.691 1 94.56 143 GLY B C 1
ATOM 2861 O O . GLY B 1 143 ? 17.281 -8.953 1.247 1 94.56 143 GLY B O 1
ATOM 2862 N N . ASN B 1 144 ? 16.656 -7.043 2.209 1 96.06 144 ASN B N 1
ATOM 2863 C CA . ASN B 1 144 ? 15.234 -7.375 2.141 1 96.06 144 ASN B CA 1
ATOM 2864 C C . ASN B 1 144 ? 14.773 -7.578 0.7 1 96.06 144 ASN B C 1
ATOM 2866 O O . ASN B 1 144 ? 14.133 -8.586 0.382 1 96.06 144 ASN B O 1
ATOM 2870 N N . GLU B 1 145 ? 15.148 -6.664 -0.147 1 96.19 145 GLU B N 1
ATOM 2871 C CA . GLU B 1 145 ? 14.766 -6.738 -1.554 1 96.19 145 GLU B CA 1
ATOM 2872 C C . GLU B 1 145 ? 15.406 -7.941 -2.238 1 96.19 145 GLU B C 1
ATOM 2874 O O . GLU B 1 145 ? 14.758 -8.641 -3.018 1 96.19 145 GLU B O 1
ATOM 2879 N N . LEU B 1 146 ? 16.641 -8.109 -1.949 1 96.44 146 LEU B N 1
ATOM 2880 C CA . LEU B 1 146 ? 17.359 -9.219 -2.562 1 96.44 146 LEU B CA 1
ATOM 2881 C C . LEU B 1 146 ? 16.734 -10.555 -2.193 1 96.44 146 LEU B C 1
ATOM 2883 O O . LEU B 1 146 ? 16.688 -11.477 -3.014 1 96.44 146 LEU B O 1
ATOM 2887 N N . PHE B 1 147 ? 16.281 -10.695 -0.983 1 98.19 147 PHE B N 1
ATOM 2888 C CA . PHE B 1 147 ? 15.625 -11.922 -0.556 1 98.19 147 PHE B CA 1
ATOM 2889 C C . PHE B 1 147 ? 14.453 -12.25 -1.479 1 98.19 147 PHE B C 1
ATOM 2891 O O . PHE B 1 147 ? 14.367 -13.367 -2.004 1 98.19 147 PHE B O 1
ATOM 2898 N N . PHE B 1 148 ? 13.57 -11.32 -1.734 1 98.31 148 PHE B N 1
ATOM 2899 C CA . PHE B 1 148 ? 12.391 -11.539 -2.564 1 98.31 148 PHE B CA 1
ATOM 2900 C C . PHE B 1 148 ? 12.789 -11.758 -4.02 1 98.31 148 PHE B C 1
ATOM 2902 O O . PHE B 1 148 ? 12.18 -12.57 -4.719 1 98.31 148 PHE B O 1
ATOM 2909 N N . CYS B 1 149 ? 13.789 -11.023 -4.453 1 97.94 149 CYS B N 1
ATOM 2910 C CA . CYS B 1 149 ? 14.266 -11.203 -5.816 1 97.94 149 CYS B CA 1
ATOM 2911 C C . CYS B 1 149 ? 14.789 -12.617 -6.031 1 97.94 149 CYS B C 1
ATOM 2913 O O . CYS B 1 149 ? 14.547 -13.227 -7.078 1 97.94 149 CYS B O 1
ATOM 2915 N N . CYS B 1 150 ? 15.531 -13.102 -5.078 1 97.88 150 CYS B N 1
ATOM 2916 C CA . CYS B 1 150 ? 16.078 -14.445 -5.191 1 97.88 150 CYS B CA 1
ATOM 2917 C C . CYS B 1 150 ? 14.969 -15.484 -5.215 1 97.88 150 CYS B C 1
ATOM 2919 O O . CYS B 1 150 ? 15.055 -16.469 -5.957 1 97.88 150 CYS B O 1
ATOM 2921 N N . LEU B 1 151 ? 13.961 -15.312 -4.387 1 97.94 151 LEU B N 1
ATOM 2922 C CA . LEU B 1 151 ? 12.82 -16.219 -4.426 1 97.94 151 LEU B CA 1
ATOM 2923 C C . LEU B 1 151 ? 12.156 -16.203 -5.801 1 97.94 151 LEU B C 1
ATOM 2925 O O . LEU B 1 151 ? 11.719 -17.25 -6.297 1 97.94 151 LEU B O 1
ATOM 2929 N N . TYR B 1 152 ? 12.07 -15.016 -6.383 1 98.56 152 TYR B N 1
ATOM 2930 C CA . TYR B 1 152 ? 11.508 -14.867 -7.719 1 98.56 152 TYR B CA 1
ATOM 2931 C C . TYR B 1 152 ? 12.328 -15.633 -8.75 1 98.56 152 TYR B C 1
ATOM 2933 O O . TYR B 1 152 ? 11.789 -16.438 -9.516 1 98.56 152 TYR B O 1
ATOM 2941 N N . LEU B 1 153 ? 13.617 -15.438 -8.742 1 98.06 153 LEU B N 1
ATOM 2942 C CA . LEU B 1 153 ? 14.492 -16.062 -9.727 1 98.06 153 LEU B CA 1
ATOM 2943 C C . LEU B 1 153 ? 14.555 -17.578 -9.516 1 98.06 153 LEU B C 1
ATOM 2945 O O . LEU B 1 153 ? 14.625 -18.344 -10.484 1 98.06 153 LEU B O 1
ATOM 2949 N N . ALA B 1 154 ? 14.516 -18 -8.266 1 96.81 154 ALA B N 1
ATOM 2950 C CA . ALA B 1 154 ? 14.625 -19.422 -7.922 1 96.81 154 ALA B CA 1
ATOM 2951 C C . ALA B 1 154 ? 13.461 -20.219 -8.5 1 96.81 154 ALA B C 1
ATOM 2953 O O . ALA B 1 154 ? 13.562 -21.438 -8.688 1 96.81 154 ALA B O 1
ATOM 2954 N N . HIS B 1 155 ? 12.367 -19.531 -8.742 1 97 155 HIS B N 1
ATOM 2955 C CA . HIS B 1 155 ? 11.219 -20.188 -9.344 1 97 155 HIS B CA 1
ATOM 2956 C C . HIS B 1 155 ? 11.539 -20.656 -10.758 1 97 155 HIS B C 1
ATOM 2958 O O . HIS B 1 155 ? 11.047 -21.703 -11.203 1 97 155 HIS B O 1
ATOM 2964 N N . PHE B 1 156 ? 12.367 -19.906 -11.445 1 96.75 156 PHE B N 1
ATOM 2965 C CA . PHE B 1 156 ? 12.633 -20.188 -12.852 1 96.75 156 PHE B CA 1
ATOM 2966 C C . PHE B 1 156 ? 13.891 -21.031 -13.016 1 96.75 156 PHE B C 1
ATOM 2968 O O . PHE B 1 156 ? 13.961 -21.891 -13.891 1 96.75 156 PHE B O 1
ATOM 2975 N N . THR B 1 157 ? 14.898 -20.75 -12.203 1 94.31 157 THR B N 1
ATOM 2976 C CA . THR B 1 157 ? 16.188 -21.406 -12.312 1 94.31 157 THR B CA 1
ATOM 2977 C C . THR B 1 157 ? 16.938 -21.359 -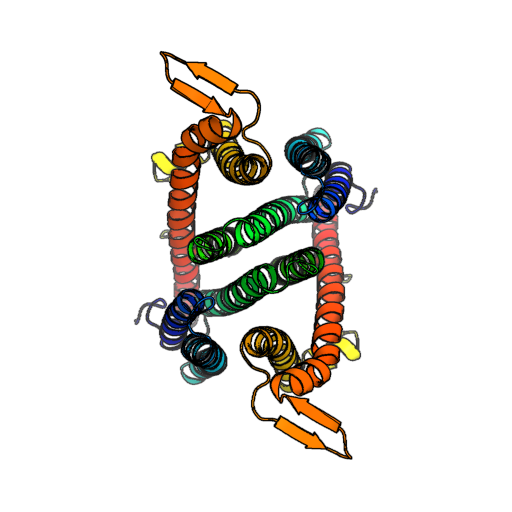10.977 1 94.31 157 THR B C 1
ATOM 2979 O O . THR B 1 157 ? 16.812 -20.375 -10.234 1 94.31 157 THR B O 1
ATOM 2982 N N . PRO B 1 158 ? 17.641 -22.359 -10.727 1 90.75 158 PRO B N 1
ATOM 2983 C CA . PRO B 1 158 ? 18.453 -22.297 -9.508 1 90.75 158 PRO B CA 1
ATOM 2984 C C . PRO B 1 158 ? 19.625 -21.312 -9.625 1 90.75 158 PRO B C 1
ATOM 2986 O O . PRO B 1 158 ? 20.203 -20.922 -8.617 1 90.75 158 PRO B O 1
ATOM 2989 N N . GLY B 1 159 ? 19.859 -20.828 -10.836 1 90.44 159 GLY B N 1
ATOM 2990 C CA . GLY B 1 159 ? 21.047 -20.031 -11.07 1 90.44 159 GLY B CA 1
ATOM 2991 C C . GLY B 1 159 ? 22.312 -20.859 -11.164 1 90.44 159 GLY B C 1
ATOM 2992 O O . GLY B 1 159 ? 22.25 -22.094 -11.258 1 90.44 159 GLY B O 1
ATOM 2993 N N . PRO B 1 160 ? 23.469 -20.25 -11.273 1 91.75 160 PRO B N 1
ATOM 2994 C CA . PRO B 1 160 ? 24.734 -21 -11.297 1 91.75 160 PRO B CA 1
ATOM 2995 C C . PRO B 1 160 ? 24.891 -21.906 -10.07 1 91.75 160 PRO B C 1
ATOM 2997 O O . PRO B 1 160 ? 24.578 -21.5 -8.953 1 91.75 160 PRO B O 1
ATOM 3000 N N . ILE B 1 161 ? 25.297 -23.109 -10.312 1 92.38 161 ILE B N 1
ATOM 3001 C CA . ILE B 1 161 ? 25.469 -24.078 -9.234 1 92.38 161 ILE B CA 1
ATOM 3002 C C . ILE B 1 161 ? 26.797 -23.812 -8.516 1 92.38 161 ILE B C 1
ATOM 3004 O O . ILE B 1 161 ? 27.844 -23.703 -9.148 1 92.38 161 ILE B O 1
ATOM 3008 N N . ILE B 1 162 ? 26.656 -23.562 -7.238 1 90 162 ILE B N 1
ATOM 3009 C CA . ILE B 1 162 ? 27.828 -23.344 -6.402 1 90 162 ILE B CA 1
ATOM 3010 C C . ILE B 1 162 ? 28.078 -24.578 -5.539 1 90 162 ILE B C 1
ATOM 3012 O O . ILE B 1 162 ? 27.172 -25.094 -4.883 1 90 162 ILE B O 1
ATOM 3016 N N . SER B 1 163 ? 29.234 -25.234 -5.676 1 87.62 163 SER B N 1
ATOM 3017 C CA . SER B 1 163 ? 29.609 -26.406 -4.906 1 87.62 163 SER B CA 1
ATOM 3018 C C . SER B 1 163 ? 30.562 -26.047 -3.768 1 87.62 163 SER B C 1
ATOM 3020 O O . SER B 1 163 ? 31.609 -25.438 -3.992 1 87.62 163 SER B O 1
ATOM 3022 N N . LEU B 1 164 ? 29.875 -26.031 -2.627 1 77 164 LEU B N 1
ATOM 3023 C CA . LEU B 1 164 ? 30.703 -25.797 -1.451 1 77 164 LEU B CA 1
ATOM 3024 C C . LEU B 1 164 ? 30.688 -27 -0.521 1 77 164 LEU B C 1
ATOM 3026 O O . LEU B 1 164 ? 29.625 -27.453 -0.099 1 77 164 LEU B O 1
ATOM 3030 N N . ALA B 1 165 ? 31.828 -27.562 -0.062 1 80.69 165 ALA B N 1
ATOM 3031 C CA . ALA B 1 165 ? 32.062 -28.641 0.891 1 80.69 165 ALA B CA 1
ATOM 3032 C C . ALA B 1 165 ? 31.203 -29.844 0.581 1 80.69 165 ALA B C 1
ATOM 3034 O O . ALA B 1 165 ? 30.562 -30.406 1.479 1 80.69 165 ALA B O 1
ATOM 3035 N N . GLY B 1 166 ? 30.953 -30.172 -0.608 1 79.62 166 GLY B N 1
ATOM 3036 C CA . GLY B 1 166 ? 30.219 -31.375 -0.98 1 79.62 166 GLY B CA 1
ATOM 3037 C C . GLY B 1 166 ? 28.734 -31.109 -1.198 1 79.62 166 GLY B C 1
ATOM 3038 O O . GLY B 1 166 ? 28 -32.031 -1.588 1 79.62 166 GLY B O 1
ATOM 3039 N N . HIS B 1 167 ? 28.234 -30 -0.822 1 84.31 167 HIS B N 1
ATOM 3040 C CA . HIS B 1 167 ? 26.828 -29.656 -1.072 1 84.31 167 HIS B CA 1
ATOM 3041 C C . HIS B 1 167 ? 26.703 -28.672 -2.23 1 84.31 167 HIS B C 1
ATOM 3043 O O . HIS B 1 167 ? 27.484 -27.734 -2.342 1 84.31 167 HIS B O 1
ATOM 3049 N N . SER B 1 168 ? 25.953 -29.094 -3.303 1 88.44 168 SER B N 1
ATOM 3050 C CA . SER B 1 168 ? 25.719 -28.219 -4.445 1 88.44 168 SER B CA 1
ATOM 3051 C C . SER B 1 168 ? 24.312 -27.609 -4.402 1 88.44 168 SER B C 1
ATOM 3053 O O . SER B 1 168 ? 23.344 -28.297 -4.113 1 88.44 168 SER B O 1
ATOM 3055 N N . ALA B 1 169 ? 24.359 -26.281 -4.383 1 90 169 ALA B N 1
ATOM 3056 C CA . ALA B 1 169 ? 23.078 -25.578 -4.41 1 90 169 ALA B CA 1
ATOM 3057 C C . ALA B 1 169 ? 23.109 -24.406 -5.391 1 90 169 ALA B C 1
ATOM 3059 O O . ALA B 1 169 ? 24.188 -23.938 -5.762 1 90 169 ALA B O 1
ATOM 3060 N N . GLY B 1 170 ? 22 -24.078 -5.871 1 94.19 170 GLY B N 1
ATOM 3061 C CA . GLY B 1 170 ? 21.906 -22.953 -6.781 1 94.19 170 GLY B CA 1
ATOM 3062 C C . GLY B 1 170 ? 22.141 -21.609 -6.102 1 94.19 170 GLY B C 1
ATOM 3063 O O . GLY B 1 170 ? 21.797 -21.438 -4.93 1 94.19 170 GLY B O 1
ATOM 3064 N N . LEU B 1 171 ? 22.734 -20.719 -6.805 1 94.12 171 LEU B N 1
ATOM 3065 C CA . LEU B 1 171 ? 23.109 -19.406 -6.285 1 94.12 171 LEU B CA 1
ATOM 3066 C C . LEU B 1 171 ? 21.906 -18.703 -5.695 1 94.12 171 LEU B C 1
ATOM 3068 O O . LEU B 1 171 ? 21.984 -18.094 -4.617 1 94.12 171 LEU B O 1
ATOM 3072 N N . TRP B 1 172 ? 20.75 -18.719 -6.418 1 95.94 172 TRP B N 1
ATOM 3073 C CA . TRP B 1 172 ? 19.578 -17.969 -5.969 1 95.94 172 TRP B CA 1
ATOM 3074 C C . TRP B 1 172 ? 19.062 -18.531 -4.648 1 95.94 172 TRP B C 1
ATOM 3076 O O . TRP B 1 172 ? 18.641 -17.766 -3.773 1 95.94 172 TRP B O 1
ATOM 3086 N N . ILE B 1 173 ? 19.172 -19.781 -4.453 1 94.81 173 ILE B N 1
ATOM 3087 C CA . ILE B 1 173 ? 18.719 -20.422 -3.221 1 94.81 173 ILE B CA 1
ATOM 3088 C C . ILE B 1 173 ? 19.656 -20.062 -2.074 1 94.81 173 ILE B C 1
ATOM 3090 O O . ILE B 1 173 ? 19.219 -19.719 -0.976 1 94.81 173 ILE B O 1
ATOM 3094 N N . ILE B 1 174 ? 20.922 -20.156 -2.35 1 95 174 ILE B N 1
ATOM 3095 C CA . ILE B 1 174 ? 21.922 -19.812 -1.345 1 95 174 ILE B CA 1
ATOM 3096 C C . ILE B 1 174 ? 21.734 -18.359 -0.902 1 95 174 ILE B C 1
ATOM 3098 O O . ILE B 1 174 ? 21.703 -18.062 0.296 1 95 174 ILE B O 1
ATOM 3102 N N . LEU B 1 175 ? 21.594 -17.484 -1.879 1 96.06 175 LEU B N 1
ATOM 3103 C CA . LEU B 1 175 ? 21.422 -16.062 -1.572 1 96.06 175 LEU B CA 1
ATOM 3104 C C . LEU B 1 175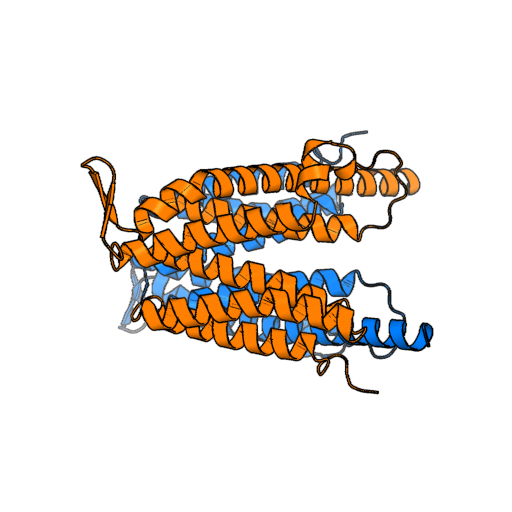 ? 20.125 -15.828 -0.81 1 96.06 175 LEU B C 1
ATOM 3106 O O . LEU B 1 175 ? 20.062 -14.961 0.066 1 96.06 175 LEU B O 1
ATOM 3110 N N . ALA B 1 176 ? 19.062 -16.531 -1.107 1 96.69 176 ALA B N 1
ATOM 3111 C CA . ALA B 1 176 ? 17.812 -16.422 -0.376 1 96.69 176 ALA B CA 1
ATOM 3112 C C . ALA B 1 176 ? 18 -16.781 1.095 1 96.69 176 ALA B C 1
ATOM 3114 O O . ALA B 1 176 ? 17.484 -16.094 1.979 1 96.69 176 ALA B O 1
ATOM 3115 N N . TYR B 1 177 ? 18.766 -17.812 1.325 1 95.75 177 TYR B N 1
ATOM 3116 C CA . TYR B 1 177 ? 19.016 -18.234 2.697 1 95.75 177 TYR B CA 1
ATOM 3117 C C . TYR B 1 177 ? 19.844 -17.203 3.443 1 95.75 177 TYR B C 1
ATOM 3119 O O . TYR B 1 177 ? 19.609 -16.938 4.625 1 95.75 177 TYR B O 1
ATOM 3127 N N . VAL B 1 178 ? 20.828 -16.672 2.773 1 95.56 178 VAL B N 1
ATOM 3128 C CA . VAL B 1 178 ? 21.734 -15.703 3.379 1 95.56 178 VAL B CA 1
ATOM 3129 C C . VAL B 1 178 ? 20.969 -14.414 3.695 1 95.56 178 VAL B C 1
ATOM 3131 O O . VAL B 1 178 ? 21.203 -13.789 4.727 1 95.56 178 VAL B O 1
ATOM 3134 N N . THR B 1 179 ? 20.047 -14.047 2.857 1 97.56 179 THR B N 1
ATOM 3135 C CA . THR B 1 179 ? 19.359 -12.766 3.008 1 97.56 179 THR B CA 1
ATOM 3136 C C . THR B 1 179 ? 18.094 -12.922 3.854 1 97.56 179 THR B C 1
ATOM 3138 O O . THR B 1 179 ? 17.516 -11.93 4.297 1 97.56 179 THR B O 1
ATOM 3141 N N . ALA B 1 180 ? 17.688 -14.117 4.191 1 97.56 180 ALA B N 1
ATOM 3142 C CA . ALA B 1 180 ? 16.469 -14.375 4.949 1 97.56 180 ALA B CA 1
ATOM 3143 C C . ALA B 1 180 ? 16.531 -13.727 6.328 1 97.56 180 ALA B C 1
ATOM 3145 O O . ALA B 1 180 ? 15.578 -13.062 6.754 1 97.56 180 ALA B O 1
ATOM 3146 N N . PRO B 1 181 ? 17.672 -13.875 7.012 1 97.12 181 PRO B N 1
ATOM 3147 C CA . PRO B 1 181 ? 17.734 -13.219 8.32 1 97.12 181 PRO B CA 1
ATOM 3148 C C . PRO B 1 181 ? 17.656 -11.695 8.227 1 97.12 181 PRO B C 1
ATOM 3150 O O . PRO B 1 181 ? 17.094 -11.047 9.117 1 97.12 181 PRO B O 1
ATOM 3153 N N . ILE B 1 182 ? 18.25 -11.164 7.227 1 96.5 182 ILE B N 1
ATOM 3154 C CA . ILE B 1 182 ? 18.188 -9.719 7.027 1 96.5 182 ILE B CA 1
ATOM 3155 C C . ILE B 1 182 ? 16.734 -9.297 6.781 1 96.5 182 ILE B C 1
ATOM 3157 O O . ILE B 1 182 ? 16.266 -8.312 7.359 1 96.5 182 ILE B O 1
ATOM 3161 N N . CYS B 1 183 ? 16.047 -10.039 5.988 1 97.12 183 CYS B N 1
ATOM 3162 C CA . CYS B 1 183 ? 14.648 -9.766 5.711 1 97.12 183 CYS B CA 1
ATOM 3163 C C . CYS B 1 183 ? 13.812 -9.859 6.984 1 97.12 183 CYS B C 1
ATOM 3165 O O . CYS B 1 183 ? 12.984 -8.984 7.25 1 97.12 183 CYS B O 1
ATOM 3167 N N . LEU B 1 184 ? 14.062 -10.875 7.797 1 96.88 184 LEU B N 1
ATOM 3168 C CA . LEU B 1 184 ? 13.336 -11.055 9.047 1 96.88 184 LEU B CA 1
ATOM 3169 C C . LEU B 1 184 ? 13.578 -9.875 9.992 1 96.88 184 LEU B C 1
ATOM 3171 O O . LEU B 1 184 ? 12.641 -9.375 10.617 1 96.88 184 LEU B O 1
ATOM 3175 N N . LEU B 1 185 ? 14.805 -9.469 10.086 1 94.81 185 LEU B N 1
ATOM 3176 C CA . LEU B 1 185 ? 15.148 -8.336 10.938 1 94.81 185 LEU B CA 1
ATOM 3177 C C . LEU B 1 185 ? 14.484 -7.059 10.445 1 94.81 185 LEU B C 1
ATOM 3179 O O . LEU B 1 185 ? 14.016 -6.25 11.25 1 94.81 185 LEU B O 1
ATOM 3183 N N . LYS B 1 1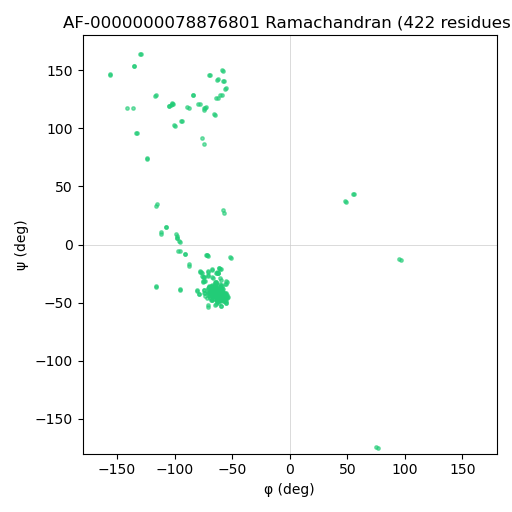86 ? 14.477 -6.883 9.172 1 95.38 186 LYS B N 1
ATOM 3184 C CA . LYS B 1 186 ? 13.812 -5.719 8.602 1 95.38 186 LYS B CA 1
ATOM 3185 C C . LYS B 1 186 ? 12.328 -5.711 8.953 1 95.38 186 LYS B C 1
ATOM 3187 O O . LYS B 1 186 ? 11.75 -4.652 9.227 1 95.38 186 LYS B O 1
ATOM 3192 N N . GLN B 1 187 ? 11.68 -6.852 8.945 1 97 187 GLN B N 1
ATOM 3193 C CA . GLN B 1 187 ? 10.273 -6.945 9.32 1 97 187 GLN B CA 1
ATOM 3194 C C . GLN B 1 187 ? 10.07 -6.609 10.789 1 97 187 GLN B C 1
ATOM 3196 O O . GLN B 1 187 ? 9.094 -5.945 11.156 1 97 187 GLN B O 1
ATOM 3201 N N . LEU B 1 188 ? 11 -7.027 11.602 1 94.88 188 LEU B N 1
ATOM 3202 C CA . LEU B 1 188 ? 10.93 -6.723 13.023 1 94.88 188 LEU B CA 1
ATOM 3203 C C . LEU B 1 188 ? 11.055 -5.223 13.266 1 94.88 188 LEU B C 1
ATOM 3205 O O . LEU B 1 188 ? 10.328 -4.66 14.086 1 94.88 188 LEU B O 1
ATOM 3209 N N . VAL B 1 189 ? 11.945 -4.656 12.57 1 92.5 189 VAL B N 1
ATOM 3210 C CA . VAL B 1 189 ? 12.102 -3.209 12.68 1 92.5 189 VAL B CA 1
ATOM 3211 C C . VAL B 1 189 ? 10.828 -2.508 12.227 1 92.5 189 VAL B C 1
ATOM 3213 O O . VAL B 1 189 ? 10.406 -1.518 12.828 1 92.5 189 VAL B O 1
ATOM 3216 N N . SER B 1 190 ? 10.211 -2.975 11.156 1 94.75 190 SER B N 1
ATOM 3217 C CA . SER B 1 190 ? 8.961 -2.4 10.656 1 94.75 190 SER B CA 1
ATOM 3218 C C . SER B 1 190 ? 7.863 -2.477 11.711 1 94.75 190 SER B C 1
ATOM 3220 O O . SER B 1 190 ? 7.062 -1.549 11.852 1 94.75 190 SER B O 1
ATOM 3222 N N . VAL B 1 191 ? 7.867 -3.533 12.492 1 95.88 191 VAL B N 1
ATOM 3223 C CA . VAL B 1 191 ? 6.883 -3.691 13.555 1 95.88 191 VAL B CA 1
ATOM 3224 C C . VAL B 1 191 ? 7.141 -2.66 14.656 1 95.88 191 VAL B C 1
ATOM 3226 O O . VAL B 1 191 ? 6.203 -2.033 15.156 1 95.88 191 VAL B O 1
ATOM 3229 N N . ILE B 1 192 ? 8.352 -2.484 14.969 1 92.5 192 ILE B N 1
ATOM 3230 C CA . ILE B 1 192 ? 8.727 -1.521 16 1 92.5 192 ILE B CA 1
ATOM 3231 C C . ILE B 1 192 ? 8.359 -0.11 15.547 1 92.5 192 ILE B C 1
ATOM 3233 O O . ILE B 1 192 ? 7.805 0.672 16.312 1 92.5 192 ILE B O 1
ATOM 3237 N N . GLN B 1 193 ? 8.68 0.142 14.32 1 90.19 193 GLN B N 1
ATOM 3238 C CA . GLN B 1 193 ? 8.352 1.449 13.758 1 90.19 193 GLN B CA 1
ATOM 3239 C C . GLN B 1 193 ? 6.84 1.68 13.75 1 90.19 193 GLN B C 1
ATOM 3241 O O . GLN B 1 193 ? 6.375 2.791 14.016 1 90.19 193 GLN B O 1
ATOM 3246 N N . LEU B 1 194 ? 6.148 0.688 13.422 1 94.94 194 LEU B N 1
ATOM 3247 C CA . LEU B 1 194 ? 4.691 0.771 13.414 1 94.94 194 LEU B CA 1
ATOM 3248 C C . LEU B 1 194 ? 4.156 1.09 14.805 1 94.94 194 LEU B C 1
ATOM 3250 O O . LEU B 1 194 ? 3.342 2 14.961 1 94.94 194 LEU B O 1
ATOM 3254 N N . TRP B 1 195 ? 4.66 0.422 15.758 1 93.94 195 TRP B N 1
ATOM 3255 C CA . TRP B 1 195 ? 4.227 0.64 17.141 1 93.94 195 TRP B CA 1
ATOM 3256 C C . TRP B 1 195 ? 4.559 2.055 17.594 1 93.94 195 TRP B C 1
ATOM 3258 O O . TRP B 1 195 ? 3.719 2.738 18.188 1 93.94 195 TRP B O 1
ATOM 3268 N N . ALA B 1 196 ? 5.746 2.473 17.359 1 90.75 196 ALA B N 1
ATOM 3269 C CA . ALA B 1 196 ? 6.184 3.809 17.766 1 90.75 196 ALA B CA 1
ATOM 3270 C C . ALA B 1 196 ? 5.336 4.887 17.094 1 90.75 196 ALA B C 1
ATOM 3272 O O . ALA B 1 196 ? 4.93 5.855 17.734 1 90.75 196 ALA B O 1
ATOM 3273 N N . ALA B 1 197 ? 5.094 4.691 15.812 1 92.88 197 ALA B N 1
ATOM 3274 C CA . ALA B 1 197 ? 4.309 5.668 15.07 1 92.88 197 ALA B CA 1
ATOM 3275 C C . ALA B 1 197 ? 2.877 5.738 15.594 1 92.88 197 ALA B C 1
ATOM 3277 O O . ALA B 1 197 ? 2.307 6.824 15.719 1 92.88 197 ALA B O 1
ATOM 3278 N N . CYS B 1 198 ? 2.277 4.59 15.891 1 94.56 198 CYS B N 1
ATOM 3279 C CA . CYS B 1 198 ? 0.937 4.551 16.469 1 94.56 198 CYS B CA 1
ATOM 3280 C C . CYS B 1 198 ? 0.896 5.266 17.812 1 94.56 198 CYS B C 1
ATOM 3282 O O . CYS B 1 198 ? 0.005 6.082 18.062 1 94.56 198 CYS B O 1
ATOM 3284 N N . TYR B 1 199 ? 1.876 4.98 18.594 1 92.81 199 TYR B N 1
ATOM 3285 C CA . TYR B 1 199 ? 1.953 5.59 19.922 1 92.81 199 TYR B CA 1
ATOM 3286 C C . TYR B 1 199 ? 2.086 7.102 19.812 1 92.81 199 TYR B C 1
ATOM 3288 O O . TYR B 1 199 ? 1.389 7.84 20.516 1 92.81 199 TYR B O 1
ATOM 3296 N N . ASN B 1 200 ? 2.92 7.562 18.984 1 91.38 200 ASN B N 1
ATOM 3297 C CA . ASN B 1 200 ? 3.127 8.992 18.797 1 91.38 200 ASN B CA 1
ATOM 3298 C C . ASN B 1 200 ? 1.865 9.68 18.281 1 91.38 200 ASN B C 1
ATOM 3300 O O . ASN B 1 200 ? 1.562 10.812 18.672 1 91.38 200 ASN B O 1
ATOM 3304 N N . THR B 1 201 ? 1.175 9.039 17.406 1 93.31 201 THR B N 1
ATOM 3305 C CA . THR B 1 201 ? -0.068 9.594 16.891 1 93.31 201 THR B CA 1
ATOM 3306 C C . THR B 1 201 ? -1.105 9.734 18 1 93.31 201 THR B C 1
ATOM 3308 O O . THR B 1 201 ? -1.778 10.758 18.109 1 93.31 201 THR B O 1
ATOM 3311 N N . VAL B 1 202 ? -1.182 8.734 18.828 1 93.88 202 VAL B N 1
ATOM 3312 C CA . VAL B 1 202 ? -2.133 8.734 19.938 1 93.88 202 VAL B CA 1
ATOM 3313 C C . VAL B 1 202 ? -1.783 9.852 20.922 1 93.88 202 VAL B C 1
ATOM 3315 O O . VAL B 1 202 ? -2.674 10.516 21.453 1 93.88 202 VAL B O 1
ATOM 3318 N N . LEU B 1 203 ? -0.517 10.086 21.141 1 91.19 203 LEU B N 1
ATOM 3319 C CA . LEU B 1 203 ? -0.078 11.164 22.016 1 91.19 203 LEU B CA 1
ATOM 3320 C C . LEU B 1 203 ? -0.536 12.516 21.5 1 91.19 203 LEU B C 1
ATOM 3322 O O . LEU B 1 203 ? -0.942 13.383 22.281 1 91.19 203 LEU B O 1
ATOM 3326 N N . VAL B 1 204 ? -0.447 12.695 20.234 1 90.75 204 VAL B N 1
ATOM 3327 C CA . VAL B 1 204 ? -0.907 13.93 19.609 1 90.75 204 VAL B CA 1
ATOM 3328 C C . VAL B 1 204 ? -2.414 14.078 19.812 1 90.75 204 VAL B C 1
ATOM 3330 O O . VAL B 1 204 ? -2.895 15.156 20.188 1 90.75 204 VAL B O 1
ATOM 3333 N N . ASP B 1 205 ? -3.141 13.031 19.578 1 93.56 205 ASP B N 1
ATOM 3334 C CA . ASP B 1 205 ? -4.59 13.047 19.766 1 93.56 205 ASP B CA 1
ATOM 3335 C C . ASP B 1 205 ? -4.945 13.422 21.203 1 93.56 205 ASP B C 1
ATOM 3337 O O . ASP B 1 205 ? -5.832 14.242 21.422 1 93.56 205 ASP B O 1
ATOM 3341 N N . GLU B 1 206 ? -4.273 12.812 22.125 1 92.12 206 GLU B N 1
ATOM 3342 C CA . GLU B 1 206 ? -4.551 13.062 23.531 1 92.12 206 GLU B CA 1
ATOM 3343 C C . GLU B 1 206 ? -4.219 14.5 23.922 1 92.12 206 GLU B C 1
ATOM 3345 O O . GLU B 1 206 ? -4.953 15.133 24.672 1 92.12 206 GLU B O 1
ATOM 3350 N N . SER B 1 207 ? -3.141 14.961 23.406 1 89.31 207 SER B N 1
ATOM 3351 C CA . SER B 1 207 ? -2.756 16.344 23.656 1 89.31 207 SER B CA 1
ATOM 3352 C C . SER B 1 207 ? -3.791 17.312 23.109 1 89.31 207 SER B C 1
ATOM 3354 O O . SER B 1 207 ? -4.145 18.297 23.766 1 89.31 207 SER B O 1
ATOM 3356 N N . GLU B 1 208 ? -4.238 17.062 21.922 1 89.31 208 GLU B N 1
ATOM 3357 C CA . GLU B 1 208 ? -5.23 17.938 21.297 1 89.31 208 GLU B CA 1
ATOM 3358 C C . GLU B 1 208 ? -6.559 17.891 22.047 1 89.31 208 GLU B C 1
ATOM 3360 O O . GLU B 1 208 ? -7.242 18.906 22.172 1 89.31 208 GLU B O 1
ATOM 3365 N N . ARG B 1 209 ? -6.945 16.766 22.516 1 89.62 209 ARG B N 1
ATOM 3366 C CA . ARG B 1 209 ? -8.188 16.609 23.25 1 89.62 209 ARG B CA 1
ATOM 3367 C C . ARG B 1 209 ? -8.094 17.281 24.625 1 89.62 209 ARG B C 1
ATOM 3369 O O . ARG B 1 209 ? -9.086 17.812 25.125 1 89.62 209 ARG B O 1
ATOM 3376 N N . ALA B 1 210 ? -6.938 17.203 25.234 1 87.56 210 ALA B N 1
ATOM 3377 C CA . ALA B 1 210 ? -6.719 17.859 26.516 1 87.56 210 ALA B CA 1
ATOM 3378 C C . ALA B 1 210 ? -6.832 19.375 26.391 1 87.56 210 ALA B C 1
ATOM 3380 O O . ALA B 1 210 ? -7.332 20.047 27.297 1 87.56 210 ALA B O 1
ATOM 3381 N N . LYS B 1 211 ? -6.43 19.859 25.297 1 86 211 LYS B N 1
ATOM 3382 C CA . LYS B 1 211 ? -6.504 21.297 25.047 1 86 211 LYS B CA 1
ATOM 3383 C C . LYS B 1 211 ? -7.934 21.734 24.75 1 86 211 LYS B C 1
ATOM 3385 O O . LYS B 1 211 ? -8.312 22.875 25.047 1 86 211 LYS B O 1
ATOM 3390 N N . ALA B 1 212 ? -8.703 20.922 24.172 1 83.69 212 ALA B N 1
ATOM 3391 C CA . ALA B 1 212 ? -10.078 21.25 23.797 1 83.69 212 ALA B CA 1
ATOM 3392 C C . ALA B 1 212 ? -11 21.188 25.016 1 83.69 212 ALA B C 1
ATOM 3394 O O . ALA B 1 212 ? -12.07 21.812 25.016 1 83.69 212 ALA B O 1
ATOM 3395 N N . ASN B 1 213 ? -10.656 20.484 26.031 1 72.69 213 ASN B N 1
ATOM 3396 C CA . ASN B 1 213 ? -11.438 20.469 27.266 1 72.69 213 ASN B CA 1
ATOM 3397 C C . ASN B 1 213 ? -10.953 21.531 28.25 1 72.69 213 ASN B C 1
ATOM 3399 O O . ASN B 1 213 ? -11.734 22.031 29.062 1 72.69 213 ASN B O 1
#

Nearest PDB structures (foldseek):
  4mnd-assembly1_A-2  TM=6.728E-01  e=8.124E-03  Archaeoglobus fulgidus
  4o6m-assembly1_A  TM=5.605E-01  e=1.825E-02  Archaeoglobus fulgidus DSM 4304
  4q7c-assembly1_B  TM=5.698E-01  e=4.728E-02  Archaeoglobus fulgidus DSM 4304
  4q7c-assembly1_A  TM=5.439E-01  e=4.298E-02  Archaeoglobus fulgidus DSM 4304
  1s8l-assembly1_A  TM=3.421E-01  e=2.032E+00  Halobacterium sp.

Organism: Nematostella vectensis (NCBI:txid45351)

InterPro domains:
  IPR000462 CDP-alcohol phosphatidyltransferase [PF01066] (7-101)
  IPR014387 CDP-diacylglycerol-inositol 3-phosphatidyltransferase, eukaryote [PIRSF000848] (3-212)
  IPR043130 CDP-alcohol phosphatidyltransferase, transmembrane domain [G3DSA:1.20.120.1760] (4-203)
  IPR048254 CDP-alcohol phosphatidyltransferase, conserved site [PS00379] (48-70)

Solvent-accessible surface area (backbone atoms only — not comparable to full-atom values): 21956 Å² total; per-residue (Å²): 129,82,53,69,80,67,32,67,30,37,49,44,47,50,51,26,52,54,31,38,53,52,14,53,64,26,49,87,79,35,60,65,64,13,47,51,29,39,50,52,26,55,52,41,52,61,46,24,56,50,41,13,63,74,69,70,57,75,44,65,50,48,50,48,54,50,57,47,48,54,53,38,51,53,42,42,52,44,41,51,42,26,49,78,40,56,92,47,29,54,58,46,42,49,51,46,39,48,54,52,48,20,52,51,43,35,54,53,39,70,65,55,89,58,92,53,95,77,54,72,55,60,68,72,39,67,69,49,38,53,43,67,34,67,69,49,38,48,49,38,54,50,28,33,50,47,22,56,49,20,55,54,47,38,73,78,38,43,59,65,75,43,77,54,97,88,47,72,45,25,43,27,54,51,48,25,61,67,19,42,60,39,31,52,50,47,51,52,50,39,51,51,42,30,51,46,24,52,52,38,32,40,52,40,44,52,53,54,52,60,69,74,105,130,83,54,70,80,67,34,66,31,38,48,43,47,52,51,25,51,53,31,36,54,53,11,52,65,26,50,87,80,34,61,64,65,14,48,53,29,40,51,51,25,54,52,42,52,63,48,22,57,50,40,13,63,74,69,70,58,75,44,66,50,49,50,47,54,52,56,47,49,54,53,38,51,53,43,42,51,45,42,50,43,26,50,76,40,57,92,46,29,55,59,47,42,49,52,46,38,48,53,51,47,21,52,51,44,37,54,54,38,70,67,54,90,56,91,53,93,76,54,71,54,60,69,72,39,68,69,49,40,53,44,66,32,67,69,49,38,47,50,36,54,50,27,32,50,46,21,56,50,20,55,54,47,39,72,78,39,45,59,64,75,43,78,53,98,88,45,73,44,24,43,27,54,52,50,25,60,68,19,42,61,39,32,51,50,47,51,52,50,39,50,51,43,31,50,45,22,53,51,38,32,41,51,41,43,50,52,54,52,61,69,73,104

Foldseek 3Di:
DDDLCPQPLNVLLVQLLVLLVVLLVCLVPPLVSNLVSLVVSVVSLVVSVVSCVVVVSDDPVSVVSSLVSLLVSQLSLLVSLCVLCVVCVVVSVVLSCLSCLLVVLLVVLVPDDDPDPPQDDLCVDPVSVVCPDPVNVVCLSVLLSLLSSLSSVVSPPLDDWDDDPNDTGRPSVVSNVVSVVSNVVSSVVSVVSNVSSVVSVVVRVVVVVVVVD/DDDLCPQPLNVLLVQLLVLLVVLLVCLVPPLVSNLVSLVVSVVSLVVSVVSCVVVVSDDPVSVVSSLVSLLVSLLSLLVSLCVLCVVCVVVSVVLSCLSCLLVVLLVVLVPDDDPDPPQDDLCVDPVSVVCPDPVNVVCLSVLLSLLSSLSSVVSPPLDDWDDDPNDTGRPSVVSNVVSVVSNVVSSVVSVVSNVSSVVSVVVRVVVVVVVVD

Radius of gyration: 22.6 Å; Cα contacts (8 Å, |Δi|>4): 488; chains: 2; bounding box: 67×64×53 Å

pLDDT: mean 92.14, std 8.37, range [53.81, 98.88]